Protein 3LEW (pdb70)

Solvent-accessible surface area: 18506 Å² total

B-factor: mean 20.07, std 10.34, range [5.67, 70.37]

Nearest PDB structures (foldseek):
  3lew-assembly1_A  TM=1.002E+00  e=1.363E-81  Phocaeicola vulgatus ATCC 8482
  3snx-assembly2_B  TM=9.141E-01  e=2.649E-39  Bacteroides thetaiotaomicron VPI-5482
  3l22-assembly1_A  TM=7.754E-01  e=1.233E-16  Bacteroides fragilis NCTC 9343
  3qnk-assembly2_C  TM=7.366E-01  e=5.033E-17  Bacteroides fragilis NCTC 9343
  3qnk-assembly1_B  TM=7.305E-01  e=6.784E-17  Bacteroides fragilis NCTC 9343

Secondary structure (DSSP, 8-state):
--BHHHHHHHHHHHHHH---BSSTT-BGGG--HHHH---SEEE-SSTTTHHHHTT-TTTTT-HHHHHHHHHHHHHHHHHHHHHHHGGG-BS-HHHHHHHHHHHHHHHHHHHHHHHHHSSS-TTT-TTSEEE----S---HHHHSPPPPEEHHHHHHHHHHHHHHHHHHS-TT---SSTTS--HHHHHHHHHHHHHHTT-HHHHHHHHHHHHHH-----HHHHTS-S--TT-TT-SSEE--BTTB-SGGGGHHHH-SSSTT-S---EEE-GGGGGGSPTT-TTT-----PPTTS-TTT--EE----SS--SBTTTTB--EE--HHHHHHHHHHHHHHTT-TTHHHHHHHHHHHHTPPPP-SPPPHHHHHHHHHHHHHHHSTTSS-HHHHHHHTT-----PPPP---EEEEEE--EEEEEEEE------S-TTSPPP-TT-GGG-----HHHHHH-TTTTSSSPPPTT---

Organism: Phocaeicola vulgatus (strain ATCC 8482 / DSM 1447 / JCM 5826 / CCUG 4940 / NBRC 14291 / NCTC 11154) (NCBI:txid435590)

InterPro domains:
  IPR011990 Tetratricopeptide-like helical domain superfamily [SSF48452] (19-506)
  IPR012944 RagB/SusD domain [PF07980] (352-506)
  IPR033985 SusD-like, N-terminal [PF14322] (84-234)

CATH classification: 1.25.40.390

Foldseek 3Di:
DAALVVLVVLLVVLLLCCCDDPPLLQRHVVVLQLLQLFQWWAFDDDPHCNCSVQLCDQLVCHSSLVRLVVSLVVSLLSLQVSLVCLVRHHDDPLSSLLSNLQSLLVNLLSLLVQLLFFAFACVVPVFFFTAFDDNHHCPPCNQQPPATGGSLVSLVSSLVSLVSSLVRADPPDDDDFQAGDGNLNSLVSNLVSCLSSVVLVSNLVSLVVNCVVPQDDALCLQLLAQFDCPDSFFNHWFFDDLVSASNLSCLLCQAQAAAQSPRSTGFTFPCLLVLFDPQQSQSCRDWDFGRNDDRVVGQETEHGSRHDAPDRVSRGGMAGLGSLVSLLSNLLSCLVVVNVCSQVSVQVSCVNRRGDGDDDDDRSVVSNVVSVSVCCSVCPSNSCNLSCLRNVQHWRAYDFDFQDFDWDWDPVPIDIDTHTYDHHDHQDHPVRHGTGGPDSSSHRHDHPVCVVSRVCHPVSHHDDPNDPD

Radius of gyration: 22.17 Å; Cα contacts (8 Å, |Δi|>4): 936; chains: 1; bounding box: 52×48×68 Å

Sequence (469 aa):
FGKTGDAEKVLNGGWNNYLETFNSYANPGYGALRANDAGSDVVVLNSSKYGFRTHNEEFSAIYGKGGTNTLSWLLLAYRVINDCNGVLDNIDAAEGTQADRNRIKGQALALRGFLYLHLASCCYSFAIDKDDPDAVCAPIYTQSTETIAAEGKPASSVSSEVYAQSINDLEEALEELIPETYVRDAKHKIDNEVVLGILSRACLYARQQWEKAKTYSDKLLAKDNYLTESSSEYKAGFNSVDNKEWIWGHAQTNDDQSNASYQFHYLDTTTKGSYYYSFNVDPYFRDLFEDGDYRKEELFWATDPGADVESAAYVWRNSKFRFRDIENQLGDIVLRVAEIYLINAEAKAHLNDPDAINKLNDLKTARGAKTIHHTTNLSQQDLLEETIWLLERRKELWGEGFSLIDIIRNQQTTVVVRNAYPEGPIDYIYTDQTHTLKKKTQGHRFFNFPDKSAFCPNSKYYLYRITDSSEELANKNLYKDHPKLSIYTK

Structure (mmCIF, N/CA/C/O backbone):
data_3LEW
#
_entry.id   3LEW
#
_cell.length_a   191.772
_cell.length_b   46.707
_cell.length_c   73.524
_cell.angle_alpha   90.000
_cell.angle_beta   106.550
_cell.angle_gamma   90.000
#
_symmetry.space_group_name_H-M   'C 1 2 1'
#
loop_
_entity.id
_entity.type
_entity.pdbx_description
1 polymer 'SusD-like carbohydrate binding protein'
2 non-polymer 'PENTAETHYLENE GLYCOL'
3 non-polymer 'NONAETHYLENE GLYCOL'
4 water water
#
loop_
_atom_site.group_PDB
_atom_site.id
_atom_site.type_symbol
_atom_site.label_atom_id
_atom_site.label_alt_id
_atom_site.label_comp_id
_atom_site.label_asym_id
_atom_site.label_entity_id
_atom_site.label_seq_id
_atom_site.pdbx_PDB_ins_code
_atom_site.Cartn_x
_atom_site.Cartn_y
_atom_site.Cartn_z
_atom_site.occupancy
_atom_site.B_iso_or_equiv
_atom_site.auth_seq_id
_atom_site.auth_comp_id
_atom_site.auth_asym_id
_atom_site.auth_atom_id
_atom_site.pdbx_PDB_model_num
ATOM 1 N N . PHE A 1 16 ? 53.307 17.641 -6.346 1.00 26.98 37 PHE A N 1
ATOM 2 C CA . PHE A 1 16 ? 54.808 17.617 -6.377 1.00 27.11 37 PHE A CA 1
ATOM 3 C C . PHE A 1 16 ? 55.356 18.680 -7.341 1.00 26.52 37 PHE A C 1
ATOM 4 O O . PHE A 1 16 ? 54.737 18.946 -8.387 1.00 26.82 37 PHE A O 1
ATOM 12 N N . GLY A 1 17 ? 56.524 19.242 -7.001 1.00 25.02 38 GLY A N 1
ATOM 13 C CA . GLY A 1 17 ? 57.192 20.247 -7.808 1.00 23.89 38 GLY A CA 1
ATOM 14 C C . GLY A 1 17 ? 58.307 21.045 -7.142 1.00 22.73 38 GLY A C 1
ATOM 15 O O . GLY A 1 17 ? 59.325 21.318 -7.766 1.00 22.83 38 GLY A O 1
ATOM 16 N N . LYS A 1 18 ? 58.109 21.461 -5.894 1.00 20.39 39 LYS A N 1
ATOM 17 C CA . LYS A 1 18 ? 59.084 22.270 -5.179 1.00 19.27 39 LYS A CA 1
ATOM 18 C C . LYS A 1 18 ? 59.448 21.549 -3.897 1.00 17.72 39 LYS A C 1
ATOM 19 O O . LYS A 1 18 ? 58.737 20.657 -3.463 1.00 16.32 39 LYS A O 1
ATOM 25 N N . THR A 1 19 ? 60.588 21.908 -3.324 1.00 16.77 40 THR A N 1
ATOM 26 C CA . THR A 1 19 ? 61.003 21.333 -2.050 1.00 15.69 40 THR A CA 1
ATOM 27 C C . THR A 1 19 ? 59.888 21.413 -1.004 1.00 15.70 40 THR A C 1
ATOM 28 O O . THR A 1 19 ? 59.636 20.433 -0.308 1.00 14.82 40 THR A O 1
ATOM 32 N N . GLY A 1 20 ? 59.203 22.562 -0.902 1.00 16.43 41 GLY A N 1
ATOM 33 C CA . GLY A 1 20 ? 58.088 22.726 0.058 1.00 15.85 41 GLY A CA 1
ATOM 34 C C . GLY A 1 20 ? 56.993 21.658 -0.106 1.00 16.10 41 GLY A C 1
ATOM 35 O O . GLY A 1 20 ? 56.371 21.217 0.871 1.00 15.62 41 GLY A O 1
ATOM 36 N N . ASP A 1 21 ? 56.766 21.254 -1.359 1.00 16.29 42 ASP A N 1
ATOM 37 C CA . ASP A 1 21 ? 55.733 20.284 -1.717 1.00 16.85 42 ASP A CA 1
ATOM 38 C C . ASP A 1 21 ? 56.125 18.901 -1.201 1.00 16.53 42 ASP A C 1
ATOM 39 O O . ASP A 1 21 ? 55.281 18.166 -0.695 1.00 16.76 42 ASP A O 1
ATOM 44 N N . ALA A 1 22 ? 57.415 18.563 -1.297 1.00 16.04 43 ALA A N 1
ATOM 45 C CA . ALA A 1 22 ? 57.923 17.298 -0.768 1.00 16.67 43 ALA A CA 1
ATOM 46 C C . ALA A 1 22 ? 57.810 17.297 0.749 1.00 17.29 43 ALA A C 1
ATOM 47 O O . ALA A 1 22 ? 57.374 16.316 1.364 1.00 15.91 43 ALA A O 1
ATOM 49 N N . GLU A 1 23 ? 58.192 18.400 1.366 1.00 16.45 44 GLU A N 1
ATOM 50 C CA . GLU A 1 23 ? 58.099 18.496 2.814 1.00 17.57 44 GLU A CA 1
ATOM 51 C C . GLU A 1 23 ? 56.653 18.343 3.282 1.00 16.51 44 GLU A C 1
ATOM 52 O O . GLU A 1 23 ? 56.399 17.716 4.338 1.00 16.76 44 GLU A O 1
ATOM 58 N N . LYS A 1 24 ? 55.698 18.850 2.513 1.00 15.16 45 LYS A N 1
ATOM 59 C CA . LYS A 1 24 ? 54.307 18.721 2.902 1.00 16.21 45 LYS A CA 1
ATOM 60 C C . LYS A 1 24 ? 53.891 17.257 2.949 1.00 15.08 45 LYS A C 1
ATOM 61 O O . LYS A 1 24 ? 53.190 16.844 3.866 1.00 15.55 45 LYS A O 1
ATOM 64 N N . VAL A 1 25 ? 54.301 16.472 1.953 1.00 14.22 46 VAL A N 1
ATOM 65 C CA . VAL A 1 25 ? 54.005 15.042 1.983 1.00 14.62 46 VAL A CA 1
ATOM 66 C C . VAL A 1 25 ? 54.619 14.341 3.198 1.00 14.68 46 VAL A C 1
ATOM 67 O O . VAL A 1 25 ? 53.988 13.462 3.869 1.00 13.94 46 VAL A O 1
ATOM 71 N N . LEU A 1 26 ? 55.874 14.670 3.493 1.00 15.23 47 LEU A N 1
ATOM 72 C CA . LEU A 1 26 ? 56.516 14.112 4.670 1.00 16.04 47 LEU A CA 1
ATOM 73 C C . LEU A 1 26 ? 55.812 14.501 5.968 1.00 16.13 47 LEU A C 1
ATOM 74 O O . LEU A 1 26 ? 55.648 13.649 6.884 1.00 15.08 47 LEU A O 1
ATOM 79 N N . ASN A 1 27 ? 55.400 15.768 6.067 1.00 15.61 48 ASN A N 1
ATOM 80 C CA . ASN A 1 27 ? 54.687 16.250 7.261 1.00 16.52 48 ASN A CA 1
ATOM 81 C C . ASN A 1 27 ? 53.372 15.501 7.410 1.00 15.76 48 ASN A C 1
ATOM 82 O O . ASN A 1 27 ? 52.980 15.157 8.540 1.00 15.93 48 ASN A O 1
ATOM 87 N N . GLY A 1 28 ? 52.693 15.254 6.281 1.00 16.28 49 GLY A N 1
ATOM 88 C CA . GLY A 1 28 ? 51.421 14.505 6.303 1.00 16.31 49 GLY A CA 1
ATOM 89 C C . GLY A 1 28 ? 51.609 13.057 6.760 1.00 15.62 49 GLY A C 1
ATOM 90 O O . GLY A 1 28 ? 50.812 12.526 7.574 1.00 16.32 49 GLY A O 1
ATOM 91 N N . GLY A 1 29 ? 52.665 12.408 6.257 1.00 14.85 50 GLY A N 1
ATOM 92 C CA . GLY A 1 29 ? 53.073 11.078 6.705 1.00 14.54 50 GLY A CA 1
ATOM 93 C C . GLY A 1 29 ? 53.296 11.016 8.209 1.00 14.86 50 GLY A C 1
ATOM 94 O O . GLY A 1 29 ? 52.872 10.069 8.889 1.00 13.78 50 GLY A O 1
ATOM 95 N N . TRP A 1 30 ? 54.018 12.011 8.736 1.00 15.47 51 TRP A N 1
ATOM 96 C CA . TRP A 1 30 ? 54.309 12.075 10.178 1.00 15.63 51 TRP A CA 1
ATOM 97 C C . TRP A 1 30 ? 52.992 12.163 10.962 1.00 15.87 51 TRP A C 1
ATOM 98 O O . TRP A 1 30 ? 52.751 11.408 11.925 1.00 14.24 51 TRP A O 1
ATOM 109 N N . ASN A 1 31 ? 52.135 13.102 10.561 1.00 15.71 52 ASN A N 1
ATOM 110 C CA A ASN A 1 31 ? 50.807 13.282 11.161 0.50 16.28 52 ASN A CA 1
ATOM 111 C CA B ASN A 1 31 ? 50.879 13.239 11.267 0.50 15.87 52 ASN A CA 1
ATOM 112 C C . ASN A 1 31 ? 50.022 11.960 11.139 1.00 16.00 52 ASN A C 1
ATOM 113 O O . ASN A 1 31 ? 49.416 11.543 12.119 1.00 15.79 52 ASN A O 1
ATOM 122 N N . TYR A 1 32 ? 50.016 11.308 9.977 1.00 15.21 53 TYR A N 1
ATOM 123 C CA . TYR A 1 32 ? 49.287 10.047 9.867 1.00 14.07 53 TYR A CA 1
ATOM 124 C C . TYR A 1 32 ? 49.820 9.004 10.842 1.00 13.11 53 TYR A C 1
ATOM 125 O O . TYR A 1 32 ? 49.018 8.288 11.469 1.00 13.99 53 TYR A O 1
ATOM 134 N N . LEU A 1 33 ? 51.158 8.909 10.973 1.00 12.56 54 LEU A N 1
ATOM 135 C CA . LEU A 1 33 ? 51.790 7.953 11.866 1.00 12.11 54 LEU A CA 1
ATOM 136 C C . LEU A 1 33 ? 51.345 8.173 13.301 1.00 13.49 54 LEU A C 1
ATOM 137 O O . LEU A 1 33 ? 51.068 7.221 14.003 1.00 14.27 54 LEU A O 1
ATOM 150 N N . GLU A 1 35 ? 48.775 10.326 14.581 1.00 13.52 56 GLU A N 1
ATOM 151 C CA . GLU A 1 35 ? 47.410 10.750 14.891 1.00 14.63 56 GLU A CA 1
ATOM 152 C C . GLU A 1 35 ? 46.298 9.777 14.528 1.00 15.07 56 GLU A C 1
ATOM 153 O O . GLU A 1 35 ? 45.144 9.998 14.935 1.00 14.36 56 GLU A O 1
ATOM 159 N N . THR A 1 36 ? 46.592 8.732 13.747 1.00 14.30 57 THR A N 1
ATOM 160 C CA . THR A 1 36 ? 45.508 7.935 13.187 1.00 14.19 57 THR A CA 1
ATOM 161 C C . THR A 1 36 ? 44.969 6.913 14.204 1.00 14.75 57 THR A C 1
ATOM 162 O O . THR A 1 36 ? 45.691 6.052 14.658 1.00 13.92 57 THR A O 1
ATOM 166 N N . PHE A 1 37 ? 43.669 7.001 14.488 1.00 14.70 58 PHE A N 1
ATOM 167 C CA . PHE A 1 37 ? 43.019 5.998 15.317 1.00 15.64 58 PHE A CA 1
ATOM 168 C C . PHE A 1 37 ? 42.736 4.708 14.553 1.00 16.94 58 PHE A C 1
ATOM 169 O O . PHE A 1 37 ? 42.337 4.753 13.378 1.00 17.02 58 PHE A O 1
ATOM 177 N N . ASN A 1 38 ? 42.833 3.566 15.249 1.00 17.56 59 ASN A N 1
ATOM 178 C CA . ASN A 1 38 ? 42.041 2.376 14.842 1.00 18.22 59 ASN A CA 1
ATOM 179 C C . ASN A 1 38 ? 41.089 1.994 16.002 1.00 18.55 59 ASN A C 1
ATOM 180 O O . ASN A 1 38 ? 41.389 1.128 16.844 1.00 17.83 59 ASN A O 1
ATOM 185 N N . SER A 1 39 ? 39.959 2.701 16.053 1.00 16.80 60 SER A N 1
ATOM 186 C CA . SER A 1 39 ? 39.127 2.802 17.266 1.00 16.45 60 SER A CA 1
ATOM 187 C C . SER A 1 39 ? 39.862 3.616 18.296 1.00 15.38 60 SER A C 1
ATOM 188 O O . SER A 1 39 ? 41.077 3.786 18.244 1.00 13.99 60 SER A O 1
ATOM 191 N N . TYR A 1 40 ? 39.128 4.083 19.292 1.00 15.07 61 TYR A N 1
ATOM 192 C CA . TYR A 1 40 ? 39.732 4.767 20.407 1.00 15.34 61 TYR A CA 1
ATOM 193 C C . TYR A 1 40 ? 40.769 3.960 21.192 1.00 14.89 61 TYR A C 1
ATOM 194 O O . TYR A 1 40 ? 41.596 4.557 21.885 1.00 15.59 61 TYR A O 1
ATOM 203 N N . ALA A 1 41 ? 40.747 2.626 21.073 1.00 14.59 62 ALA A N 1
ATOM 204 C CA . ALA A 1 41 ? 41.738 1.764 21.741 1.00 14.50 62 ALA A CA 1
ATOM 205 C C . ALA A 1 41 ? 43.148 1.937 21.192 1.00 14.78 62 ALA A C 1
ATOM 206 O O . ALA A 1 41 ? 44.099 1.543 21.834 1.00 14.56 62 ALA A O 1
ATOM 208 N N . ASN A 1 42 ? 43.274 2.470 19.965 1.00 14.46 63 ASN A N 1
ATOM 209 C CA . ASN A 1 42 ? 44.572 2.582 19.294 1.00 13.68 63 ASN A CA 1
ATOM 210 C C . ASN A 1 42 ? 44.853 3.970 18.728 1.00 14.92 63 ASN A C 1
ATOM 211 O O . ASN A 1 42 ? 44.633 4.216 17.526 1.00 14.68 63 ASN A O 1
ATOM 216 N N . PRO A 1 43 ? 45.378 4.859 19.556 1.00 14.04 64 PRO A N 1
ATOM 217 C CA . PRO A 1 43 ? 45.592 6.258 19.069 1.00 14.06 64 PRO A CA 1
ATOM 218 C C . PRO A 1 43 ? 46.925 6.448 18.389 1.00 15.18 64 PRO A C 1
ATOM 219 O O . PRO A 1 43 ? 47.898 6.836 19.014 1.00 17.16 64 PRO A O 1
ATOM 223 N N . GLY A 1 44 ? 47.020 6.100 17.102 1.00 13.84 65 GLY A N 1
ATOM 224 C CA . GLY A 1 44 ? 48.279 6.242 16.377 1.00 14.83 65 GLY A CA 1
ATOM 225 C C . GLY A 1 44 ? 49.424 5.357 16.816 1.00 14.74 65 GLY A C 1
ATOM 226 O O . GLY A 1 44 ? 49.211 4.325 17.508 1.00 13.95 65 GLY A O 1
ATOM 227 N N . TYR A 1 45 ? 50.643 5.717 16.409 1.00 14.42 66 TYR A N 1
ATOM 228 C CA . TYR A 1 45 ? 51.827 4.916 16.714 1.00 15.21 66 TYR A CA 1
ATOM 229 C C . TYR A 1 45 ? 52.049 4.635 18.204 1.00 14.36 66 TYR A C 1
ATOM 230 O O . TYR A 1 45 ? 52.607 3.575 18.593 1.00 15.60 66 TYR A O 1
ATOM 239 N N . GLY A 1 46 ? 51.680 5.599 19.048 1.00 14.30 67 GLY A N 1
ATOM 240 C CA . GLY A 1 46 ? 51.732 5.369 20.477 1.00 14.85 67 GLY A CA 1
ATOM 241 C C . GLY A 1 46 ? 50.974 4.168 20.994 1.00 14.67 67 GLY A C 1
ATOM 242 O O . GLY A 1 46 ? 51.329 3.624 22.044 1.00 15.74 67 GLY A O 1
ATOM 243 N N . ALA A 1 47 ? 49.905 3.753 20.317 1.00 15.52 68 ALA A N 1
ATOM 244 C CA . ALA A 1 47 ? 49.267 2.494 20.634 1.00 15.61 68 ALA A CA 1
ATOM 245 C C . ALA A 1 47 ? 50.222 1.304 20.667 1.00 15.82 68 ALA A C 1
ATOM 246 O O . ALA A 1 47 ? 50.074 0.411 21.530 1.00 14.44 68 ALA A O 1
ATOM 256 N N . LEU A 1 49 ? 53.467 1.523 21.344 1.00 14.44 70 LEU A N 1
ATOM 257 C CA . LEU A 1 49 ? 54.314 1.754 22.533 1.00 14.20 70 LEU A CA 1
ATOM 258 C C . LEU A 1 49 ? 53.573 1.284 23.783 1.00 13.99 70 LEU A C 1
ATOM 259 O O . LEU A 1 49 ? 54.139 0.642 24.685 1.00 15.37 70 LEU A O 1
ATOM 264 N N . ARG A 1 50 ? 52.254 1.560 23.833 1.00 13.35 71 ARG A N 1
ATOM 265 C CA . ARG A 1 50 ? 51.468 1.128 24.977 1.00 13.07 71 ARG A CA 1
ATOM 266 C C . ARG A 1 50 ? 51.341 -0.399 25.030 1.00 12.59 71 ARG A C 1
ATOM 267 O O . ARG A 1 50 ? 51.519 -1.007 26.099 1.00 13.73 71 ARG A O 1
ATOM 275 N N . ALA A 1 51 ? 51.056 -1.030 23.894 1.00 12.96 72 ALA A N 1
ATOM 276 C CA . ALA A 1 51 ? 51.037 -2.481 23.801 1.00 12.66 72 ALA A CA 1
ATOM 277 C C . ALA A 1 51 ? 52.336 -3.072 24.319 1.00 12.94 72 ALA A C 1
ATOM 278 O O . ALA A 1 51 ? 52.316 -4.042 25.088 1.00 14.56 72 ALA A O 1
ATOM 280 N N . ASN A 1 52 ? 53.450 -2.473 23.911 1.00 13.21 73 ASN A N 1
ATOM 281 C CA . ASN A 1 52 ? 54.776 -2.946 24.273 1.00 15.16 73 ASN A CA 1
ATOM 282 C C . ASN A 1 52 ? 55.009 -3.013 25.777 1.00 15.62 73 ASN A C 1
ATOM 283 O O . ASN A 1 52 ? 55.659 -3.919 26.255 1.00 17.54 73 ASN A O 1
ATOM 288 N N . ASP A 1 53 ? 54.504 -2.036 26.504 1.00 14.59 74 ASP A N 1
ATOM 289 C CA . ASP A 1 53 ? 54.619 -2.042 27.948 1.00 14.69 74 ASP A CA 1
ATOM 290 C C . ASP A 1 53 ? 53.614 -2.936 28.622 1.00 13.83 74 ASP A C 1
ATOM 291 O O . ASP A 1 53 ? 53.936 -3.547 29.640 1.00 14.21 74 ASP A O 1
ATOM 296 N N . ALA A 1 54 ? 52.384 -3.028 28.092 1.00 12.66 75 ALA A N 1
ATOM 297 C CA . ALA A 1 54 ? 51.403 -3.955 28.619 1.00 13.54 75 ALA A CA 1
ATOM 298 C C . ALA A 1 54 ? 51.911 -5.394 28.515 1.00 13.47 75 ALA A C 1
ATOM 299 O O . ALA A 1 54 ? 51.590 -6.242 29.341 1.00 14.17 75 ALA A O 1
ATOM 309 N N . GLY A 1 56 ? 54.880 -6.540 29.170 1.00 14.27 77 GLY A N 1
ATOM 310 C CA . GLY A 1 56 ? 56.103 -6.621 29.902 1.00 14.24 77 GLY A CA 1
ATOM 311 C C . GLY A 1 56 ? 55.880 -7.094 31.336 1.00 14.05 77 GLY A C 1
ATOM 312 O O . GLY A 1 56 ? 54.796 -7.616 31.697 1.00 15.41 77 GLY A O 1
ATOM 313 N N . SER A 1 57 ? 56.906 -6.915 32.145 1.00 12.60 78 SER A N 1
ATOM 314 C CA . SER A 1 57 ? 56.901 -7.399 33.510 1.00 12.52 78 SER A CA 1
ATOM 315 C C . SER A 1 57 ? 56.425 -6.378 34.496 1.00 13.04 78 SER A C 1
ATOM 316 O O . SER A 1 57 ? 56.244 -6.732 35.664 1.00 13.13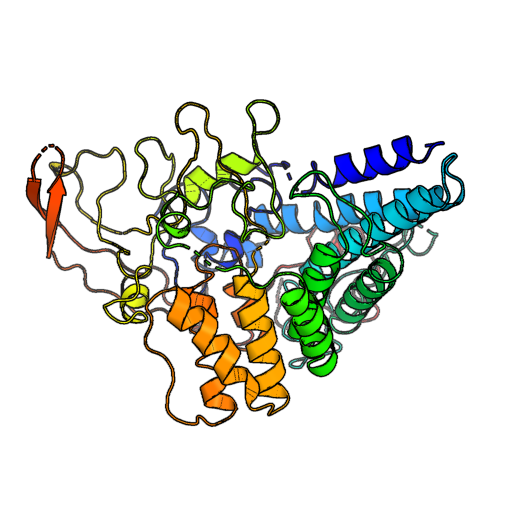 78 SER A O 1
ATOM 319 N N . ASP A 1 58 ? 56.322 -5.113 34.081 1.00 13.54 79 ASP A N 1
ATOM 320 C CA . ASP A 1 58 ? 56.199 -4.019 35.066 1.00 14.07 79 ASP A CA 1
ATOM 321 C C . ASP A 1 58 ? 54.874 -3.275 35.117 1.00 13.49 79 ASP A C 1
ATOM 322 O O . ASP A 1 58 ? 54.700 -2.309 35.941 1.00 13.40 79 ASP A O 1
ATOM 327 N N . VAL A 1 59 ? 53.943 -3.694 34.279 1.00 13.91 80 VAL A N 1
ATOM 328 C CA . VAL A 1 59 ? 52.657 -2.999 34.112 1.00 14.24 80 VAL A CA 1
ATOM 329 C C . VAL A 1 59 ? 51.531 -3.988 34.352 1.00 14.73 80 VAL A C 1
ATOM 330 O O . VAL A 1 59 ? 51.579 -5.108 33.841 1.00 14.70 80 VAL A O 1
ATOM 334 N N . VAL A 1 60 ? 50.562 -3.574 35.172 1.00 14.05 81 VAL A N 1
ATOM 335 C CA A VAL A 1 60 ? 49.311 -4.261 35.436 0.50 13.67 81 VAL A CA 1
ATOM 336 C CA B VAL A 1 60 ? 49.319 -4.310 35.284 0.50 14.02 81 VAL A CA 1
ATOM 337 C C . VAL A 1 60 ? 48.163 -3.454 34.816 1.00 13.85 81 VAL A C 1
ATOM 338 O O . VAL A 1 60 ? 47.989 -2.276 35.198 1.00 13.85 81 VAL A O 1
ATOM 345 N N . LEU A 1 61 ? 47.370 -4.069 33.956 1.00 14.47 82 LEU A N 1
ATOM 346 C CA . LEU A 1 61 ? 46.200 -3.435 33.373 1.00 13.57 82 LEU A CA 1
ATOM 347 C C . LEU A 1 61 ? 44.965 -3.675 34.255 1.00 14.79 82 LEU A C 1
ATOM 348 O O . LEU A 1 61 ? 44.730 -4.789 34.762 1.00 14.14 82 LEU A O 1
ATOM 353 N N . ASN A 1 62 ? 44.165 -2.625 34.430 1.00 13.60 83 ASN A N 1
ATOM 354 C CA . ASN A 1 62 ? 42.836 -2.817 34.983 1.00 13.51 83 ASN A CA 1
ATOM 355 C C . ASN A 1 62 ? 41.892 -3.375 33.907 1.00 14.83 83 ASN A C 1
ATOM 356 O O . ASN A 1 62 ? 42.314 -3.800 32.817 1.00 15.80 83 ASN A O 1
ATOM 361 N N . SER A 1 63 ? 40.614 -3.386 34.222 1.00 15.86 84 SER A N 1
ATOM 362 C CA A SER A 1 63 ? 39.535 -3.981 33.456 0.50 16.42 84 SER A CA 1
ATOM 363 C CA B SER A 1 63 ? 39.661 -4.029 33.318 0.50 16.40 84 SER A CA 1
ATOM 364 C C . SER A 1 63 ? 38.904 -3.028 32.445 1.00 16.93 84 SER A C 1
ATOM 365 O O . SER A 1 63 ? 37.899 -3.380 31.813 1.00 17.25 84 SER A O 1
ATOM 370 N N . LYS A 1 64 ? 39.396 -1.797 32.381 1.00 15.99 85 LYS A N 1
ATOM 371 C CA . LYS A 1 64 ? 38.753 -0.820 31.538 1.00 15.77 85 LYS A CA 1
ATOM 372 C C . LYS A 1 64 ? 39.070 -1.079 30.066 1.00 16.57 85 LYS A C 1
ATOM 373 O O . LYS A 1 64 ? 39.912 -1.899 29.681 1.00 15.83 85 LYS A O 1
ATOM 379 N N . TYR A 1 65 ? 38.325 -0.356 29.230 1.00 16.83 86 TYR A N 1
ATOM 380 C CA . TYR A 1 65 ? 38.569 -0.329 27.794 1.00 16.69 86 TYR A CA 1
ATOM 381 C C . TYR A 1 65 ? 40.031 -0.071 27.463 1.00 16.36 86 TYR A C 1
ATOM 382 O O . TYR A 1 65 ? 40.722 0.727 28.118 1.00 16.42 86 TYR A O 1
ATOM 391 N N . GLY A 1 66 ? 40.479 -0.758 26.402 1.00 16.94 87 GLY A N 1
ATOM 392 C CA . GLY A 1 66 ? 41.808 -0.524 25.866 1.00 16.81 87 GLY A CA 1
ATOM 393 C C . GLY A 1 66 ? 42.741 -1.703 25.794 1.00 17.55 87 GLY A C 1
ATOM 394 O O . GLY A 1 66 ? 42.724 -2.451 24.770 1.00 18.76 87 GLY A O 1
ATOM 395 N N . PHE A 1 67 ? 43.613 -1.845 26.799 1.00 15.70 88 PHE A N 1
ATOM 396 C CA . PHE A 1 67 ? 44.774 -2.730 26.689 1.00 15.54 88 PHE A CA 1
ATOM 397 C C . PHE A 1 67 ? 44.803 -3.945 27.588 1.00 15.96 88 PHE A C 1
ATOM 398 O O . PHE A 1 67 ? 45.856 -4.600 27.707 1.00 14.72 88 PHE A O 1
ATOM 406 N N . ARG A 1 68 ? 43.653 -4.310 28.144 1.00 15.79 89 ARG A N 1
ATOM 407 C CA . ARG A 1 68 ? 43.616 -5.496 29.042 1.00 17.10 89 ARG A CA 1
ATOM 408 C C . ARG A 1 68 ? 44.068 -6.771 28.292 1.00 16.57 89 ARG A C 1
ATOM 409 O O . ARG A 1 68 ? 44.826 -7.537 28.843 1.00 16.71 89 ARG A O 1
ATOM 417 N N . THR A 1 69 ? 43.612 -6.983 27.054 1.00 15.40 90 THR A N 1
ATOM 418 C CA . THR A 1 69 ? 43.962 -8.184 26.322 1.00 14.63 90 THR A CA 1
ATOM 419 C C . THR A 1 69 ? 45.472 -8.217 25.979 1.00 14.33 90 THR A C 1
ATOM 420 O O . THR A 1 69 ? 46.020 -9.272 25.823 1.00 14.37 90 THR A O 1
ATOM 424 N N . HIS A 1 70 ? 46.104 -7.064 25.850 1.00 14.54 91 HIS A N 1
ATOM 425 C CA . HIS A 1 70 ? 47.548 -6.955 25.638 1.00 14.88 91 HIS A CA 1
ATOM 426 C C . HIS A 1 70 ? 48.278 -7.425 26.874 1.00 14.31 91 HIS A C 1
ATOM 427 O O . HIS A 1 70 ? 49.264 -8.174 26.756 1.00 15.14 91 HIS A O 1
ATOM 434 N N . ASN A 1 71 ? 47.805 -7.016 28.066 1.00 14.62 92 ASN A N 1
ATOM 435 C CA . ASN A 1 71 ? 48.408 -7.456 29.314 1.00 14.00 92 ASN A CA 1
ATOM 436 C C . ASN A 1 71 ? 48.331 -8.983 29.441 1.00 15.26 92 ASN A C 1
ATOM 437 O O . ASN A 1 71 ? 49.216 -9.590 30.032 1.00 15.85 92 ASN A O 1
ATOM 442 N N . GLU A 1 72 ? 47.288 -9.582 28.881 1.00 14.74 93 GLU A N 1
ATOM 443 C CA A GLU A 1 72 ? 47.048 -11.025 28.868 0.50 15.79 93 GLU A CA 1
ATOM 444 C CA B GLU A 1 72 ? 47.141 -11.037 28.961 0.50 15.77 93 GLU A CA 1
ATOM 445 C C . GLU A 1 72 ? 47.846 -11.789 27.803 1.00 16.08 93 GLU A C 1
ATOM 446 O O . GLU A 1 72 ? 47.856 -13.048 27.795 1.00 16.50 93 GLU A O 1
ATOM 457 N N . PHE A 1 73 ? 48.444 -11.044 26.877 1.00 14.77 94 PHE A N 1
ATOM 458 C CA . PHE A 1 73 ? 49.152 -11.580 25.692 1.00 15.67 94 PHE A CA 1
ATOM 459 C C . PHE A 1 73 ? 48.243 -12.137 24.602 1.00 15.14 94 PHE A C 1
ATOM 460 O O . PHE A 1 73 ? 48.700 -12.868 23.704 1.00 14.45 94 PHE A O 1
ATOM 468 N N . SER A 1 74 ? 46.952 -11.824 24.650 1.00 14.81 95 SER A N 1
ATOM 469 C CA . SER A 1 74 ? 46.076 -12.321 23.581 1.00 16.32 95 SER A CA 1
ATOM 470 C C . SER A 1 74 ? 45.884 -11.359 22.382 1.00 15.52 95 SER A C 1
ATOM 471 O O . SER A 1 74 ? 45.531 -11.836 21.287 1.00 15.49 95 SER A O 1
ATOM 474 N N . ALA A 1 75 ? 46.110 -10.043 22.587 1.00 15.25 96 ALA A N 1
ATOM 475 C CA . ALA A 1 75 ? 45.784 -9.000 21.596 1.00 14.14 96 ALA A CA 1
ATOM 476 C C . ALA A 1 75 ? 46.615 -9.060 20.305 1.00 14.96 96 ALA A C 1
ATOM 477 O O . ALA A 1 75 ? 46.066 -9.072 19.208 1.00 14.47 96 ALA A O 1
ATOM 479 N N . ILE A 1 76 ? 47.933 -9.105 20.434 1.00 14.52 97 ILE A N 1
ATOM 480 C CA . ILE A 1 76 ? 48.800 -9.020 19.266 1.00 15.13 97 ILE A CA 1
ATOM 481 C C . ILE A 1 76 ? 48.848 -10.381 18.541 1.00 14.93 97 ILE A C 1
ATOM 482 O O . ILE A 1 76 ? 48.640 -10.445 17.333 1.00 14.79 97 ILE A O 1
ATOM 487 N N . TYR A 1 77 ? 49.083 -11.454 19.277 1.00 14.36 98 TYR A N 1
ATOM 488 C CA . TYR A 1 77 ? 49.055 -12.815 18.731 1.00 14.57 98 TYR A CA 1
ATOM 489 C C . TYR A 1 77 ? 47.695 -13.061 18.073 1.00 15.56 98 TYR A C 1
ATOM 490 O O . TYR A 1 77 ? 47.594 -13.741 17.064 1.00 15.19 98 TYR A O 1
ATOM 499 N N . GLY A 1 78 ? 46.645 -12.507 18.691 1.00 15.84 99 GLY A N 1
ATOM 500 C CA . GLY A 1 78 ? 45.289 -12.562 18.159 1.00 16.25 99 GLY A CA 1
ATOM 501 C C . GLY A 1 78 ? 44.960 -11.708 16.945 1.00 16.10 99 GLY A C 1
ATOM 502 O O . GLY A 1 78 ? 43.805 -11.723 16.475 1.00 16.16 99 GLY A O 1
ATOM 503 N N . LYS A 1 79 ? 45.956 -10.980 16.428 1.00 16.29 100 LYS A N 1
ATOM 504 C CA . LYS A 1 79 ? 45.775 -10.105 15.268 1.00 17.01 100 LYS A CA 1
ATOM 505 C C . LYS A 1 79 ? 44.616 -9.115 15.429 1.00 16.81 100 LYS A C 1
ATOM 506 O O . LYS A 1 79 ? 43.790 -8.901 14.510 1.00 17.11 100 LYS A O 1
ATOM 512 N N . GLY A 1 80 ? 44.531 -8.526 16.619 1.00 17.04 101 GLY A N 1
ATOM 513 C CA . GLY A 1 80 ? 43.548 -7.470 16.886 1.00 16.66 101 GLY A CA 1
ATOM 514 C C . GLY A 1 80 ? 43.886 -6.124 16.244 1.00 16.34 101 GLY A C 1
ATOM 515 O O . GLY A 1 80 ? 44.783 -6.016 15.382 1.00 15.07 101 GLY A O 1
ATOM 516 N N . GLY A 1 81 ? 43.185 -5.083 16.686 1.00 16.42 102 GLY A N 1
ATOM 517 C CA . GLY A 1 81 ? 43.286 -3.773 16.036 1.00 16.01 102 GLY A CA 1
ATOM 518 C C . GLY A 1 81 ? 44.668 -3.109 16.136 1.00 14.33 102 GLY A C 1
ATOM 519 O O . GLY A 1 81 ? 45.043 -2.341 15.236 1.00 16.41 102 GLY A O 1
ATOM 520 N N . THR A 1 82 ? 45.397 -3.358 17.233 1.00 14.38 103 THR A N 1
ATOM 521 C CA . THR A 1 82 ? 46.741 -2.813 17.445 1.00 14.68 103 THR A CA 1
ATOM 522 C C . THR A 1 82 ? 47.695 -3.411 16.398 1.00 14.81 103 THR A C 1
ATOM 523 O O . THR A 1 82 ? 48.431 -2.678 15.707 1.00 14.62 103 THR A O 1
ATOM 527 N N . ASN A 1 83 ? 47.585 -4.727 16.225 1.00 13.95 104 ASN A N 1
ATOM 528 C CA . ASN A 1 83 ? 48.374 -5.417 15.215 1.00 13.62 104 ASN A CA 1
ATOM 529 C C . ASN A 1 83 ? 48.078 -4.921 13.825 1.00 12.97 104 ASN A C 1
ATOM 530 O O . ASN A 1 83 ? 48.995 -4.694 13.033 1.00 14.40 104 ASN A O 1
ATOM 535 N N . THR A 1 84 ? 46.811 -4.751 13.494 1.00 12.56 105 THR A N 1
ATOM 536 C CA . THR A 1 84 ? 46.419 -4.195 12.223 1.00 13.67 105 THR A CA 1
ATOM 537 C C . THR A 1 84 ? 46.946 -2.788 11.994 1.00 13.50 105 THR A C 1
ATOM 538 O O . THR A 1 84 ? 47.513 -2.498 10.935 1.00 13.32 105 THR A O 1
ATOM 542 N N . LEU A 1 85 ? 46.781 -1.906 12.980 1.00 12.65 106 LEU A N 1
ATOM 543 C CA . LEU A 1 85 ? 47.228 -0.549 12.808 1.00 13.64 106 LEU A CA 1
ATOM 544 C C . LEU A 1 85 ? 48.739 -0.461 12.606 1.00 12.99 106 LEU A C 1
ATOM 545 O O . LEU A 1 85 ? 49.217 0.366 11.814 1.00 14.40 106 LEU A O 1
ATOM 550 N N . SER A 1 86 ? 49.480 -1.342 13.266 1.00 13.14 107 SER A N 1
ATOM 551 C CA . SER A 1 86 ? 50.932 -1.356 13.135 1.00 13.64 107 SER A CA 1
ATOM 552 C C . SER A 1 86 ? 51.347 -1.504 11.675 1.00 14.86 107 SER A C 1
ATOM 553 O O . SER A 1 86 ? 52.164 -0.728 11.121 1.00 14.80 107 SER A O 1
ATOM 556 N N . TRP A 1 87 ? 50.760 -2.514 11.051 1.00 14.58 108 TRP A N 1
ATOM 557 C CA . TRP A 1 87 ? 51.074 -2.825 9.647 1.00 14.85 108 TRP A CA 1
ATOM 558 C C . TRP A 1 87 ? 50.703 -1.665 8.712 1.00 15.57 108 TRP A C 1
ATOM 559 O O . TRP A 1 87 ? 51.470 -1.275 7.816 1.00 17.34 108 TRP A O 1
ATOM 570 N N . LEU A 1 88 ? 49.495 -1.134 8.894 1.00 15.82 109 LEU A N 1
ATOM 571 C CA A LEU A 1 88 ? 49.000 -0.063 8.043 0.50 15.66 109 LEU A CA 1
ATOM 572 C CA B LEU A 1 88 ? 48.988 -0.047 8.065 0.50 16.09 109 LEU A CA 1
ATOM 573 C C . LEU A 1 88 ? 49.834 1.207 8.182 1.00 15.65 109 LEU A C 1
ATOM 574 O O . LEU A 1 88 ? 50.190 1.826 7.183 1.00 14.45 109 LEU A O 1
ATOM 583 N N . LEU A 1 89 ? 50.124 1.604 9.415 1.00 15.73 110 LEU A N 1
ATOM 584 C CA . LEU A 1 89 ? 50.879 2.829 9.639 1.00 15.96 110 LEU A CA 1
ATOM 585 C C . LEU A 1 89 ? 52.288 2.670 9.076 1.00 16.32 110 LEU A C 1
ATOM 586 O O . LEU A 1 89 ? 52.762 3.582 8.373 1.00 16.36 110 LEU A O 1
ATOM 591 N N . ALA A 1 90 ? 52.949 1.544 9.369 1.00 15.23 111 ALA A N 1
ATOM 592 C CA . ALA A 1 90 ? 54.312 1.335 8.901 1.00 14.96 111 ALA A CA 1
ATOM 593 C C . ALA A 1 90 ? 54.382 1.474 7.369 1.00 13.60 111 ALA A C 1
ATOM 594 O O . ALA A 1 90 ? 55.193 2.227 6.830 1.00 14.29 111 ALA A O 1
ATOM 596 N N . TYR A 1 91 ? 53.510 0.776 6.645 1.00 14.15 112 TYR A N 1
ATOM 597 C CA . TYR A 1 91 ? 53.626 0.728 5.201 1.00 13.49 112 TYR A CA 1
ATOM 598 C C . TYR A 1 91 ? 53.064 1.946 4.493 1.00 14.54 112 TYR A C 1
ATOM 599 O O . TYR A 1 91 ? 53.629 2.375 3.482 1.00 15.72 112 TYR A O 1
ATOM 608 N N . ARG A 1 92 ? 51.997 2.555 5.017 1.00 13.94 113 ARG A N 1
ATOM 609 C CA . ARG A 1 92 ? 51.515 3.777 4.392 1.00 15.37 113 ARG A CA 1
ATOM 610 C C . ARG A 1 92 ? 52.523 4.914 4.533 1.00 14.64 113 ARG A C 1
ATOM 611 O O . ARG A 1 92 ? 52.708 5.687 3.569 1.00 14.14 113 ARG A O 1
ATOM 616 N N . VAL A 1 93 ? 53.220 4.984 5.664 1.00 14.90 114 VAL A N 1
ATOM 617 C CA . VAL A 1 93 ? 54.156 6.092 5.921 1.00 15.01 114 VAL A CA 1
ATOM 618 C C . VAL A 1 93 ? 55.487 5.811 5.217 1.00 15.52 114 VAL A C 1
ATOM 619 O O . VAL A 1 93 ? 56.072 6.719 4.600 1.00 13.78 114 VAL A O 1
ATOM 623 N N . ILE A 1 94 ? 55.879 4.544 5.162 1.00 14.25 115 ILE A N 1
ATOM 624 C CA . ILE A 1 94 ? 56.999 4.167 4.266 1.00 14.50 115 ILE A CA 1
ATOM 625 C C . ILE A 1 94 ? 56.704 4.607 2.842 1.00 14.15 115 ILE A C 1
ATOM 626 O O . ILE A 1 94 ? 57.590 5.108 2.129 1.00 15.29 115 ILE A O 1
ATOM 631 N N . ASN A 1 95 ? 55.470 4.397 2.367 1.00 15.18 116 ASN A N 1
ATOM 632 C CA . ASN A 1 95 ? 55.122 4.820 1.024 1.00 15.62 116 ASN A CA 1
ATOM 633 C C . ASN A 1 95 ? 55.233 6.337 0.826 1.00 14.67 116 ASN A C 1
ATOM 634 O O . ASN A 1 95 ? 55.696 6.780 -0.204 1.00 13.93 116 ASN A O 1
ATOM 639 N N . ASP A 1 96 ? 54.808 7.111 1.812 1.00 14.17 117 ASP A N 1
ATOM 640 C CA . ASP A 1 96 ? 55.038 8.572 1.800 1.00 15.45 117 ASP A CA 1
ATOM 641 C C . ASP A 1 96 ? 56.522 8.937 1.675 1.00 14.62 117 ASP A C 1
ATOM 642 O O . ASP A 1 96 ? 56.883 9.772 0.829 1.00 14.99 117 ASP A O 1
ATOM 647 N N . CYS A 1 97 ? 57.365 8.304 2.511 1.00 14.16 118 CYS A N 1
ATOM 648 C CA . CYS A 1 97 ? 58.806 8.505 2.430 1.00 13.95 118 CYS A CA 1
ATOM 649 C C . CYS A 1 97 ? 59.310 8.157 1.017 1.00 13.81 118 CYS A C 1
ATOM 650 O O . CYS A 1 97 ? 60.076 8.926 0.445 1.00 15.37 118 CYS A O 1
ATOM 653 N N . ASN A 1 98 ? 58.869 7.025 0.457 1.00 13.55 119 ASN A N 1
ATOM 654 C CA . ASN A 1 98 ? 59.319 6.631 -0.876 1.00 13.53 119 ASN A CA 1
ATOM 655 C C . ASN A 1 98 ? 58.830 7.599 -1.960 1.00 14.68 119 ASN A C 1
ATOM 656 O O . ASN A 1 98 ? 59.537 7.853 -2.939 1.00 15.49 119 ASN A O 1
ATOM 661 N N . GLY A 1 99 ? 57.621 8.132 -1.812 1.00 14.62 120 GLY A N 1
ATOM 662 C CA . GLY A 1 99 ? 57.132 9.134 -2.788 1.00 14.75 120 GLY A CA 1
ATOM 663 C C . GLY A 1 99 ? 57.994 10.391 -2.752 1.00 13.91 120 GLY A C 1
ATOM 664 O O . GLY A 1 99 ? 58.351 10.936 -3.798 1.00 14.14 120 GLY A O 1
ATOM 665 N N . VAL A 1 100 ? 58.381 10.828 -1.561 1.00 14.07 121 VAL A N 1
ATOM 666 C CA . VAL A 1 100 ? 59.310 11.946 -1.411 1.00 15.42 121 VAL A CA 1
ATOM 667 C C . VAL A 1 100 ? 60.680 11.636 -2.060 1.00 15.82 121 VAL A C 1
ATOM 668 O O . VAL A 1 100 ? 61.203 12.423 -2.866 1.00 16.09 121 VAL A O 1
ATOM 672 N N . LEU A 1 101 ? 61.215 10.457 -1.742 1.00 15.96 122 LEU A N 1
ATOM 673 C CA . LEU A 1 101 ? 62.488 10.022 -2.266 1.00 17.71 122 LEU A CA 1
ATOM 674 C C . LEU A 1 101 ? 62.453 9.884 -3.785 1.00 18.46 122 LEU A C 1
ATOM 675 O O . LEU A 1 101 ? 63.460 10.156 -4.419 1.00 19.35 122 LEU A O 1
ATOM 680 N N . ASP A 1 102 ? 61.307 9.530 -4.380 1.00 19.85 123 ASP A N 1
ATOM 681 C CA . ASP A 1 102 ? 61.207 9.379 -5.850 1.00 21.59 123 ASP A CA 1
ATOM 682 C C . ASP A 1 102 ? 61.199 10.727 -6.590 1.00 21.68 123 ASP A C 1
ATOM 683 O O . ASP A 1 102 ? 61.452 10.761 -7.779 1.00 21.44 123 ASP A O 1
ATOM 688 N N . ASN A 1 103 ? 60.874 11.809 -5.879 1.00 20.70 124 ASN A N 1
ATOM 689 C CA . ASN A 1 103 ? 60.626 13.121 -6.447 1.00 20.01 124 ASN A CA 1
ATOM 690 C C . ASN A 1 103 ? 61.581 14.230 -5.935 1.00 19.28 124 ASN A C 1
ATOM 691 O O . ASN A 1 103 ? 61.670 15.296 -6.554 1.00 18.62 124 ASN A O 1
ATOM 696 N N . ILE A 1 104 ? 62.325 13.988 -4.860 1.00 18.13 125 ILE A N 1
ATOM 697 C CA . ILE A 1 104 ? 63.065 15.085 -4.194 1.00 18.03 125 ILE A CA 1
ATOM 698 C C . ILE A 1 104 ? 64.212 15.622 -5.058 1.00 19.01 125 ILE A C 1
ATOM 699 O O . ILE A 1 104 ? 64.489 16.821 -5.037 1.00 18.00 125 ILE A O 1
ATOM 704 N N . ASP A 1 105 ? 64.846 14.761 -5.856 1.00 19.52 126 ASP A N 1
ATOM 705 C CA . ASP A 1 105 ? 65.975 15.231 -6.676 1.00 21.63 126 ASP A CA 1
ATOM 706 C C . ASP A 1 105 ? 65.538 16.200 -7.756 1.00 20.98 126 ASP A C 1
ATOM 707 O O . ASP A 1 105 ? 66.318 17.028 -8.199 1.00 22.20 126 ASP A O 1
ATOM 712 N N . ALA A 1 106 ? 64.281 16.118 -8.182 1.00 21.04 127 ALA A N 1
ATOM 713 C CA . ALA A 1 106 ? 63.756 17.013 -9.198 1.00 21.08 127 ALA A CA 1
ATOM 714 C C . ALA A 1 106 ? 63.086 18.268 -8.593 1.00 20.44 127 ALA A C 1
ATOM 715 O O . ALA A 1 106 ? 62.607 19.092 -9.323 1.00 20.60 127 ALA A O 1
ATOM 717 N N . ALA A 1 107 ? 63.025 18.381 -7.264 1.00 18.97 128 ALA A N 1
ATOM 718 C CA . ALA A 1 107 ? 62.247 19.452 -6.621 1.00 18.42 128 ALA A CA 1
ATOM 719 C C . ALA A 1 107 ? 62.942 20.816 -6.797 1.00 18.43 128 ALA A C 1
ATOM 720 O O . ALA A 1 107 ? 64.125 20.938 -6.517 1.00 19.32 128 ALA A O 1
ATOM 722 N N . GLU A 1 108 ? 62.211 21.825 -7.249 1.00 18.17 129 GLU A N 1
ATOM 723 C CA . GLU A 1 108 ? 62.746 23.202 -7.336 1.00 18.22 129 GLU A CA 1
ATOM 724 C C . GLU A 1 108 ? 63.016 23.761 -5.930 1.00 17.36 129 GLU A C 1
ATOM 725 O O . GLU A 1 108 ? 62.160 23.665 -5.050 1.00 15.52 129 GLU A O 1
ATOM 731 N N . GLY A 1 109 ? 64.199 24.328 -5.731 1.00 16.07 130 GLY A N 1
ATOM 732 C CA . GLY A 1 109 ? 64.624 24.813 -4.424 1.00 15.60 130 GLY A CA 1
ATOM 733 C C . GLY A 1 109 ? 66.130 24.801 -4.344 1.00 14.62 130 GLY A C 1
ATOM 734 O O . GLY A 1 109 ? 66.807 24.702 -5.373 1.00 16.16 130 GLY A O 1
ATOM 735 N N . THR A 1 110 ? 66.655 24.894 -3.129 1.00 14.38 131 THR A N 1
ATOM 736 C CA . THR A 1 110 ? 68.088 24.837 -2.885 1.00 13.43 131 THR A CA 1
ATOM 737 C C . THR A 1 110 ? 68.568 23.390 -2.783 1.00 14.14 131 THR A C 1
ATOM 738 O O . THR A 1 110 ? 67.832 22.488 -2.364 1.00 13.23 131 THR A O 1
ATOM 742 N N . GLN A 1 111 ? 69.829 23.176 -3.112 1.00 14.69 132 GLN A N 1
ATOM 743 C CA . GLN A 1 111 ? 70.419 21.857 -2.940 1.00 14.93 132 GLN A CA 1
ATOM 744 C C . GLN A 1 111 ? 70.477 21.492 -1.465 1.00 15.83 132 GLN A C 1
ATOM 745 O O . GLN A 1 111 ? 70.283 20.309 -1.103 1.00 14.02 132 GLN A O 1
ATOM 751 N N . ALA A 1 112 ? 70.719 22.483 -0.601 1.00 16.23 133 ALA A N 1
ATOM 752 C CA . ALA A 1 112 ? 70.646 22.256 0.854 1.00 16.73 133 ALA A CA 1
ATOM 753 C C . ALA A 1 112 ? 69.310 21.654 1.277 1.00 16.68 133 ALA A C 1
ATOM 754 O O . ALA A 1 112 ? 69.274 20.637 1.993 1.00 17.19 133 ALA A O 1
ATOM 756 N N . ASP A 1 113 ? 68.216 22.263 0.830 1.00 15.45 134 ASP A N 1
ATOM 757 C CA . ASP A 1 113 ? 66.881 21.751 1.155 1.00 15.98 134 ASP A CA 1
ATOM 758 C C . ASP A 1 113 ? 66.603 20.390 0.531 1.00 14.96 134 ASP A C 1
ATOM 759 O O . ASP A 1 113 ? 66.064 19.524 1.201 1.00 13.79 134 ASP A O 1
ATOM 764 N N . ARG A 1 114 ? 67.029 20.179 -0.716 1.00 14.12 135 ARG A N 1
ATOM 765 C CA . ARG A 1 114 ? 66.868 18.848 -1.277 1.00 14.85 135 ARG A CA 1
ATOM 766 C C . ARG A 1 114 ? 67.598 17.807 -0.433 1.00 15.16 135 ARG A C 1
ATOM 767 O O . ARG A 1 114 ? 67.043 16.729 -0.156 1.00 16.02 135 ARG A O 1
ATOM 775 N N . ASN A 1 115 ? 68.851 18.076 -0.053 1.00 15.19 136 ASN A N 1
ATOM 776 C CA . ASN A 1 115 ? 69.601 17.083 0.743 1.00 15.30 136 ASN A CA 1
ATOM 777 C C . ASN A 1 115 ? 68.932 16.797 2.073 1.00 15.71 136 ASN A C 1
ATOM 778 O O . ASN A 1 115 ? 68.759 15.634 2.467 1.00 14.71 136 ASN A O 1
ATOM 783 N N . ARG A 1 116 ? 68.542 17.862 2.776 1.00 14.85 137 ARG A N 1
ATOM 784 C CA . ARG A 1 116 ? 67.988 17.751 4.117 1.00 14.29 137 ARG A CA 1
ATOM 785 C C . ARG A 1 116 ? 66.643 17.029 4.119 1.00 13.64 137 ARG A C 1
ATOM 786 O O . ARG A 1 116 ? 66.407 16.164 4.984 1.00 13.93 137 ARG A O 1
ATOM 794 N N . ILE A 1 117 ? 65.781 17.365 3.151 1.00 13.40 138 ILE A N 1
ATOM 795 C CA . ILE A 1 117 ? 64.486 16.705 2.996 1.00 12.65 138 ILE A CA 1
ATOM 796 C C . ILE A 1 117 ? 64.649 15.206 2.635 1.00 13.24 138 ILE A C 1
ATOM 797 O O . ILE A 1 117 ? 63.997 14.324 3.239 1.00 11.80 138 ILE A O 1
ATOM 802 N N . LYS A 1 118 ? 65.569 14.926 1.713 1.00 13.23 139 LYS A N 1
ATOM 803 C CA . LYS A 1 118 ? 65.898 13.530 1.383 1.00 13.49 139 LYS A CA 1
ATOM 804 C C . LYS A 1 118 ? 66.365 12.771 2.622 1.00 14.10 139 LYS A C 1
ATOM 805 O O . LYS A 1 118 ? 65.912 11.644 2.895 1.00 13.46 139 LYS A O 1
ATOM 811 N N . GLY A 1 119 ? 67.223 13.404 3.431 1.00 14.19 140 GLY A N 1
ATOM 812 C CA . GLY A 1 119 ? 67.682 12.802 4.672 1.00 15.17 140 GLY A CA 1
ATOM 813 C C . GLY A 1 119 ? 66.572 12.524 5.672 1.00 14.90 140 GLY A C 1
ATOM 814 O O . GLY A 1 119 ? 66.523 11.476 6.308 1.00 13.62 140 GLY A O 1
ATOM 815 N N . GLN A 1 120 ? 65.655 13.472 5.788 1.00 13.82 141 GLN A N 1
ATOM 816 C CA . GLN A 1 120 ? 64.546 13.310 6.693 1.00 13.39 141 GLN A CA 1
ATOM 817 C C . GLN A 1 120 ? 63.602 12.132 6.265 1.00 13.01 141 GLN A C 1
ATOM 818 O O . GLN A 1 120 ? 63.096 11.383 7.119 1.00 13.34 141 GLN A O 1
ATOM 824 N N . ALA A 1 121 ? 63.367 12.007 4.967 1.00 12.90 142 ALA A N 1
ATOM 825 C CA . ALA A 1 121 ? 62.581 10.909 4.403 1.00 13.61 142 ALA A CA 1
ATOM 826 C C . ALA A 1 121 ? 63.244 9.563 4.639 1.00 13.92 142 ALA A C 1
ATOM 827 O O . ALA A 1 121 ? 62.593 8.614 5.057 1.00 15.12 142 ALA A O 1
ATOM 829 N N . LEU A 1 122 ? 64.556 9.504 4.456 1.00 13.35 143 LEU A N 1
ATOM 830 C CA . LEU A 1 122 ? 65.314 8.270 4.737 1.00 14.48 143 LEU A CA 1
ATOM 831 C C . LEU A 1 122 ? 65.313 7.911 6.209 1.00 14.05 143 LEU A C 1
ATOM 832 O O . LEU A 1 122 ? 65.203 6.734 6.553 1.00 14.31 143 LEU A O 1
ATOM 837 N N . ALA A 1 123 ? 65.444 8.914 7.090 1.00 13.43 144 ALA A N 1
ATOM 838 C CA . ALA A 1 123 ? 65.493 8.682 8.543 1.00 13.64 144 ALA A CA 1
ATOM 839 C C . ALA A 1 123 ? 64.144 8.150 9.037 1.00 13.42 144 ALA A C 1
ATOM 840 O O . ALA A 1 123 ? 64.108 7.176 9.791 1.00 14.26 144 ALA A O 1
ATOM 842 N N . LEU A 1 124 ? 63.043 8.748 8.567 1.00 13.27 145 LEU A N 1
ATOM 843 C CA . LEU A 1 124 ? 61.698 8.266 8.934 1.00 14.33 145 LEU A CA 1
ATOM 844 C C . LEU A 1 124 ? 61.488 6.856 8.398 1.00 13.93 145 LEU A C 1
ATOM 845 O O . LEU A 1 124 ? 60.962 5.988 9.103 1.00 14.17 145 LEU A O 1
ATOM 850 N N . ARG A 1 125 ? 61.898 6.628 7.160 1.00 12.61 146 ARG A N 1
ATOM 851 C CA . ARG A 1 125 ? 61.770 5.281 6.597 1.00 13.81 146 ARG A CA 1
ATOM 852 C C . ARG A 1 125 ? 62.582 4.279 7.428 1.00 13.45 146 ARG A C 1
ATOM 853 O O . ARG A 1 125 ? 62.100 3.167 7.786 1.00 13.82 146 ARG A O 1
ATOM 861 N N . GLY A 1 126 ? 63.820 4.651 7.763 1.00 12.97 147 GLY A N 1
ATOM 862 C CA . GLY A 1 126 ? 64.650 3.805 8.610 1.00 13.70 147 GLY A CA 1
ATOM 863 C C . GLY A 1 126 ? 64.032 3.501 9.965 1.00 14.38 147 GLY A C 1
ATOM 864 O O . GLY A 1 126 ? 64.116 2.361 10.489 1.00 14.39 147 GLY A O 1
ATOM 865 N N . PHE A 1 127 ? 63.411 4.512 10.570 1.00 14.36 148 PHE A N 1
ATOM 866 C CA . PHE A 1 127 ? 62.694 4.345 11.839 1.00 14.27 148 PHE A CA 1
ATOM 867 C C . PHE A 1 127 ? 61.554 3.323 11.739 1.00 14.05 148 PHE A C 1
ATOM 868 O O . PHE A 1 127 ? 61.354 2.528 12.669 1.00 14.77 148 PHE A O 1
ATOM 876 N N . LEU A 1 128 ? 60.842 3.340 10.616 1.00 14.23 149 LEU A N 1
ATOM 877 C CA . LEU A 1 128 ? 59.710 2.442 10.426 1.00 14.04 149 LEU A CA 1
ATOM 878 C C . LEU A 1 128 ? 60.221 1.020 10.143 1.00 14.19 149 LEU A C 1
ATOM 879 O O . LEU A 1 128 ? 59.667 0.037 10.648 1.00 14.36 149 LEU A O 1
ATOM 884 N N . TYR A 1 129 ? 61.323 0.879 9.424 1.00 13.84 150 TYR A N 1
ATOM 885 C CA . TYR A 1 129 ? 61.943 -0.487 9.291 1.00 14.14 150 TYR A CA 1
ATOM 886 C C . TYR A 1 129 ? 62.499 -0.991 10.638 1.00 13.56 150 TYR A C 1
ATOM 887 O O . TYR A 1 129 ? 62.500 -2.198 10.911 1.00 12.99 150 TYR A O 1
ATOM 896 N N . LEU A 1 130 ? 62.965 -0.081 11.508 1.00 13.64 151 LEU A N 1
ATOM 897 C CA . LEU A 1 130 ? 63.384 -0.471 12.860 1.00 13.86 151 LEU A CA 1
ATOM 898 C C . LEU A 1 130 ? 62.197 -1.030 13.657 1.00 15.06 151 LEU A C 1
ATOM 899 O O . LEU A 1 130 ? 62.306 -2.025 14.376 1.00 14.08 151 LEU A O 1
ATOM 904 N N . HIS A 1 131 ? 61.038 -0.392 13.528 1.00 15.30 152 HIS A N 1
ATOM 905 C CA . HIS A 1 131 ? 59.813 -0.921 14.128 1.00 14.77 152 HIS A CA 1
ATOM 906 C C . HIS A 1 131 ? 59.503 -2.356 13.678 1.00 14.52 152 HIS A C 1
ATOM 907 O O . HIS A 1 131 ? 59.263 -3.268 14.501 1.00 14.37 152 HIS A O 1
ATOM 914 N N . LEU A 1 132 ? 59.554 -2.568 12.364 1.00 14.12 153 LEU A N 1
ATOM 915 C CA . LEU A 1 132 ? 59.276 -3.883 11.804 1.00 14.20 153 LEU A CA 1
ATOM 916 C C . LEU A 1 132 ? 60.299 -4.895 12.298 1.00 14.01 153 LEU A C 1
ATOM 917 O O . LEU A 1 132 ? 59.913 -5.980 12.812 1.00 13.57 153 LEU A O 1
ATOM 922 N N . ALA A 1 133 ? 61.593 -4.557 12.218 1.00 13.32 154 ALA A N 1
ATOM 923 C CA . ALA A 1 133 ? 62.652 -5.477 12.599 1.00 13.60 154 ALA A CA 1
ATOM 924 C C . ALA A 1 133 ? 62.589 -5.888 14.071 1.00 13.59 154 ALA A C 1
ATOM 925 O O . ALA A 1 133 ? 62.838 -7.029 14.412 1.00 15.40 154 ALA A O 1
ATOM 927 N N . SER A 1 134 ? 62.272 -4.927 14.931 1.00 14.15 155 SER A N 1
ATOM 928 C CA . SER A 1 134 ? 62.325 -5.143 16.389 1.00 14.87 155 SER A CA 1
ATOM 929 C C . SER A 1 134 ? 61.103 -5.811 16.984 1.00 15.23 155 SER A C 1
ATOM 930 O O . SER A 1 134 ? 61.188 -6.276 18.129 1.00 16.17 155 SER A O 1
ATOM 933 N N . CYS A 1 135 ? 59.965 -5.851 16.276 1.00 14.65 156 CYS A N 1
ATOM 934 C CA A CYS A 1 135 ? 58.679 -6.357 16.765 0.50 14.62 156 CYS A CA 1
ATOM 935 C CA B CYS A 1 135 ? 58.850 -6.561 16.893 0.50 15.18 156 CYS A CA 1
ATOM 936 C C . CYS A 1 135 ? 58.138 -7.613 16.048 1.00 14.87 156 CYS A C 1
ATOM 937 O O . CYS A 1 135 ? 57.311 -8.306 16.579 1.00 14.77 156 CYS A O 1
ATOM 942 N N . TYR A 1 136 ? 58.543 -7.833 14.794 1.00 13.52 157 TYR A N 1
ATOM 943 C CA . TYR A 1 136 ? 57.959 -8.892 13.943 1.00 13.16 157 TYR A CA 1
ATOM 944 C C . TYR A 1 136 ? 58.797 -10.175 13.809 1.00 13.87 157 TYR A C 1
ATOM 945 O O . TYR A 1 136 ? 58.424 -11.113 13.057 1.00 13.42 157 TYR A O 1
ATOM 954 N N . SER A 1 137 ? 59.916 -10.223 14.521 1.00 14.20 158 SER A N 1
ATOM 955 C CA . SER A 1 137 ? 60.787 -11.384 14.526 1.00 14.66 158 SER A CA 1
ATOM 956 C C . SER A 1 137 ? 61.439 -11.476 15.910 1.00 13.53 158 SER A C 1
ATOM 957 O O . SER A 1 137 ? 61.587 -10.474 16.626 1.00 12.70 158 SER A O 1
ATOM 960 N N . PHE A 1 138 ? 61.856 -12.675 16.264 1.00 13.64 159 PHE A N 1
ATOM 961 C CA . PHE A 1 138 ? 62.727 -12.855 17.427 1.00 13.24 159 PHE A CA 1
ATOM 962 C C . PHE A 1 138 ? 64.104 -12.223 17.158 1.00 13.85 159 PHE A C 1
ATOM 963 O O . PHE A 1 138 ? 64.407 -11.756 16.025 1.00 13.81 159 PHE A O 1
ATOM 971 N N . ALA A 1 139 ? 64.891 -12.126 18.220 1.00 14.11 160 ALA A N 1
ATOM 972 C CA . ALA A 1 139 ? 66.206 -11.438 18.185 1.00 14.17 160 ALA A CA 1
ATOM 973 C C . ALA A 1 139 ? 67.040 -11.867 16.979 1.00 14.26 160 ALA A C 1
ATOM 974 O O . ALA A 1 139 ? 67.005 -13.033 16.537 1.00 14.24 160 ALA A O 1
ATOM 976 N N . ILE A 1 140 ? 67.830 -10.921 16.483 1.00 14.89 161 ILE A N 1
ATOM 977 C CA . ILE A 1 140 ? 68.696 -11.171 15.339 1.00 14.47 161 ILE A CA 1
ATOM 978 C C . ILE A 1 140 ? 69.701 -12.309 15.601 1.00 15.42 161 ILE A C 1
ATOM 979 O O . ILE A 1 140 ? 70.125 -12.987 14.662 1.00 16.05 161 ILE A O 1
ATOM 984 N N . ASP A 1 141 ? 70.088 -12.538 16.859 1.00 15.74 162 ASP A N 1
ATOM 985 C CA . ASP A 1 141 ? 71.003 -13.627 17.179 1.00 17.11 162 ASP A CA 1
ATOM 986 C C . ASP A 1 141 ? 70.290 -14.922 17.562 1.00 17.25 162 ASP A C 1
ATOM 987 O O . ASP A 1 141 ? 70.935 -15.936 17.734 1.00 18.87 162 ASP A O 1
ATOM 992 N N . LYS A 1 142 ? 68.963 -14.894 17.619 1.00 16.81 163 LYS A N 1
ATOM 993 C CA . LYS A 1 142 ? 68.167 -16.094 17.828 1.00 17.30 163 LYS A CA 1
ATOM 994 C C . LYS A 1 142 ? 68.073 -16.810 16.479 1.00 17.44 163 LYS A C 1
ATOM 995 O O . LYS A 1 142 ? 68.436 -17.969 16.365 1.00 18.32 163 LYS A O 1
ATOM 1001 N N . ASP A 1 143 ? 67.657 -16.085 15.434 1.00 16.91 164 ASP A N 1
ATOM 1002 C CA A ASP A 1 143 ? 67.534 -16.635 14.079 0.50 16.29 164 ASP A CA 1
ATOM 1003 C CA B ASP A 1 143 ? 67.761 -16.598 14.043 0.50 16.18 164 ASP A CA 1
ATOM 1004 C C . ASP A 1 143 ? 67.815 -15.457 13.076 1.00 16.26 164 ASP A C 1
ATOM 1005 O O . ASP A 1 143 ? 66.829 -14.797 12.701 1.00 15.41 164 ASP A O 1
ATOM 1014 N N . PRO A 1 144 ? 69.054 -15.210 12.619 1.00 16.13 165 PRO A N 1
ATOM 1015 C CA . PRO A 1 144 ? 69.191 -14.042 11.742 1.00 15.73 165 PRO A CA 1
ATOM 1016 C C . PRO A 1 144 ? 68.502 -14.106 10.392 1.00 15.09 165 PRO A C 1
ATOM 1017 O O . PRO A 1 144 ? 68.324 -13.078 9.750 1.00 15.04 165 PRO A O 1
ATOM 1021 N N . ASP A 1 145 ? 68.157 -15.299 9.938 1.00 14.09 166 ASP A N 1
ATOM 1022 C CA . ASP A 1 145 ? 67.560 -15.468 8.633 1.00 14.68 166 ASP A CA 1
ATOM 1023 C C . ASP A 1 145 ? 66.040 -15.627 8.736 1.00 14.19 166 ASP A C 1
ATOM 1024 O O . ASP A 1 145 ? 65.387 -15.901 7.746 1.00 14.59 166 ASP A O 1
ATOM 1029 N N . ALA A 1 146 ? 65.483 -15.473 9.929 1.00 11.15 167 ALA A N 1
ATOM 1030 C CA . ALA A 1 146 ? 64.037 -15.625 10.105 1.00 12.71 167 ALA A CA 1
ATOM 1031 C C . ALA A 1 146 ? 63.246 -14.609 9.311 1.00 13.51 167 ALA A C 1
ATOM 1032 O O . ALA A 1 146 ? 63.662 -13.451 9.178 1.00 13.36 167 ALA A O 1
ATOM 1034 N N . VAL A 1 147 ? 62.043 -14.982 8.899 1.00 13.08 168 VAL A N 1
ATOM 1035 C CA . VAL A 1 147 ? 61.195 -14.058 8.191 1.00 13.88 168 VAL A CA 1
ATOM 1036 C C . VAL A 1 147 ? 60.884 -12.827 9.041 1.00 13.62 168 VAL A C 1
ATOM 1037 O O . VAL A 1 147 ? 60.703 -12.928 10.261 1.00 15.11 168 VAL A O 1
ATOM 1041 N N . CYS A 1 148 ? 60.783 -11.670 8.402 1.00 13.36 169 CYS A N 1
ATOM 1042 C CA . CYS A 1 148 ? 60.384 -10.437 9.087 1.00 13.11 169 CYS A CA 1
ATOM 1043 C C . CYS A 1 148 ? 59.254 -9.739 8.309 1.00 14.33 169 CYS A C 1
ATOM 1044 O O . CYS A 1 148 ? 58.085 -9.897 8.658 1.00 14.44 169 CYS A O 1
ATOM 1047 N N . ALA A 1 149 ? 59.585 -9.022 7.234 1.00 13.42 170 ALA A N 1
ATOM 1048 C CA . ALA A 1 149 ? 58.594 -8.182 6.543 1.00 14.17 170 ALA A CA 1
ATOM 1049 C C . ALA A 1 149 ? 59.165 -7.772 5.178 1.00 13.70 170 ALA A C 1
ATOM 1050 O O . ALA A 1 149 ? 60.371 -7.767 5.002 1.00 14.16 170 ALA A O 1
ATOM 1052 N N . PRO A 1 150 ? 58.298 -7.437 4.228 1.00 13.42 171 PRO A N 1
ATOM 1053 C CA . PRO A 1 150 ? 58.766 -6.977 2.910 1.00 13.07 171 PRO A CA 1
ATOM 1054 C C . PRO A 1 150 ? 59.400 -5.601 2.990 1.00 13.53 171 PRO A C 1
ATOM 1055 O O . PRO A 1 150 ? 58.980 -4.767 3.818 1.00 13.41 171 PRO A O 1
ATOM 1059 N N . ILE A 1 151 ? 60.392 -5.374 2.141 1.00 12.54 172 ILE A N 1
ATOM 1060 C CA . ILE A 1 151 ? 61.086 -4.090 2.066 1.00 12.61 172 ILE A CA 1
ATOM 1061 C C . ILE A 1 151 ? 60.750 -3.431 0.765 1.00 13.32 172 ILE A C 1
ATOM 1062 O O . ILE A 1 151 ? 60.971 -4.017 -0.292 1.00 12.54 172 ILE A O 1
ATOM 1067 N N . TYR A 1 152 ? 60.200 -2.217 0.833 1.00 13.99 173 TYR A N 1
ATOM 1068 C CA . TYR A 1 152 ? 59.976 -1.395 -0.352 1.00 14.15 173 TYR A CA 1
ATOM 1069 C C . TYR A 1 152 ? 60.781 -0.123 -0.251 1.00 15.88 173 TYR A C 1
ATOM 1070 O O . TYR A 1 152 ? 60.781 0.563 0.814 1.00 15.43 173 TYR A O 1
ATOM 1079 N N . THR A 1 153 ? 61.448 0.200 -1.354 1.00 18.20 174 THR A N 1
ATOM 1080 C CA . THR A 1 153 ? 62.262 1.408 -1.451 1.00 21.09 174 THR A CA 1
ATOM 1081 C C . THR A 1 153 ? 61.846 2.297 -2.625 1.00 23.64 174 THR A C 1
ATOM 1082 O O . THR A 1 153 ? 62.508 3.304 -2.898 1.00 25.01 174 THR A O 1
ATOM 1086 N N . GLN A 1 154 ? 60.754 1.930 -3.291 1.00 26.57 175 GLN A N 1
ATOM 1087 C CA . GLN A 1 154 ? 60.129 2.723 -4.369 1.00 31.22 175 GLN A CA 1
ATOM 1088 C C . GLN A 1 154 ? 58.643 2.889 -4.034 1.00 33.82 175 GLN A C 1
ATOM 1089 O O . GLN A 1 154 ? 58.063 1.985 -3.385 1.00 35.11 175 GLN A O 1
ATOM 1091 N N . SER A 1 155 ? 58.032 3.999 -4.476 1.00 36.97 176 SER A N 1
ATOM 1092 C CA . SER A 1 155 ? 56.629 4.295 -4.119 1.00 39.62 176 SER A CA 1
ATOM 1093 C C . SER A 1 155 ? 55.646 3.209 -4.617 1.00 42.24 176 SER A C 1
ATOM 1094 O O . SER A 1 155 ? 55.774 2.680 -5.735 1.00 43.50 176 SER A O 1
ATOM 1097 N N . THR A 1 156 ? 54.652 2.966 -3.761 1.00 44.37 177 THR A N 1
ATOM 1098 C CA . THR A 1 156 ? 53.838 1.738 -3.631 1.00 45.35 177 THR A CA 1
ATOM 1099 C C . THR A 1 156 ? 54.503 0.447 -4.122 1.00 45.83 177 THR A C 1
ATOM 1100 O O . THR A 1 156 ? 55.232 -0.189 -3.330 1.00 45.89 177 THR A O 1
ATOM 1104 N N . GLU A 1 158 ? 57.446 -1.182 -8.324 1.00 62.36 179 GLU A N 1
ATOM 1105 C CA . GLU A 1 158 ? 57.718 -1.789 -9.623 1.00 61.98 179 GLU A CA 1
ATOM 1106 C C . GLU A 1 158 ? 56.683 -2.898 -9.967 1.00 62.01 179 GLU A C 1
ATOM 1107 O O . GLU A 1 158 ? 55.555 -2.905 -9.418 1.00 61.83 179 GLU A O 1
ATOM 1109 N N . THR A 1 159 ? 57.062 -3.800 -10.889 1.00 61.40 180 THR A N 1
ATOM 1110 C CA . THR A 1 159 ? 56.289 -5.024 -11.195 1.00 61.19 180 THR A CA 1
ATOM 1111 C C . THR A 1 159 ? 56.413 -6.085 -10.078 1.00 60.64 180 THR A C 1
ATOM 1112 O O . THR A 1 159 ? 55.460 -6.842 -9.833 1.00 60.75 180 THR A O 1
ATOM 1116 N N . ILE A 1 160 ? 57.584 -6.140 -9.425 1.00 59.55 181 ILE A N 1
ATOM 1117 C CA . ILE A 1 160 ? 57.811 -7.028 -8.270 1.00 58.68 181 ILE A CA 1
ATOM 1118 C C . ILE A 1 160 ? 56.882 -6.709 -7.082 1.00 57.64 181 ILE A C 1
ATOM 1119 O O . ILE A 1 160 ? 56.512 -7.622 -6.341 1.00 57.52 181 ILE A O 1
ATOM 1121 N N . ALA A 1 161 ? 56.511 -5.427 -6.928 1.00 56.16 182 ALA A N 1
ATOM 1122 C CA . ALA A 1 161 ? 55.655 -4.928 -5.818 1.00 54.92 182 ALA A CA 1
ATOM 1123 C C . ALA A 1 161 ? 54.133 -5.245 -5.946 1.00 53.67 182 ALA A C 1
ATOM 1124 O O . ALA A 1 161 ? 53.489 -5.591 -4.934 1.00 52.90 182 ALA A O 1
ATOM 1126 N N . ALA A 1 162 ? 53.593 -5.153 -7.178 1.00 51.71 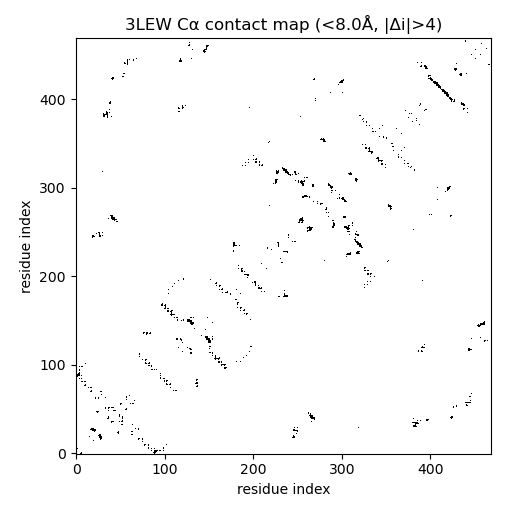183 ALA A N 1
ATOM 1127 C CA . ALA A 1 162 ? 52.135 -5.326 -7.494 1.00 50.15 183 ALA A CA 1
ATOM 1128 C C . ALA A 1 162 ? 51.599 -6.766 -7.333 1.00 48.27 183 ALA A C 1
ATOM 1129 O O . ALA A 1 162 ? 50.570 -6.997 -6.682 1.00 47.93 183 ALA A O 1
ATOM 1131 N N . GLU A 1 163 ? 52.260 -7.721 -7.986 1.00 46.19 184 GLU A N 1
ATOM 1132 C CA . GLU A 1 163 ? 52.268 -9.089 -7.480 1.00 44.32 184 GLU A CA 1
ATOM 1133 C C . GLU A 1 163 ? 53.097 -8.905 -6.216 1.00 42.11 184 GLU A C 1
ATOM 1134 O O . GLU A 1 163 ? 53.835 -7.924 -6.111 1.00 42.67 184 GLU A O 1
ATOM 1140 N N . GLY A 1 164 ? 52.992 -9.798 -5.246 1.00 38.14 185 GLY A N 1
ATOM 1141 C CA . GLY A 1 164 ? 53.630 -9.539 -3.968 1.00 35.59 185 GLY A CA 1
ATOM 1142 C C . GLY A 1 164 ? 55.153 -9.572 -3.951 1.00 31.74 185 GLY A C 1
ATOM 1143 O O . GLY A 1 164 ? 55.762 -10.340 -4.683 1.00 32.09 185 GLY A O 1
ATOM 1144 N N . LYS A 1 165 ? 55.750 -8.755 -3.089 1.00 28.00 186 LYS A N 1
ATOM 1145 C CA . LYS A 1 165 ? 57.187 -8.884 -2.748 1.00 24.41 186 LYS A CA 1
ATOM 1146 C C . LYS A 1 165 ? 57.443 -9.840 -1.537 1.00 20.20 186 LYS A C 1
ATOM 1147 O O . LYS A 1 165 ? 56.857 -9.650 -0.497 1.00 17.58 186 LYS A O 1
ATOM 1153 N N . PRO A 1 166 ? 58.350 -10.828 -1.682 1.00 17.69 187 PRO A N 1
ATOM 1154 C CA . PRO A 1 166 ? 58.639 -11.697 -0.541 1.00 15.97 187 PRO A CA 1
ATOM 1155 C C . PRO A 1 166 ? 59.150 -10.918 0.642 1.00 15.81 187 PRO A C 1
ATOM 1156 O O . PRO A 1 166 ? 59.881 -9.950 0.459 1.00 16.02 187 PRO A O 1
ATOM 1160 N N . ALA A 1 167 ? 58.761 -11.329 1.857 1.00 14.37 188 ALA A N 1
ATOM 1161 C CA . ALA A 1 167 ? 59.317 -10.754 3.050 1.00 14.12 188 ALA A CA 1
ATOM 1162 C C . ALA A 1 167 ? 60.846 -11.001 3.065 1.00 12.81 188 ALA A C 1
ATOM 1163 O O . ALA A 1 167 ? 61.324 -12.053 2.616 1.00 13.03 188 ALA A O 1
ATOM 1165 N N . SER A 1 168 ? 61.567 -10.021 3.584 1.00 12.35 189 SER A N 1
ATOM 1166 C CA . SER A 1 168 ? 63.006 -10.108 3.892 1.00 12.54 189 SER A CA 1
ATOM 1167 C C . SER A 1 168 ? 63.181 -10.644 5.301 1.00 13.08 189 SER A C 1
ATOM 1168 O O . SER A 1 168 ? 62.224 -10.681 6.047 1.00 12.96 189 SER A O 1
ATOM 1171 N N . SER A 1 169 ? 64.413 -10.999 5.660 1.00 13.01 190 SER A N 1
ATOM 1172 C CA . SER A 1 169 ? 64.722 -11.565 6.973 1.00 13.29 190 SER A CA 1
ATOM 1173 C C . SER A 1 169 ? 64.941 -10.459 7.974 1.00 12.81 190 SER A C 1
ATOM 1174 O O . SER A 1 169 ? 65.154 -9.283 7.609 1.00 11.80 190 SER A O 1
ATOM 1177 N N . VAL A 1 170 ? 64.937 -10.850 9.248 1.00 11.93 191 VAL A N 1
ATOM 1178 C CA . VAL A 1 170 ? 65.172 -9.876 10.321 1.00 12.28 191 VAL A CA 1
ATOM 1179 C C . VAL A 1 170 ? 66.531 -9.192 10.170 1.00 12.66 191 VAL A C 1
ATOM 1180 O O . VAL A 1 170 ? 66.615 -7.948 10.340 1.00 12.90 191 VAL A O 1
ATOM 1184 N N . SER A 1 171 ? 67.570 -9.926 9.767 1.00 12.67 192 SER A N 1
ATOM 1185 C CA A SER A 1 171 ? 68.888 -9.307 9.540 0.70 13.68 192 SER A CA 1
ATOM 1186 C CA B SER A 1 171 ? 68.876 -9.291 9.554 0.30 13.22 192 SER A CA 1
ATOM 1187 C C . SER A 1 171 ? 68.808 -8.277 8.399 1.00 13.02 192 SER A C 1
ATOM 1188 O O . SER A 1 171 ? 69.389 -7.187 8.481 1.00 13.19 192 SER A O 1
ATOM 1193 N N . GLU A 1 172 ? 68.083 -8.629 7.338 1.00 13.11 193 GLU A N 1
ATOM 1194 C CA . GLU A 1 172 ? 67.960 -7.731 6.189 1.00 12.94 193 GLU A CA 1
ATOM 1195 C C . GLU A 1 172 ? 67.170 -6.455 6.516 1.00 13.16 193 GLU A C 1
ATOM 1196 O O . GLU A 1 172 ? 67.522 -5.366 6.052 1.00 12.74 193 GLU A O 1
ATOM 1202 N N . VAL A 1 173 ? 66.130 -6.573 7.330 1.00 13.18 194 VAL A N 1
ATOM 1203 C CA . VAL A 1 173 ? 65.330 -5.417 7.699 1.00 13.46 194 VAL A CA 1
ATOM 1204 C C . VAL A 1 173 ? 66.129 -4.526 8.634 1.00 13.80 194 VAL A C 1
ATOM 1205 O O . VAL A 1 173 ? 66.112 -3.282 8.488 1.00 13.59 194 VAL A O 1
ATOM 1209 N N . TYR A 1 174 ? 66.819 -5.129 9.606 1.00 14.01 195 TYR A N 1
ATOM 1210 C CA . TYR A 1 174 ? 67.769 -4.324 10.413 1.00 14.29 195 TYR A CA 1
ATOM 1211 C C . TYR A 1 174 ? 68.808 -3.594 9.526 1.00 14.31 195 TYR A C 1
ATOM 1212 O O . TYR A 1 174 ? 69.079 -2.411 9.746 1.00 13.58 195 TYR A O 1
ATOM 1221 N N . ALA A 1 175 ? 69.397 -4.272 8.537 1.00 13.24 196 ALA A N 1
ATOM 1222 C CA . ALA A 1 175 ? 70.411 -3.676 7.691 1.00 12.69 196 ALA A CA 1
ATOM 1223 C C . ALA A 1 175 ? 69.825 -2.499 6.875 1.00 13.34 196 ALA A C 1
ATOM 1224 O O . ALA A 1 175 ? 70.483 -1.487 6.667 1.00 13.33 196 ALA A O 1
ATOM 1226 N N . GLN A 1 176 ? 68.576 -2.664 6.430 1.00 13.56 197 GLN A N 1
ATOM 1227 C CA . GLN A 1 176 ? 67.862 -1.624 5.689 1.00 13.85 197 GLN A CA 1
ATOM 1228 C C . GLN A 1 176 ? 67.657 -0.404 6.580 1.00 14.17 197 GLN A C 1
ATOM 1229 O O . GLN A 1 176 ? 67.933 0.705 6.162 1.00 14.01 197 GLN A O 1
ATOM 1235 N N . SER A 1 177 ? 67.239 -0.619 7.813 1.00 13.38 198 SER A N 1
ATOM 1236 C CA . SER A 1 177 ? 67.044 0.489 8.758 1.00 14.17 198 SER A CA 1
ATOM 1237 C C . SER A 1 177 ? 68.335 1.270 8.968 1.00 14.26 198 SER A C 1
ATOM 1238 O O . SER A 1 177 ? 68.396 2.513 8.795 1.00 13.78 198 SER A O 1
ATOM 1241 N N . ILE A 1 178 ? 69.395 0.543 9.309 1.00 13.98 199 ILE A N 1
ATOM 1242 C CA . ILE A 1 178 ? 70.690 1.146 9.581 1.00 13.16 199 ILE A CA 1
ATOM 1243 C C . ILE A 1 178 ? 71.220 1.858 8.338 1.00 13.58 199 ILE A C 1
ATOM 1244 O O . ILE A 1 178 ? 71.675 3.010 8.446 1.00 13.99 199 ILE A O 1
ATOM 1249 N N . ASN A 1 179 ? 71.097 1.238 7.155 1.00 13.29 200 ASN A N 1
ATOM 1250 C CA . ASN A 1 179 ? 71.567 1.900 5.951 1.00 14.80 200 ASN A CA 1
ATOM 1251 C C . ASN A 1 179 ? 70.839 3.200 5.628 1.00 14.50 200 ASN A C 1
ATOM 1252 O O . ASN A 1 179 ? 71.486 4.205 5.265 1.00 15.13 200 ASN A O 1
ATOM 1257 N N . ASP A 1 180 ? 69.514 3.192 5.759 1.00 14.51 201 ASP A N 1
ATOM 1258 C CA . ASP A 1 180 ? 68.708 4.401 5.563 1.00 14.68 201 ASP A CA 1
ATOM 1259 C C . ASP A 1 180 ? 69.145 5.500 6.517 1.00 14.27 201 ASP A C 1
ATOM 1260 O O . ASP A 1 180 ? 69.283 6.647 6.112 1.00 13.18 201 ASP A O 1
ATOM 1265 N N . LEU A 1 181 ? 69.342 5.156 7.782 1.00 13.69 202 LEU A N 1
ATOM 1266 C CA . LEU A 1 181 ? 69.716 6.128 8.801 1.00 13.57 202 LEU A CA 1
ATOM 1267 C C . LEU A 1 181 ? 71.180 6.654 8.614 1.00 14.85 202 LEU A C 1
ATOM 1268 O O . LEU A 1 181 ? 71.452 7.860 8.797 1.00 14.95 202 LEU A O 1
ATOM 1273 N N . GLU A 1 182 ? 72.086 5.792 8.128 1.00 14.08 203 GLU A N 1
ATOM 1274 C CA . GLU A 1 182 ? 73.453 6.231 7.874 1.00 14.31 203 GLU A CA 1
ATOM 1275 C C . GLU A 1 182 ? 73.457 7.154 6.668 1.00 15.29 203 GLU A C 1
ATOM 1276 O O . GLU A 1 182 ? 74.231 8.101 6.632 1.00 16.35 203 GLU A O 1
ATOM 1282 N N . GLU A 1 183 ? 72.629 6.858 5.664 1.00 15.33 204 GLU A N 1
ATOM 1283 C CA . GLU A 1 183 ? 72.498 7.778 4.510 1.00 16.51 204 GLU A CA 1
ATOM 1284 C C . GLU A 1 183 ? 71.922 9.141 4.930 1.00 14.97 204 GLU A C 1
ATOM 1285 O O . GLU A 1 183 ? 72.394 10.186 4.486 1.00 14.31 204 GLU A O 1
ATOM 1291 N N . ALA A 1 184 ? 70.913 9.108 5.802 1.00 14.50 205 ALA A N 1
ATOM 1292 C CA . ALA A 1 184 ? 70.348 10.335 6.388 1.00 14.93 205 ALA A CA 1
ATOM 1293 C C . ALA A 1 184 ? 71.373 11.143 7.167 1.00 14.94 205 ALA A C 1
ATOM 1294 O O . ALA A 1 184 ? 71.384 12.376 7.101 1.00 13.86 205 ALA A O 1
ATOM 1296 N N . LEU A 1 185 ? 72.195 10.455 7.946 1.00 14.97 206 LEU A N 1
ATOM 1297 C CA . LEU A 1 185 ? 73.211 11.143 8.737 1.00 15.82 206 LEU A CA 1
ATOM 1298 C C . LEU A 1 185 ? 74.157 11.976 7.873 1.00 16.29 206 LEU A C 1
ATOM 1299 O O . LEU A 1 185 ? 74.577 13.048 8.275 1.00 15.86 206 LEU A O 1
ATOM 1304 N N . GLU A 1 186 ? 74.536 11.467 6.713 1.00 16.85 207 GLU A N 1
ATOM 1305 C CA A GLU A 1 186 ? 75.410 12.184 5.789 0.50 17.20 207 GLU A CA 1
ATOM 1306 C CA B GLU A 1 186 ? 75.428 12.242 5.854 0.50 17.80 207 GLU A CA 1
ATOM 1307 C C . GLU A 1 186 ? 74.711 13.378 5.126 1.00 17.17 207 GLU A C 1
ATOM 1308 O O . GLU A 1 186 ? 75.348 14.375 4.768 1.00 18.31 207 GLU A O 1
ATOM 1319 N N . LEU A 1 187 ? 73.410 13.251 4.916 1.00 16.39 208 LEU A N 1
ATOM 1320 C CA . LEU A 1 187 ? 72.619 14.248 4.192 1.00 16.10 208 LEU A CA 1
ATOM 1321 C C . LEU A 1 187 ? 72.158 15.423 5.050 1.00 17.30 208 LEU A C 1
ATOM 1322 O O . LEU A 1 187 ? 72.066 16.532 4.554 1.00 17.23 208 LEU A O 1
ATOM 1327 N N . ILE A 1 188 ? 71.846 15.188 6.322 1.00 17.69 209 ILE A N 1
ATOM 1328 C CA . ILE A 1 188 ? 71.389 16.284 7.174 1.00 18.94 209 ILE A CA 1
ATOM 1329 C C . ILE A 1 188 ? 72.591 16.943 7.859 1.00 19.48 209 ILE A C 1
ATOM 1330 O O . ILE A 1 188 ? 73.228 16.348 8.684 1.00 20.85 209 ILE A O 1
ATOM 1335 N N . PRO A 1 189 ? 72.902 18.195 7.508 1.00 20.17 210 PRO A N 1
ATOM 1336 C CA . PRO A 1 189 ? 74.104 18.796 8.103 1.00 20.78 210 PRO A CA 1
ATOM 1337 C C . PRO A 1 189 ? 73.968 19.028 9.609 1.00 20.85 210 PRO A C 1
ATOM 1338 O O . PRO A 1 189 ? 72.858 19.228 10.101 1.00 18.33 210 PRO A O 1
ATOM 1342 N N . GLU A 1 190 ? 75.083 19.008 10.339 1.00 20.62 211 GLU A N 1
ATOM 1343 C CA . GLU A 1 190 ? 75.056 19.344 11.769 1.00 21.88 211 GLU A CA 1
ATOM 1344 C C . GLU A 1 190 ? 74.581 20.762 11.988 1.00 20.86 211 GLU A C 1
ATOM 1345 O O . GLU A 1 190 ? 74.072 21.082 13.060 1.00 20.16 211 GLU A O 1
ATOM 1351 N N . THR A 1 191 ? 74.737 21.609 10.985 1.00 19.92 212 THR A N 1
ATOM 1352 C CA . THR A 1 191 ? 74.291 22.995 11.103 1.00 21.21 212 THR A CA 1
ATOM 1353 C C . THR A 1 191 ? 72.791 23.210 10.798 1.00 20.56 212 THR A C 1
ATOM 1354 O O . THR A 1 191 ? 72.290 24.339 10.944 1.00 21.42 212 THR A O 1
ATOM 1358 N N . TYR A 1 192 ? 72.061 22.175 10.377 1.00 18.23 213 TYR A N 1
ATOM 1359 C CA . TYR A 1 192 ? 70.617 22.360 10.142 1.00 17.41 213 TYR A CA 1
ATOM 1360 C C . TYR A 1 192 ? 69.890 22.530 11.474 1.00 16.85 213 TYR A C 1
ATOM 1361 O O . TYR A 1 192 ? 70.067 21.705 12.376 1.00 17.52 213 TYR A O 1
ATOM 1370 N N . VAL A 1 193 ? 69.088 23.606 11.583 1.00 15.73 214 VAL A N 1
ATOM 1371 C CA . VAL A 1 193 ? 68.334 23.954 12.773 1.00 14.94 214 VAL A CA 1
ATOM 1372 C C . VAL A 1 193 ? 66.872 23.609 12.550 1.00 14.95 214 VAL A C 1
ATOM 1373 O O . VAL A 1 193 ? 66.177 24.266 11.767 1.00 15.92 214 VAL A O 1
ATOM 1377 N N . ARG A 1 194 ? 66.388 22.555 13.218 1.00 14.74 215 ARG A N 1
ATOM 1378 C CA . ARG A 1 194 ? 64.973 22.198 13.181 1.00 14.64 215 ARG A CA 1
ATOM 1379 C C . ARG A 1 194 ? 64.234 23.149 14.130 1.00 15.52 215 ARG A C 1
ATOM 1380 O O . ARG A 1 194 ? 64.825 23.664 15.092 1.00 16.10 215 ARG A O 1
ATOM 1388 N N . ASP A 1 195 ? 62.959 23.367 13.867 1.00 15.12 216 ASP A N 1
ATOM 1389 C CA . ASP A 1 195 ? 62.154 24.291 14.662 1.00 16.36 216 ASP A CA 1
ATOM 1390 C C . ASP A 1 195 ? 61.074 23.658 15.537 1.00 15.19 216 ASP A C 1
ATOM 1391 O O . ASP A 1 195 ? 60.299 24.384 16.168 1.00 16.69 216 ASP A O 1
ATOM 1396 N N . ALA A 1 196 ? 61.065 22.328 15.618 1.00 14.31 217 ALA A N 1
ATOM 1397 C CA . ALA A 1 196 ? 60.102 21.625 16.419 1.00 13.94 217 ALA A CA 1
ATOM 1398 C C . ALA A 1 196 ? 60.603 20.238 16.764 1.00 13.60 217 ALA A C 1
ATOM 1399 O O . ALA A 1 196 ? 61.408 19.655 16.012 1.00 14.65 217 ALA A O 1
ATOM 1401 N N . LYS A 1 197 ? 60.164 19.724 17.911 1.00 14.22 218 LYS A N 1
ATOM 1402 C CA . LYS A 1 197 ? 60.700 18.477 18.463 1.00 14.91 218 LYS A CA 1
ATOM 1403 C C . LYS A 1 197 ? 60.324 17.222 17.708 1.00 15.37 218 LYS A C 1
ATOM 1404 O O . LYS A 1 197 ? 60.930 16.172 17.950 1.00 16.46 218 LYS A O 1
ATOM 1410 N N . HIS A 1 198 ? 59.330 17.281 16.812 1.00 14.66 219 HIS A N 1
ATOM 1411 C CA . HIS A 1 198 ? 58.995 16.081 15.996 1.00 14.43 219 HIS A CA 1
ATOM 1412 C C . HIS A 1 198 ? 59.858 16.007 14.735 1.00 13.98 219 HIS A C 1
ATOM 1413 O O . HIS A 1 198 ? 59.891 14.960 14.055 1.00 14.32 219 HIS A O 1
ATOM 1420 N N . LYS A 1 199 ? 60.528 17.113 14.384 1.00 13.88 220 LYS A N 1
ATOM 1421 C CA . LYS A 1 199 ? 61.331 17.180 13.162 1.00 14.46 220 LYS A CA 1
ATOM 1422 C C . LYS A 1 199 ? 62.666 16.469 13.378 1.00 14.34 220 LYS A C 1
ATOM 1423 O O . LYS A 1 199 ? 63.211 16.456 14.475 1.00 14.41 220 LYS A O 1
ATOM 1429 N N . ILE A 1 200 ? 63.146 15.799 12.349 1.00 15.07 221 ILE A N 1
ATOM 1430 C CA . ILE A 1 200 ? 64.382 15.039 12.424 1.00 15.09 221 ILE A CA 1
ATOM 1431 C C . ILE A 1 200 ? 65.579 15.912 12.022 1.00 15.13 221 ILE A C 1
ATOM 1432 O O . ILE A 1 200 ? 65.666 16.398 10.901 1.00 15.42 221 ILE A O 1
ATOM 1437 N N . ASP A 1 201 ? 66.535 16.084 12.922 1.00 14.49 222 ASP A N 1
ATOM 1438 C CA . ASP A 1 201 ? 67.781 16.774 12.633 1.00 13.98 222 ASP A CA 1
ATOM 1439 C C . ASP A 1 201 ? 68.932 15.783 12.861 1.00 14.44 222 ASP A C 1
ATOM 1440 O O . ASP A 1 201 ? 68.700 14.570 12.991 1.00 14.87 222 ASP A O 1
ATOM 1445 N N . ASN A 1 202 ? 70.156 16.280 12.785 1.00 13.87 223 ASN A N 1
ATOM 1446 C CA . ASN A 1 202 ? 71.335 15.417 12.945 1.00 14.73 223 ASN A CA 1
ATOM 1447 C C . ASN A 1 202 ? 71.279 14.661 14.271 1.00 13.64 223 ASN A C 1
ATOM 1448 O O . ASN A 1 202 ? 71.541 13.481 14.282 1.00 14.46 223 ASN A O 1
ATOM 1453 N N . GLU A 1 203 ? 70.955 15.332 15.369 1.00 14.20 224 GLU A N 1
ATOM 1454 C CA . GLU A 1 203 ? 70.878 14.669 16.672 1.00 14.85 224 GLU A CA 1
ATOM 1455 C C . GLU A 1 203 ? 69.851 13.530 16.707 1.00 14.75 224 GLU A C 1
ATOM 1456 O O . GLU A 1 203 ? 70.108 12.449 17.258 1.00 14.28 224 GLU A O 1
ATOM 1462 N N . VAL A 1 204 ? 68.671 13.779 16.140 1.00 14.06 225 VAL A N 1
ATOM 1463 C CA . VAL A 1 204 ? 67.625 12.764 16.081 1.00 13.59 225 VAL A CA 1
ATOM 1464 C C . VAL A 1 204 ? 68.124 11.555 15.311 1.00 13.56 225 VAL A C 1
ATOM 1465 O O . VAL A 1 204 ? 67.983 10.427 15.777 1.00 14.15 225 VAL A O 1
ATOM 1469 N N . VAL A 1 205 ? 68.768 11.783 14.151 1.00 13.12 226 VAL A N 1
ATOM 1470 C CA . VAL A 1 205 ? 69.337 10.662 13.378 1.00 13.65 226 VAL A CA 1
ATOM 1471 C C . VAL A 1 205 ? 70.367 9.852 14.212 1.00 13.92 226 VAL A C 1
ATOM 1472 O O . VAL A 1 205 ? 70.323 8.628 14.222 1.00 14.08 226 VAL A O 1
ATOM 1476 N N . LEU A 1 206 ? 71.285 10.529 14.903 1.00 14.65 227 LEU A N 1
ATOM 1477 C CA . LEU A 1 206 ? 72.258 9.842 15.729 1.00 15.03 227 LEU A CA 1
ATOM 1478 C C . LEU A 1 206 ? 71.538 8.979 16.770 1.00 14.35 227 LEU A C 1
ATOM 1479 O O . LEU A 1 206 ? 71.965 7.851 17.053 1.00 15.41 227 LEU A O 1
ATOM 1484 N N . GLY A 1 207 ? 70.449 9.503 17.340 1.00 15.83 228 GLY A N 1
ATOM 1485 C CA . GLY A 1 207 ? 69.769 8.778 18.387 1.00 15.42 228 GLY A CA 1
ATOM 1486 C C . GLY A 1 207 ? 69.081 7.543 17.829 1.00 15.18 228 GLY A C 1
ATOM 1487 O O . GLY A 1 207 ? 69.147 6.434 18.435 1.00 14.19 228 GLY A O 1
ATOM 1488 N N . ILE A 1 208 ? 68.342 7.710 16.720 1.00 15.48 229 ILE A N 1
ATOM 1489 C CA . ILE A 1 208 ? 67.648 6.524 16.155 1.00 15.72 229 ILE A CA 1
ATOM 1490 C C . ILE A 1 208 ? 68.681 5.482 15.665 1.00 15.85 229 ILE A C 1
ATOM 1491 O O . ILE A 1 208 ? 68.490 4.244 15.819 1.00 14.23 229 ILE A O 1
ATOM 1496 N N . LEU A 1 209 ? 69.791 5.972 15.096 1.00 14.91 230 LEU A N 1
ATOM 1497 C CA . LEU A 1 209 ? 70.907 5.085 14.704 1.00 15.99 230 LEU A CA 1
ATOM 1498 C C . LEU A 1 209 ? 71.463 4.306 15.871 1.00 15.56 230 LEU A C 1
ATOM 1499 O O . LEU A 1 209 ? 71.770 3.099 15.731 1.00 14.94 230 LEU A O 1
ATOM 1504 N N . SER A 1 210 ? 71.630 4.992 17.006 1.00 14.23 231 SER A N 1
ATOM 1505 C CA . SER A 1 210 ? 72.142 4.372 18.240 1.00 15.11 231 SER A CA 1
ATOM 1506 C C . SER A 1 210 ? 71.245 3.227 18.662 1.00 14.97 231 SER A C 1
ATOM 1507 O O . SER A 1 210 ? 71.711 2.124 19.004 1.00 15.41 231 SER A O 1
ATOM 1510 N N . ARG A 1 211 ? 69.931 3.493 18.674 1.00 13.96 232 ARG A N 1
ATOM 1511 C CA . ARG A 1 211 ? 68.944 2.488 19.013 1.00 14.47 232 ARG A CA 1
ATOM 1512 C C . ARG A 1 211 ? 68.988 1.307 18.018 1.00 13.32 232 ARG A C 1
ATOM 1513 O O . ARG A 1 211 ? 69.068 0.142 18.391 1.00 12.84 232 ARG A O 1
ATOM 1521 N N . ALA A 1 212 ? 68.922 1.631 16.740 1.00 12.73 233 ALA A N 1
ATOM 1522 C CA . ALA A 1 212 ? 68.898 0.595 15.700 1.00 12.72 233 ALA A CA 1
ATOM 1523 C C . ALA A 1 212 ? 70.130 -0.302 15.719 1.00 12.43 233 ALA A C 1
ATOM 1524 O O . ALA A 1 212 ? 70.027 -1.539 15.603 1.00 12.24 233 ALA A O 1
ATOM 1526 N N . CYS A 1 213 ? 71.301 0.312 15.901 1.00 12.36 234 CYS A N 1
ATOM 1527 C CA . CYS A 1 213 ? 72.511 -0.422 15.969 1.00 12.03 234 CYS A CA 1
ATOM 1528 C C . CYS A 1 213 ? 72.598 -1.270 17.203 1.00 13.03 234 CYS A C 1
ATOM 1529 O O . CYS A 1 213 ? 73.060 -2.387 17.109 1.00 12.59 234 CYS A O 1
ATOM 1532 N N . LEU A 1 214 ? 72.114 -0.777 18.332 1.00 12.68 235 LEU A N 1
ATOM 1533 C CA . LEU A 1 214 ? 72.025 -1.620 19.524 1.00 13.32 235 LEU A CA 1
ATOM 1534 C C . LEU A 1 214 ? 71.150 -2.860 19.291 1.00 13.41 235 LEU A C 1
ATOM 1535 O O . LEU A 1 214 ? 71.542 -3.992 19.634 1.00 14.05 235 LEU A O 1
ATOM 1540 N N . TYR A 1 215 ? 69.936 -2.651 18.763 1.00 13.00 236 TYR A N 1
ATOM 1541 C CA . TYR A 1 215 ? 69.012 -3.742 18.567 1.00 12.83 236 TYR A CA 1
ATOM 1542 C C . TYR A 1 215 ? 69.512 -4.775 17.564 1.00 13.19 236 TYR A C 1
ATOM 1543 O O . TYR A 1 215 ? 69.265 -5.966 17.737 1.00 12.79 236 TYR A O 1
ATOM 1552 N N . ALA A 1 216 ? 70.261 -4.310 16.567 1.00 13.31 237 ALA A N 1
ATOM 1553 C CA . ALA A 1 216 ? 70.912 -5.151 15.566 1.00 13.17 237 ALA A CA 1
ATOM 1554 C C . ALA A 1 216 ? 72.217 -5.825 16.028 1.00 13.37 237 ALA A C 1
ATOM 1555 O O . ALA A 1 216 ? 72.839 -6.563 15.251 1.00 13.70 237 ALA A O 1
ATOM 1557 N N . ARG A 1 217 ? 72.645 -5.549 17.266 1.00 12.58 238 ARG A N 1
ATOM 1558 C CA . ARG A 1 217 ? 73.879 -6.094 17.850 1.00 13.24 238 ARG A CA 1
ATOM 1559 C C . ARG A 1 217 ? 75.161 -5.616 17.168 1.00 14.27 238 ARG A C 1
ATOM 1560 O O . ARG A 1 217 ? 76.180 -6.336 17.140 1.00 14.95 238 ARG A O 1
ATOM 1568 N N . GLN A 1 218 ? 75.084 -4.398 16.598 1.00 13.41 239 GLN A N 1
ATOM 1569 C CA A GLN A 1 218 ? 76.217 -3.691 15.998 0.50 13.49 239 GLN A CA 1
ATOM 1570 C CA B GLN A 1 218 ? 76.239 -3.726 16.009 0.50 14.19 239 GLN A CA 1
ATOM 1571 C C . GLN A 1 218 ? 76.811 -2.774 17.069 1.00 13.59 239 GLN A C 1
ATOM 1572 O O . GLN A 1 218 ? 76.588 -1.554 17.073 1.00 12.50 239 GLN A O 1
ATOM 1583 N N . TRP A 1 219 ? 77.500 -3.392 18.033 1.00 14.28 240 TRP A N 1
ATOM 1584 C CA . TRP A 1 219 ? 77.890 -2.700 19.258 1.00 14.43 240 TRP A CA 1
ATOM 1585 C C . TRP A 1 219 ? 78.824 -1.522 18.972 1.00 14.37 240 TRP A C 1
ATOM 1586 O O . TRP A 1 219 ? 78.659 -0.458 19.555 1.00 13.01 240 TRP A O 1
ATOM 1597 N N . GLU A 1 220 ? 79.828 -1.735 18.117 1.00 14.41 241 GLU A N 1
ATOM 1598 C CA . GLU A 1 220 ? 80.792 -0.679 17.773 1.00 16.05 241 GLU A CA 1
ATOM 1599 C C . GLU A 1 220 ? 80.077 0.539 17.184 1.00 15.17 241 GLU A C 1
ATOM 1600 O O . GLU A 1 220 ? 80.324 1.679 17.595 1.00 13.16 241 GLU A O 1
ATOM 1606 N N . LYS A 1 221 ? 79.141 0.298 16.261 1.00 14.32 242 LYS A N 1
ATOM 1607 C CA . LYS A 1 221 ? 78.356 1.405 15.698 1.00 14.55 242 LYS A CA 1
ATOM 1608 C C . LYS A 1 221 ? 77.481 2.101 16.749 1.00 13.80 242 LYS A C 1
ATOM 1609 O O . LYS A 1 221 ? 77.382 3.316 16.765 1.00 15.06 242 LYS A O 1
ATOM 1615 N N . ALA A 1 222 ? 76.828 1.323 17.609 1.00 12.73 243 ALA A N 1
ATOM 1616 C CA . ALA A 1 222 ? 75.946 1.869 18.648 1.00 12.51 243 ALA A CA 1
ATOM 1617 C C . ALA A 1 222 ? 76.736 2.766 19.577 1.00 12.14 243 ALA A C 1
ATOM 1618 O O . ALA A 1 222 ? 76.288 3.854 19.957 1.00 13.02 243 ALA A O 1
ATOM 1620 N N . LYS A 1 223 ? 77.924 2.307 19.940 1.00 13.05 244 LYS A N 1
ATOM 1621 C CA . LYS A 1 223 ? 78.852 3.127 20.753 1.00 13.30 244 LYS A CA 1
ATOM 1622 C C . LYS A 1 223 ? 79.255 4.408 20.012 1.00 13.68 244 LYS A C 1
ATOM 1623 O O . LYS A 1 223 ? 79.272 5.505 20.599 1.00 14.05 244 LYS A O 1
ATOM 1629 N N . THR A 1 224 ? 79.618 4.271 18.747 1.00 13.43 245 THR A N 1
ATOM 1630 C CA . THR A 1 224 ? 80.106 5.418 17.951 1.00 14.20 245 THR A CA 1
ATOM 1631 C C . THR A 1 224 ? 79.052 6.499 17.826 1.00 13.71 245 THR A C 1
ATOM 1632 O O . THR A 1 224 ? 79.313 7.691 18.094 1.00 14.66 245 THR A O 1
ATOM 1636 N N . TYR A 1 225 ? 77.836 6.099 17.476 1.00 14.08 246 TYR A N 1
ATOM 1637 C CA . TYR A 1 225 ? 76.799 7.080 17.247 1.00 13.03 246 TYR A CA 1
ATOM 1638 C C . TYR A 1 225 ? 76.297 7.671 18.573 1.00 13.64 246 TYR A C 1
ATOM 1639 O O . TYR A 1 225 ? 75.998 8.864 18.647 1.00 13.58 246 TYR A O 1
ATOM 1648 N N . SER A 1 226 ? 76.177 6.857 19.632 1.00 13.38 247 SER A N 1
ATOM 1649 C CA . SER A 1 226 ? 75.707 7.408 20.920 1.00 13.21 247 SER A CA 1
ATOM 1650 C C . SER A 1 226 ? 76.782 8.299 21.570 1.00 13.22 247 SER A C 1
ATOM 1651 O O . SER A 1 226 ? 76.439 9.306 22.220 1.00 13.44 247 SER A O 1
ATOM 1654 N N . ASP A 1 227 ? 78.060 7.946 21.432 1.00 13.58 248 ASP A N 1
ATOM 1655 C CA . ASP A 1 227 ? 79.135 8.848 21.856 1.00 14.08 248 ASP A CA 1
ATOM 1656 C C . ASP A 1 227 ? 79.000 10.229 21.153 1.00 14.01 248 ASP A C 1
ATOM 1657 O O . ASP A 1 227 ? 79.106 11.279 21.793 1.00 14.38 248 ASP A O 1
ATOM 1662 N N . LYS A 1 228 ? 78.805 10.226 19.838 1.00 14.89 249 LYS A N 1
ATOM 1663 C CA . LYS A 1 228 ? 78.664 11.498 19.062 1.00 15.23 249 LYS A CA 1
ATOM 1664 C C . LYS A 1 228 ? 77.513 12.320 19.587 1.00 14.64 249 LYS A C 1
ATOM 1665 O O . LYS A 1 228 ? 77.634 13.531 19.736 1.00 15.41 249 LYS A O 1
ATOM 1671 N N . LEU A 1 229 ? 76.376 11.656 19.842 1.00 14.52 250 LEU A N 1
ATOM 1672 C CA . LEU A 1 229 ? 75.168 12.307 20.371 1.00 14.20 250 LEU A CA 1
ATOM 1673 C C . LEU A 1 229 ? 75.462 12.918 21.738 1.00 13.73 250 LEU A C 1
ATOM 1674 O O . LEU A 1 229 ? 75.271 14.138 21.944 1.00 14.09 250 LEU A O 1
ATOM 1679 N N . LEU A 1 230 ? 76.055 12.141 22.634 1.00 14.68 251 LEU A N 1
ATOM 1680 C CA . LEU A 1 230 ? 76.302 12.665 23.979 1.00 15.07 251 LEU A CA 1
ATOM 1681 C C . LEU A 1 230 ? 77.330 13.793 24.005 1.00 15.68 251 LEU A C 1
ATOM 1682 O O . LEU A 1 230 ? 77.269 14.656 24.907 1.00 15.78 251 LEU A O 1
ATOM 1687 N N . ALA A 1 231 ? 78.242 13.807 23.023 1.00 15.24 252 ALA A N 1
ATOM 1688 C CA . ALA A 1 231 ? 79.231 14.913 22.885 1.00 16.66 252 ALA A CA 1
ATOM 1689 C C . ALA A 1 231 ? 78.536 16.221 22.516 1.00 18.29 252 ALA A C 1
ATOM 1690 O O . ALA A 1 231 ? 79.056 17.285 22.795 1.00 18.46 252 ALA A O 1
ATOM 1692 N N . LYS A 1 232 ? 77.373 16.128 21.883 1.00 19.38 253 LYS A N 1
ATOM 1693 C CA . LYS A 1 232 ? 76.556 17.291 21.491 1.00 21.09 253 LYS A CA 1
ATOM 1694 C C . LYS A 1 232 ? 75.461 17.628 22.508 1.00 19.82 253 LYS A C 1
ATOM 1695 O O . LYS A 1 232 ? 75.021 18.765 22.563 1.00 20.24 253 LYS A O 1
ATOM 1701 N N . ASP A 1 233 ? 74.948 16.623 23.232 1.00 17.97 254 ASP A N 1
ATOM 1702 C CA . ASP A 1 233 ? 73.793 16.793 24.092 1.00 17.29 254 ASP A CA 1
ATOM 1703 C C . ASP A 1 233 ? 73.768 15.718 25.175 1.00 17.54 254 ASP A C 1
ATOM 1704 O O . ASP A 1 233 ? 73.457 14.572 24.885 1.00 16.58 254 ASP A O 1
ATOM 1709 N N . ASN A 1 234 ? 74.121 16.084 26.402 1.00 16.21 255 ASN A N 1
ATOM 1710 C CA . ASN A 1 234 ? 74.186 15.108 27.508 1.00 15.73 255 ASN A CA 1
ATOM 1711 C C . ASN A 1 234 ? 73.272 15.486 28.669 1.00 15.74 255 ASN A C 1
ATOM 1712 O O . ASN A 1 234 ? 73.393 14.967 29.789 1.00 14.38 255 ASN A O 1
ATOM 1717 N N . TYR A 1 235 ? 72.289 16.333 28.365 1.00 15.93 256 TYR A N 1
ATOM 1718 C CA . TYR A 1 235 ? 71.369 16.864 29.362 1.00 16.37 256 TYR A CA 1
ATOM 1719 C C . TYR A 1 235 ? 70.507 15.766 29.987 1.00 15.31 256 TYR A C 1
ATOM 1720 O O . TYR A 1 235 ? 69.954 14.912 29.293 1.00 14.52 256 TYR A O 1
ATOM 1729 N N . LEU A 1 236 ? 70.428 15.783 31.308 1.00 15.75 257 LEU A N 1
ATOM 1730 C CA . LEU A 1 236 ? 69.488 14.946 32.018 1.00 15.41 257 LEU A CA 1
ATOM 1731 C C . LEU A 1 236 ? 68.599 15.859 32.858 1.00 15.81 257 LEU A C 1
ATOM 1732 O O . LEU A 1 236 ? 69.106 16.762 33.543 1.00 16.28 257 LEU A O 1
ATOM 1745 N N . THR A 1 238 ? 65.914 17.629 35.504 1.00 15.22 259 THR A N 1
ATOM 1746 C CA . THR A 1 238 ? 65.872 17.764 36.945 1.00 15.18 259 THR A CA 1
ATOM 1747 C C . THR A 1 238 ? 64.701 16.984 37.548 1.00 14.79 259 THR A C 1
ATOM 1748 O O . THR A 1 238 ? 63.767 16.513 36.843 1.00 15.02 259 THR A O 1
ATOM 1752 N N . GLU A 1 239 ? 64.722 16.879 38.870 1.00 14.61 260 GLU A N 1
ATOM 1753 C CA . GLU A 1 239 ? 63.621 16.244 39.577 1.00 15.99 260 GLU A CA 1
ATOM 1754 C C . GLU A 1 239 ? 62.276 16.929 39.278 1.00 15.72 260 GLU A C 1
ATOM 1755 O O . GLU A 1 239 ? 61.280 16.261 39.036 1.00 15.46 260 GLU A O 1
ATOM 1761 N N . SER A 1 240 ? 62.215 18.263 39.353 1.00 16.22 261 SER A N 1
ATOM 1762 C CA A SER A 1 240 ? 60.968 18.983 39.075 0.34 15.92 261 SER A CA 1
ATOM 1763 C CA B SER A 1 240 ? 60.951 18.954 39.100 0.33 16.19 261 SER A CA 1
ATOM 1764 C CA C SER A 1 240 ? 60.980 18.997 39.078 0.33 16.22 261 SER A CA 1
ATOM 1765 C C . SER A 1 240 ? 60.470 18.676 37.673 1.00 16.50 261 SER A C 1
ATOM 1766 O O . SER A 1 240 ? 59.286 18.467 37.464 1.00 17.03 261 SER A O 1
ATOM 1773 N N . GLU A 1 241 ? 61.381 18.651 36.707 1.00 16.02 262 GLU A N 1
ATOM 1774 C CA . GLU A 1 241 ? 61.023 18.317 35.300 1.00 16.49 262 GLU A CA 1
ATOM 1775 C C . GLU A 1 241 ? 60.499 16.862 35.167 1.00 16.38 262 GLU A C 1
ATOM 1776 O O . GLU A 1 241 ? 59.495 16.588 34.486 1.00 15.58 262 GLU A O 1
ATOM 1782 N N . TYR A 1 242 ? 61.174 15.943 35.822 1.00 15.50 263 TYR A N 1
ATOM 1783 C CA . TYR A 1 242 ? 60.736 14.524 35.812 1.00 14.81 263 TYR A CA 1
ATOM 1784 C C . TYR A 1 242 ? 59.329 14.330 36.422 1.00 15.27 263 TYR A C 1
ATOM 1785 O O . TYR A 1 242 ? 58.558 13.444 36.000 1.00 15.78 263 TYR A O 1
ATOM 1794 N N . LYS A 1 243 ? 58.998 15.163 37.410 1.00 14.66 264 LYS A N 1
ATOM 1795 C CA . LYS A 1 243 ? 57.708 15.118 38.076 1.00 15.63 264 LYS A CA 1
ATOM 1796 C C . LYS A 1 243 ? 56.619 15.967 37.418 1.00 15.68 264 LYS A C 1
ATOM 1797 O O . LYS A 1 243 ? 55.497 16.025 37.916 1.00 15.29 264 LYS A O 1
ATOM 1803 N N . ALA A 1 244 ? 56.936 16.620 36.299 1.00 15.69 265 ALA A N 1
ATOM 1804 C CA . ALA A 1 244 ? 56.017 17.543 35.648 1.00 15.85 265 ALA A CA 1
ATOM 1805 C C . ALA A 1 244 ? 54.979 16.907 34.738 1.00 15.85 265 ALA A C 1
ATOM 1806 O O . ALA A 1 244 ? 54.168 17.625 34.158 1.00 18.08 265 ALA A O 1
ATOM 1808 N N . GLY A 1 245 ? 54.976 15.581 34.596 1.00 15.04 266 GLY A N 1
ATOM 1809 C CA . GLY A 1 245 ? 53.871 14.878 33.930 1.00 15.02 266 GLY A CA 1
ATOM 1810 C C . GLY A 1 245 ? 54.197 14.238 32.582 1.00 14.71 266 GLY A C 1
ATOM 1811 O O . GLY A 1 245 ? 53.315 13.667 31.946 1.00 13.37 266 GLY A O 1
ATOM 1812 N N . PHE A 1 246 ? 55.462 14.328 32.112 1.00 14.29 267 PHE A N 1
ATOM 1813 C CA . PHE A 1 246 ? 55.881 13.662 30.841 1.00 13.56 267 PHE A CA 1
ATOM 1814 C C . PHE A 1 246 ? 54.925 13.983 29.665 1.00 12.99 267 PHE A C 1
ATOM 1815 O O . PHE A 1 246 ? 54.580 13.111 28.864 1.00 14.28 267 PHE A O 1
ATOM 1823 N N . ASN A 1 247 ? 54.579 15.259 29.543 1.00 13.03 268 ASN A N 1
ATOM 1824 C CA . ASN A 1 247 ? 53.466 15.702 28.698 1.00 13.89 268 ASN A CA 1
ATOM 1825 C C . ASN A 1 247 ? 53.743 16.953 27.840 1.00 13.92 268 ASN A C 1
ATOM 1826 O O . ASN A 1 247 ? 52.817 17.505 27.270 1.00 14.11 268 ASN A O 1
ATOM 1831 N N . SER A 1 248 ? 55.008 17.339 27.738 1.00 13.45 269 SER A N 1
ATOM 1832 C CA . SER A 1 248 ? 55.414 18.523 26.916 1.00 14.47 269 SER A CA 1
ATOM 1833 C C . SER A 1 248 ? 56.722 18.312 26.191 1.00 14.58 269 SER A C 1
ATOM 1834 O O . SER A 1 248 ? 57.756 17.988 26.829 1.00 15.10 269 SER A O 1
ATOM 1837 N N . VAL A 1 249 ? 56.737 18.565 24.878 1.00 15.96 270 VAL A N 1
ATOM 1838 C CA . VAL A 1 249 ? 57.961 18.467 24.086 1.00 16.10 270 VAL A CA 1
ATOM 1839 C C . VAL A 1 249 ? 58.996 19.559 24.432 1.00 16.38 270 VAL A C 1
ATOM 1840 O O . VAL A 1 249 ? 60.179 19.436 24.037 1.00 17.23 270 VAL A O 1
ATOM 1844 N N . ASP A 1 250 ? 58.569 20.579 25.170 1.00 16.05 271 ASP A N 1
ATOM 1845 C CA . ASP A 1 250 ? 59.432 21.657 25.600 1.00 17.16 271 ASP A CA 1
ATOM 1846 C C . ASP A 1 250 ? 60.565 21.156 26.550 1.00 17.84 271 ASP A C 1
ATOM 1847 O O . ASP A 1 250 ? 61.559 21.812 26.730 1.00 19.70 271 ASP A O 1
ATOM 1852 N N . ASN A 1 251 ? 60.436 19.969 27.120 1.00 18.47 272 ASN A N 1
ATOM 1853 C CA . ASN A 1 251 ? 61.451 19.440 28.036 1.00 17.73 272 ASN A CA 1
ATOM 1854 C C . ASN A 1 251 ? 62.796 19.260 27.318 1.00 17.37 272 ASN A C 1
ATOM 1855 O O . ASN A 1 251 ? 62.864 18.641 26.229 1.00 16.01 272 ASN A O 1
ATOM 1860 N N . LYS A 1 252 ? 63.885 19.775 27.913 1.00 16.87 273 LYS A N 1
ATOM 1861 C CA . LYS A 1 252 ? 65.208 19.729 27.256 1.00 16.99 273 LYS A CA 1
ATOM 1862 C C . LYS A 1 252 ? 65.811 18.328 27.125 1.00 16.06 273 LYS A C 1
ATOM 1863 O O . LYS A 1 252 ? 66.774 18.139 26.384 1.00 17.19 273 LYS A O 1
ATOM 1869 N N . GLU A 1 253 ? 65.285 17.360 27.855 1.00 15.46 274 GLU A N 1
ATOM 1870 C CA . GLU A 1 253 ? 65.789 16.001 27.712 1.00 15.17 274 GLU A CA 1
ATOM 1871 C C . GLU A 1 253 ? 65.104 15.251 26.573 1.00 14.31 274 GLU A C 1
ATOM 1872 O O . GLU A 1 253 ? 65.551 14.178 26.147 1.00 14.18 274 GLU A O 1
ATOM 1878 N N . TRP A 1 254 ? 63.966 15.748 26.109 1.00 14.58 275 TRP A N 1
ATOM 1879 C CA . TRP A 1 254 ? 63.279 15.114 24.982 1.00 14.55 275 TRP A CA 1
ATOM 1880 C C . TRP A 1 254 ? 64.011 15.479 23.703 1.00 14.40 275 TRP A C 1
ATOM 1881 O O . TRP A 1 254 ? 64.040 16.633 23.299 1.00 15.87 275 TRP A O 1
ATOM 1892 N N . ILE A 1 255 ? 64.560 14.467 23.053 1.00 13.97 276 ILE A N 1
ATOM 1893 C CA . ILE A 1 255 ? 65.179 14.605 21.742 1.00 15.09 276 ILE A CA 1
ATOM 1894 C C . ILE A 1 255 ? 64.127 14.607 20.643 1.00 14.24 276 ILE A C 1
ATOM 1895 O O . ILE A 1 255 ? 64.237 15.359 19.683 1.00 14.39 276 ILE A O 1
ATOM 1900 N N . TRP A 1 256 ? 63.073 13.816 20.832 1.00 13.73 277 TRP A N 1
ATOM 1901 C CA . TRP A 1 256 ? 62.085 13.608 19.806 1.00 13.41 277 TRP A CA 1
ATOM 1902 C C . TRP A 1 256 ? 60.752 13.363 20.450 1.00 13.65 277 TRP A C 1
ATOM 1903 O O . TRP A 1 256 ? 60.640 12.545 21.384 1.00 13.50 277 TRP A O 1
ATOM 1914 N N . GLY A 1 257 ? 59.739 14.040 19.943 1.00 14.34 278 GLY A N 1
ATOM 1915 C CA . GLY A 1 257 ? 58.418 13.860 20.453 1.00 13.32 278 GLY A CA 1
ATOM 1916 C C . GLY A 1 257 ? 57.356 14.538 19.615 1.00 14.68 278 GLY A C 1
ATOM 1917 O O . GLY A 1 257 ? 57.647 15.361 18.743 1.00 16.63 278 GLY A O 1
ATOM 1918 N N . HIS A 1 258 ? 56.112 14.216 19.896 1.00 14.30 279 HIS A N 1
ATOM 1919 C CA . HIS A 1 258 ? 54.961 14.692 19.104 1.00 14.00 279 HIS A CA 1
ATOM 1920 C C . HIS A 1 258 ? 54.090 15.650 19.942 1.00 14.90 279 HIS A C 1
ATOM 1921 O O . HIS A 1 258 ? 53.488 15.252 20.947 1.00 15.03 279 HIS A O 1
ATOM 1928 N N . ALA A 1 259 ? 54.016 16.903 19.534 1.00 14.72 280 ALA A N 1
ATOM 1929 C CA . ALA A 1 259 ? 53.246 17.921 20.279 1.00 14.34 280 ALA A CA 1
ATOM 1930 C C . ALA A 1 259 ? 51.749 17.750 20.014 1.00 15.16 280 ALA A C 1
ATOM 1931 O O . ALA A 1 259 ? 51.326 17.177 18.995 1.00 15.07 280 ALA A O 1
ATOM 1933 N N . GLN A 1 260 ? 50.970 18.267 20.954 1.00 13.89 281 GLN A N 1
ATOM 1934 C CA . GLN A 1 260 ? 49.502 18.212 20.922 1.00 13.90 281 GLN A CA 1
ATOM 1935 C C . GLN A 1 260 ? 48.874 19.561 21.181 1.00 14.78 281 GLN A C 1
ATOM 1936 O O . GLN A 1 260 ? 49.327 20.318 22.063 1.00 13.80 281 GLN A O 1
ATOM 1942 N N . THR A 1 261 ? 47.844 19.877 20.390 1.00 14.51 282 THR A N 1
ATOM 1943 C CA . THR A 1 261 ? 47.133 21.127 20.492 1.00 15.53 282 THR A CA 1
ATOM 1944 C C . THR A 1 261 ? 45.681 20.831 20.202 1.00 16.40 282 THR A C 1
ATOM 1945 O O . THR A 1 261 ? 45.347 19.745 19.759 1.00 15.89 282 THR A O 1
ATOM 1949 N N . ASN A 1 262 ? 44.807 21.805 20.407 1.00 18.77 283 ASN A N 1
ATOM 1950 C CA . ASN A 1 262 ? 43.382 21.571 20.172 1.00 20.78 283 ASN A CA 1
ATOM 1951 C C . ASN A 1 262 ? 43.102 21.160 18.735 1.00 21.35 283 ASN A C 1
ATOM 1952 O O . ASN A 1 262 ? 42.182 20.370 18.505 1.00 23.92 283 ASN A O 1
ATOM 1957 N N . ASP A 1 263 ? 43.925 21.617 17.783 1.00 20.83 284 ASP A N 1
ATOM 1958 C CA A ASP A 1 263 ? 43.865 21.307 16.354 0.50 21.14 284 ASP A CA 1
ATOM 1959 C CA B ASP A 1 263 ? 43.649 21.186 16.415 0.50 21.14 284 ASP A CA 1
ATOM 1960 C C . ASP A 1 263 ? 44.434 19.933 15.994 1.00 20.74 284 ASP A C 1
ATOM 1961 O O . ASP A 1 263 ? 44.183 19.380 14.930 1.00 22.05 284 ASP A O 1
ATOM 1970 N N . GLN A 1 264 ? 45.303 19.426 16.847 1.00 18.78 285 GLN A N 1
ATOM 1971 C CA . GLN A 1 264 ? 46.022 18.185 16.582 1.00 17.53 285 GLN A CA 1
ATOM 1972 C C . GLN A 1 264 ? 46.076 17.431 17.919 1.00 15.97 285 GLN A C 1
ATOM 1973 O O . GLN A 1 264 ? 47.061 17.533 18.655 1.00 14.59 285 GLN A O 1
ATOM 1979 N N . SER A 1 265 ? 45.002 16.723 18.227 1.00 14.81 286 SER A N 1
ATOM 1980 C CA . SER A 1 265 ? 44.774 16.193 19.583 1.00 14.79 286 SER A CA 1
ATOM 1981 C C . SER A 1 265 ? 44.443 14.706 19.667 1.00 14.87 286 SER A C 1
ATOM 1982 O O . SER A 1 265 ? 44.143 14.216 20.775 1.00 14.75 286 SER A O 1
ATOM 1985 N N . ASN A 1 266 ? 44.531 13.973 18.568 1.00 13.12 287 ASN A N 1
ATOM 1986 C CA . ASN A 1 266 ? 44.186 12.547 18.646 1.00 13.61 287 ASN A CA 1
ATOM 1987 C C . ASN A 1 266 ? 45.154 11.751 19.490 1.00 13.28 287 ASN A C 1
ATOM 1988 O O . ASN A 1 266 ? 44.718 10.890 20.288 1.00 14.07 287 ASN A O 1
ATOM 1993 N N . ALA A 1 267 ? 46.465 11.988 19.365 1.00 12.31 288 ALA A N 1
ATOM 1994 C CA . ALA A 1 267 ? 47.420 11.182 20.081 1.00 13.27 288 ALA A CA 1
ATOM 1995 C C . ALA A 1 267 ? 47.240 11.297 21.599 1.00 12.87 288 ALA A C 1
ATOM 1996 O O . ALA A 1 267 ? 47.507 10.327 22.314 1.00 13.38 288 ALA A O 1
ATOM 1998 N N . SER A 1 268 ? 46.786 12.470 22.040 1.00 12.51 289 SER A N 1
ATOM 1999 C CA . SER A 1 268 ? 46.585 12.738 23.470 1.00 13.50 289 SER A CA 1
ATOM 2000 C C . SER A 1 268 ? 45.654 11.710 24.136 1.00 13.74 289 SER A C 1
ATOM 2001 O O . SER A 1 268 ? 45.704 11.520 25.355 1.00 14.53 289 SER A O 1
ATOM 2004 N N . TYR A 1 269 ? 44.769 11.103 23.362 1.00 14.40 290 TYR A N 1
ATOM 2005 C CA . TYR A 1 269 ? 43.799 10.167 23.906 1.00 13.94 290 TYR A CA 1
ATOM 2006 C C . TYR A 1 269 ? 44.489 9.027 24.659 1.00 14.12 290 TYR A C 1
ATOM 2007 O O . TYR A 1 269 ? 43.919 8.468 25.630 1.00 14.75 290 TYR A O 1
ATOM 2016 N N . GLN A 1 270 ? 45.720 8.702 24.293 1.00 13.83 291 GLN A N 1
ATOM 2017 C CA . GLN A 1 270 ? 46.438 7.660 25.011 1.00 14.77 291 GLN A CA 1
ATOM 2018 C C . GLN A 1 270 ? 46.808 7.983 26.454 1.00 13.76 291 GLN A C 1
ATOM 2019 O O . GLN A 1 270 ? 47.076 7.072 27.238 1.00 14.22 291 GLN A O 1
ATOM 2025 N N . PHE A 1 271 ? 46.776 9.260 26.834 1.00 13.40 292 PHE A N 1
ATOM 2026 C CA . PHE A 1 271 ? 46.842 9.637 28.258 1.00 12.74 292 PHE A CA 1
ATOM 2027 C C . PHE A 1 271 ? 45.641 9.137 29.067 1.00 12.95 292 PHE A C 1
ATOM 2028 O O . PHE A 1 271 ? 45.730 9.012 30.297 1.00 13.52 292 PHE A O 1
ATOM 2036 N N . HIS A 1 272 ? 44.517 8.815 28.433 1.00 12.75 293 HIS A N 1
ATOM 2037 C CA . HIS A 1 272 ? 43.453 8.156 29.160 1.00 12.83 293 HIS A CA 1
ATOM 2038 C C . HIS A 1 272 ? 43.823 6.768 29.707 1.00 13.80 293 HIS A C 1
ATOM 2039 O O . HIS A 1 272 ? 43.194 6.281 30.653 1.00 13.51 293 HIS A O 1
ATOM 2046 N N . TYR A 1 273 ? 44.843 6.155 29.116 1.00 13.43 294 TYR A N 1
ATOM 2047 C CA . TYR A 1 273 ? 45.428 4.865 29.545 1.00 14.28 294 TYR A CA 1
ATOM 2048 C C . TYR A 1 273 ? 46.588 5.103 30.526 1.00 14.59 294 TYR A C 1
ATOM 2049 O O . TYR A 1 273 ? 46.683 4.447 31.596 1.00 14.56 294 TYR A O 1
ATOM 2058 N N . LEU A 1 274 ? 47.468 6.022 30.162 1.00 14.90 295 LEU A N 1
ATOM 2059 C CA . LEU A 1 274 ? 48.728 6.255 30.913 1.00 14.20 295 LEU A CA 1
ATOM 2060 C C . LEU A 1 274 ? 48.574 7.074 32.193 1.00 14.36 295 LEU A C 1
ATOM 2061 O O . LEU A 1 274 ? 49.372 6.915 33.114 1.00 15.01 295 LEU A O 1
ATOM 2066 N N . ASP A 1 275 ? 47.586 7.956 32.235 1.00 13.12 296 ASP A N 1
ATOM 2067 C CA . ASP A 1 275 ? 47.374 8.818 33.399 1.00 12.94 296 ASP A CA 1
ATOM 2068 C C . ASP A 1 275 ? 46.447 8.073 34.335 1.00 12.69 296 ASP A C 1
ATOM 2069 O O . ASP A 1 275 ? 45.265 7.869 34.031 1.00 13.03 296 ASP A O 1
ATOM 2074 N N . THR A 1 276 ? 47.005 7.645 35.465 1.00 13.58 297 THR A N 1
ATOM 2075 C CA . THR A 1 276 ? 46.286 6.862 36.465 1.00 13.83 297 THR A CA 1
ATOM 2076 C C . THR A 1 276 ? 46.002 7.693 37.711 1.00 13.79 297 THR A C 1
ATOM 2077 O O . THR A 1 276 ? 45.582 7.156 38.747 1.00 14.51 297 THR A O 1
ATOM 2081 N N . THR A 1 277 ? 46.259 8.997 37.615 1.00 13.50 298 THR A N 1
ATOM 2082 C CA . THR A 1 277 ? 46.151 9.881 38.786 1.00 14.67 298 THR A CA 1
ATOM 2083 C C . THR A 1 277 ? 45.280 11.144 38.634 1.00 14.86 298 THR A C 1
ATOM 2084 O O . THR A 1 277 ? 44.771 11.665 39.636 1.00 15.41 298 THR A O 1
ATOM 2088 N N . THR A 1 278 ? 45.149 11.699 37.418 1.00 15.61 299 THR A N 1
ATOM 2089 C CA . THR A 1 278 ? 44.329 12.890 37.234 1.00 16.59 299 THR A CA 1
ATOM 2090 C C . THR A 1 278 ? 42.818 12.581 37.224 1.00 16.40 299 THR A C 1
ATOM 2091 O O . THR A 1 278 ? 42.350 11.744 36.454 1.00 16.68 299 THR A O 1
ATOM 2095 N N . LYS A 1 279 ? 42.048 13.270 38.060 1.00 17.57 300 LYS A N 1
ATOM 2096 C CA . LYS A 1 279 ? 40.595 13.193 37.977 1.00 18.50 300 LYS A CA 1
ATOM 2097 C C . LYS A 1 279 ? 40.141 13.648 36.613 1.00 18.61 300 LYS A C 1
ATOM 2098 O O . LYS A 1 279 ? 40.445 14.774 36.213 1.00 17.65 300 LYS A O 1
ATOM 2104 N N . GLY A 1 280 ? 39.414 12.773 35.914 1.00 19.18 301 GLY A N 1
ATOM 2105 C CA . GLY A 1 280 ? 39.029 13.031 34.522 1.00 18.76 301 GLY A CA 1
ATOM 2106 C C . GLY A 1 280 ? 39.658 12.095 33.503 1.00 18.16 301 GLY A C 1
ATOM 2107 O O . GLY A 1 280 ? 39.165 12.017 32.379 1.00 18.37 301 GLY A O 1
ATOM 2108 N N . SER A 1 281 ? 40.756 11.406 33.845 1.00 16.95 302 SER A N 1
ATOM 2109 C CA . SER A 1 281 ? 41.268 10.353 32.965 1.00 16.64 302 SER A CA 1
ATOM 2110 C C . SER A 1 281 ? 40.225 9.246 32.828 1.00 16.61 302 SER A C 1
ATOM 2111 O O . SER A 1 281 ? 39.579 8.889 33.778 1.00 17.60 302 SER A O 1
ATOM 2114 N N . TYR A 1 282 ? 39.999 8.761 31.622 1.00 15.28 303 TYR A N 1
ATOM 2115 C CA . TYR A 1 282 ? 38.827 7.958 31.380 1.00 15.09 303 TYR A CA 1
ATOM 2116 C C . TYR A 1 282 ? 39.038 6.523 31.847 1.00 15.00 303 TYR A C 1
ATOM 2117 O O . TYR A 1 282 ? 38.072 5.885 32.224 1.00 15.23 303 TYR A O 1
ATOM 2126 N N . TYR A 1 283 ? 40.263 5.995 31.741 1.00 14.10 304 TYR A N 1
ATOM 2127 C CA . TYR A 1 283 ? 40.500 4.553 31.928 1.00 13.81 304 TYR A CA 1
ATOM 2128 C C . TYR A 1 283 ? 41.566 4.209 32.981 1.00 13.48 304 TYR A C 1
ATOM 2129 O O . TYR A 1 283 ? 41.505 3.131 33.603 1.00 13.61 304 TYR A O 1
ATOM 2138 N N . TYR A 1 284 ? 42.486 5.139 33.226 1.00 14.47 305 TYR A N 1
ATOM 2139 C CA . TYR A 1 284 ? 43.493 5.014 34.299 1.00 13.47 305 TYR A CA 1
ATOM 2140 C C . TYR A 1 284 ? 44.003 3.569 34.419 1.00 13.89 305 TYR A C 1
ATOM 2141 O O . TYR A 1 284 ? 44.026 2.995 35.509 1.00 13.51 305 TYR A O 1
ATOM 2150 N N . SER A 1 285 ? 44.421 2.994 33.302 1.00 13.75 306 SER A N 1
ATOM 2151 C CA . SER A 1 285 ? 44.529 1.523 33.211 1.00 13.79 306 SER A CA 1
ATOM 2152 C C . SER A 1 285 ? 45.948 0.965 33.303 1.00 13.75 306 SER A C 1
ATOM 2153 O O . SER A 1 285 ? 46.112 -0.200 33.682 1.00 13.90 306 SER A O 1
ATOM 2156 N N . PHE A 1 286 ? 46.936 1.788 32.961 1.00 13.50 307 PHE A N 1
ATOM 2157 C CA . PHE A 1 286 ? 48.377 1.392 33.008 1.00 13.06 307 PHE A CA 1
ATOM 2158 C C . PHE A 1 286 ? 48.927 1.534 34.415 1.00 14.32 307 PHE A C 1
ATOM 2159 O O . PHE A 1 286 ? 49.605 2.498 34.747 1.00 13.59 307 PHE A O 1
ATOM 2167 N N . ASN A 1 287 ? 48.593 0.557 35.262 1.00 13.01 308 ASN A N 1
ATOM 2168 C CA . ASN A 1 287 ? 49.002 0.612 36.635 1.00 13.78 308 ASN A CA 1
ATOM 2169 C C . ASN A 1 287 ? 50.314 -0.149 36.787 1.00 13.64 308 ASN A C 1
ATOM 2170 O O . ASN A 1 287 ? 50.814 -0.780 35.827 1.00 14.27 308 ASN A O 1
ATOM 2175 N N . VAL A 1 288 ? 50.853 -0.083 37.980 1.00 12.88 309 VAL A N 1
ATOM 2176 C CA . VAL A 1 288 ? 52.225 -0.526 38.199 1.00 12.94 309 VAL A CA 1
ATOM 2177 C C . VAL A 1 288 ? 52.232 -1.887 38.916 1.00 12.84 309 VAL A C 1
ATOM 2178 O O . VAL A 1 288 ? 51.470 -2.104 39.849 1.00 13.19 309 VAL A O 1
ATOM 2182 N N . ASP A 1 289 ? 53.109 -2.794 38.508 1.00 13.16 310 ASP A N 1
ATOM 2183 C CA . ASP A 1 289 ? 53.409 -3.968 39.377 1.00 13.12 310 ASP A CA 1
ATOM 2184 C C . ASP A 1 289 ? 53.924 -3.451 40.720 1.00 13.54 310 ASP A C 1
ATOM 2185 O O . ASP A 1 289 ? 54.969 -2.797 40.786 1.00 12.42 310 ASP A O 1
ATOM 2190 N N . PRO A 1 290 ? 53.252 -3.822 41.842 1.00 12.84 311 PRO A N 1
ATOM 2191 C CA . PRO A 1 290 ? 53.743 -3.283 43.088 1.00 13.57 311 PRO A CA 1
ATOM 2192 C C . PRO A 1 290 ? 55.196 -3.668 43.351 1.00 13.73 311 PRO A C 1
ATOM 2193 O O . PRO A 1 290 ? 55.919 -2.924 43.973 1.00 13.70 311 PRO A O 1
ATOM 2197 N N . TYR A 1 291 ? 55.614 -4.838 42.882 1.00 15.26 312 TYR A N 1
ATOM 2198 C CA . TYR A 1 291 ? 57.017 -5.249 43.015 1.00 14.90 312 TYR A CA 1
ATOM 2199 C C . TYR A 1 291 ? 58.026 -4.388 42.232 1.00 16.25 312 TYR A C 1
ATOM 2200 O O . TYR A 1 291 ? 59.212 -4.389 42.574 1.00 16.06 312 TYR A O 1
ATOM 2209 N N . PHE A 1 292 ? 57.573 -3.666 41.207 1.00 15.72 313 PHE A N 1
ATOM 2210 C CA . PHE A 1 292 ? 58.444 -2.748 40.464 1.00 16.71 313 PHE A CA 1
ATOM 2211 C C . PHE A 1 292 ? 59.016 -1.637 41.350 1.00 16.88 313 PHE A C 1
ATOM 2212 O O . PHE A 1 292 ? 60.138 -1.216 41.156 1.00 16.37 313 PHE A O 1
ATOM 2220 N N . ARG A 1 293 ? 58.266 -1.210 42.365 1.00 16.75 314 ARG A N 1
ATOM 2221 C CA . ARG A 1 293 ? 58.718 -0.161 43.274 1.00 16.73 314 ARG A CA 1
ATOM 2222 C C . ARG A 1 293 ? 59.938 -0.642 44.086 1.00 17.42 314 ARG A C 1
ATOM 2223 O O . ARG A 1 293 ? 60.808 0.153 44.407 1.00 16.87 314 ARG A O 1
ATOM 2231 N N . ASP A 1 294 ? 60.003 -1.940 44.384 1.00 17.31 315 ASP A N 1
ATOM 2232 C CA . ASP A 1 294 ? 61.154 -2.510 45.073 1.00 18.94 315 ASP A CA 1
ATOM 2233 C C . ASP A 1 294 ? 62.467 -2.535 44.283 1.00 18.22 315 ASP A C 1
ATOM 2234 O O . ASP A 1 294 ? 63.529 -2.843 44.860 1.00 19.32 315 ASP A O 1
ATOM 2239 N N . LEU A 1 295 ? 62.418 -2.263 42.988 1.00 17.17 316 LEU A N 1
ATOM 2240 C CA . LEU A 1 295 ? 63.620 -2.129 42.189 1.00 17.33 316 LEU A CA 1
ATOM 2241 C C . LEU A 1 295 ? 64.383 -0.839 42.453 1.00 17.27 316 LEU A C 1
ATOM 2242 O O . LEU A 1 295 ? 65.525 -0.724 41.987 1.00 17.25 316 LEU A O 1
ATOM 2247 N N . PHE A 1 296 ? 63.769 0.116 43.178 1.00 16.76 317 PHE A N 1
ATOM 2248 C CA . PHE A 1 296 ? 64.338 1.420 43.450 1.00 16.69 317 PHE A CA 1
ATOM 2249 C C . PHE A 1 296 ? 64.872 1.504 44.859 1.00 17.97 317 PHE A C 1
ATOM 2250 O O . PHE A 1 296 ? 64.255 0.994 45.799 1.00 18.61 317 PHE A O 1
ATOM 2258 N N . GLU A 1 297 ? 66.023 2.150 45.018 1.00 17.84 318 GLU A N 1
ATOM 2259 C CA . GLU A 1 297 ? 66.543 2.466 46.342 1.00 18.10 318 GLU A CA 1
ATOM 2260 C C . GLU A 1 297 ? 65.866 3.717 46.932 1.00 18.54 318 GLU A C 1
ATOM 2261 O O . GLU A 1 297 ? 65.579 4.679 46.240 1.00 18.65 318 GLU A O 1
ATOM 2267 N N . ASP A 1 298 ? 65.657 3.725 48.231 1.00 18.66 319 ASP A N 1
ATOM 2268 C CA . ASP A 1 298 ? 65.192 4.929 48.907 1.00 18.81 319 ASP A CA 1
ATOM 2269 C C . ASP A 1 298 ? 66.188 6.058 48.635 1.00 18.03 319 ASP A C 1
ATOM 2270 O O . ASP A 1 298 ? 67.411 5.844 48.679 1.00 16.60 319 ASP A O 1
ATOM 2275 N N . GLY A 1 299 ? 65.675 7.247 48.338 1.00 17.66 320 GLY A N 1
ATOM 2276 C CA . GLY A 1 299 ? 66.511 8.360 47.872 1.00 16.98 320 GLY A CA 1
ATOM 2277 C C . GLY A 1 299 ? 66.385 8.612 46.374 1.00 16.59 320 GLY A C 1
ATOM 2278 O O . GLY A 1 299 ? 66.634 9.722 45.908 1.00 16.14 320 GLY A O 1
ATOM 2279 N N . ASP A 1 300 ? 65.977 7.597 45.606 1.00 16.64 321 ASP A N 1
ATOM 2280 C CA . ASP A 1 300 ? 65.742 7.759 44.174 1.00 15.99 321 ASP A CA 1
ATOM 2281 C C . ASP A 1 300 ? 64.388 8.408 44.046 1.00 16.22 321 ASP A C 1
ATOM 2282 O O . ASP A 1 300 ? 63.411 7.859 44.530 1.00 16.19 321 ASP A O 1
ATOM 2287 N N . TYR A 1 301 ? 64.320 9.586 43.452 1.00 16.75 322 TYR A N 1
ATOM 2288 C CA . TYR A 1 301 ? 63.057 10.309 43.427 1.00 16.52 322 TYR A CA 1
ATOM 2289 C C . TYR A 1 301 ? 61.990 9.660 42.567 1.00 16.89 322 TYR A C 1
ATOM 2290 O O . TYR A 1 301 ? 60.817 9.982 42.723 1.00 18.22 322 TYR A O 1
ATOM 2299 N N . ARG A 1 302 ? 62.368 8.722 41.688 1.00 16.25 323 ARG A N 1
ATOM 2300 C CA . ARG A 1 302 ? 61.382 7.997 40.912 1.00 16.11 323 ARG A CA 1
ATOM 2301 C C . ARG A 1 302 ? 60.509 7.086 41.802 1.00 16.79 323 ARG A C 1
ATOM 2302 O O . ARG A 1 302 ? 59.333 6.812 41.461 1.00 16.73 323 ARG A O 1
ATOM 2310 N N . LYS A 1 303 ? 61.086 6.635 42.907 1.00 16.60 324 LYS A N 1
ATOM 2311 C CA . LYS A 1 303 ? 60.423 5.702 43.816 1.00 17.82 324 LYS A CA 1
ATOM 2312 C C . LYS A 1 303 ? 59.219 6.399 44.479 1.00 18.55 324 LYS A C 1
ATOM 2313 O O . LYS A 1 303 ? 58.190 5.770 44.712 1.00 19.22 324 LYS A O 1
ATOM 2319 N N . GLU A 1 304 ? 59.342 7.707 44.688 1.00 18.89 325 GLU A N 1
ATOM 2320 C CA A GLU A 1 304 ? 58.332 8.610 45.278 0.50 18.91 325 GLU A CA 1
ATOM 2321 C CA B GLU A 1 304 ? 58.259 8.396 45.376 0.50 19.69 325 GLU A CA 1
ATOM 2322 C C . GLU A 1 304 ? 57.091 8.735 44.408 1.00 19.30 325 GLU A C 1
ATOM 2323 O O . GLU A 1 304 ? 56.012 9.112 44.876 1.00 19.06 325 GLU A O 1
ATOM 2342 N N . LEU A 1 306 ? 55.666 6.377 42.741 1.00 15.22 327 LEU A N 1
ATOM 2343 C CA . LEU A 1 306 ? 54.957 5.093 42.760 1.00 15.21 327 LEU A CA 1
ATOM 2344 C C . LEU A 1 306 ? 54.234 4.975 44.118 1.00 14.88 327 LEU A C 1
ATOM 2345 O O . LEU A 1 306 ? 54.852 4.950 45.170 1.00 14.77 327 LEU A O 1
ATOM 2350 N N . PHE A 1 307 ? 52.910 4.940 44.084 1.00 14.33 328 PHE A N 1
ATOM 2351 C CA . PHE A 1 307 ? 52.143 4.919 45.314 1.00 14.56 328 PHE A CA 1
ATOM 2352 C C . PHE A 1 307 ? 50.767 4.317 45.100 1.00 14.60 328 PHE A C 1
ATOM 2353 O O . PHE A 1 307 ? 50.224 4.383 44.017 1.00 14.11 328 PHE A O 1
ATOM 2361 N N . TRP A 1 308 ? 50.221 3.736 46.170 1.00 13.79 329 TRP A N 1
ATOM 2362 C CA . TRP A 1 308 ? 48.841 3.229 46.159 1.00 13.84 329 TRP A CA 1
ATOM 2363 C C . TRP A 1 308 ? 47.856 4.367 46.054 1.00 14.18 329 TRP A C 1
ATOM 2364 O O . TRP A 1 308 ? 48.001 5.397 46.726 1.00 14.76 329 TRP A O 1
ATOM 2375 N N . ALA A 1 309 ? 46.811 4.173 45.277 1.00 13.70 330 ALA A N 1
ATOM 2376 C CA . ALA A 1 309 ? 45.704 5.106 45.261 1.00 13.96 330 ALA A CA 1
ATOM 2377 C C . ALA A 1 309 ? 44.479 4.410 44.722 1.00 13.04 330 ALA A C 1
ATOM 2378 O O . ALA A 1 309 ? 44.565 3.455 43.914 1.00 13.31 330 ALA A O 1
ATOM 2380 N N . THR A 1 310 ? 43.333 4.938 45.092 1.00 13.60 331 THR A N 1
ATOM 2381 C CA . THR A 1 310 ? 42.079 4.530 44.497 1.00 13.77 331 THR A CA 1
ATOM 2382 C C . THR A 1 310 ? 41.950 5.171 43.093 1.00 14.94 331 THR A C 1
ATOM 2383 O O . THR A 1 310 ? 42.676 6.130 42.745 1.00 15.78 331 THR A O 1
ATOM 2387 N N . ASP A 1 311 ? 41.011 4.653 42.302 1.00 14.99 332 ASP A N 1
ATOM 2388 C CA . ASP A 1 311 ? 40.800 5.121 40.913 1.00 15.78 332 ASP A CA 1
ATOM 2389 C C . ASP A 1 311 ? 40.525 6.635 40.907 1.00 17.01 332 ASP A C 1
ATOM 2390 O O . ASP A 1 311 ? 39.763 7.144 41.737 1.00 18.42 332 ASP A O 1
ATOM 2395 N N . PRO A 1 312 ? 41.192 7.369 40.007 1.00 18.89 333 PRO A N 1
ATOM 2396 C CA . PRO A 1 312 ? 41.081 8.831 40.063 1.00 19.81 333 PRO A CA 1
ATOM 2397 C C . PRO A 1 312 ? 39.645 9.258 39.730 1.00 20.63 333 PRO A C 1
ATOM 2398 O O . PRO A 1 312 ? 39.051 8.802 38.755 1.00 21.21 333 PRO A O 1
ATOM 2402 N N . GLY A 1 313 ? 39.074 10.083 40.581 1.00 21.51 334 GLY A N 1
ATOM 2403 C CA . GLY A 1 313 ? 37.680 10.490 40.418 1.00 23.01 334 GLY A CA 1
ATOM 2404 C C . GLY A 1 313 ? 36.655 9.677 41.213 1.00 24.35 334 GLY A C 1
ATOM 2405 O O . GLY A 1 313 ? 35.556 10.180 41.454 1.00 25.58 334 GLY A O 1
ATOM 2406 N N . ALA A 1 314 ? 36.976 8.423 41.583 1.00 24.21 335 ALA A N 1
ATOM 2407 C CA . ALA A 1 314 ? 36.017 7.540 42.276 1.00 24.01 335 ALA A CA 1
ATOM 2408 C C . ALA A 1 314 ? 35.925 7.968 43.716 1.00 24.25 335 ALA A C 1
ATOM 2409 O O . ALA A 1 314 ? 36.900 8.474 44.268 1.00 24.48 335 ALA A O 1
ATOM 2411 N N . ASP A 1 315 ? 34.770 7.729 44.320 1.00 24.37 336 ASP A N 1
ATOM 2412 C CA . ASP A 1 315 ? 34.576 7.974 45.740 1.00 25.55 336 ASP A CA 1
ATOM 2413 C C . ASP A 1 315 ? 35.517 7.065 46.542 1.00 25.58 336 ASP A C 1
ATOM 2414 O O . ASP A 1 315 ? 35.474 5.855 46.380 1.00 24.90 336 ASP A O 1
ATOM 2419 N N . VAL A 1 316 ? 36.366 7.636 47.397 1.00 26.18 337 VAL A N 1
ATOM 2420 C CA . VAL A 1 316 ? 37.418 6.845 48.058 1.00 26.95 337 VAL A CA 1
ATOM 2421 C C . VAL A 1 316 ? 36.798 5.795 49.009 1.00 27.74 337 VAL A C 1
ATOM 2422 O O . VAL A 1 316 ? 37.277 4.658 49.060 1.00 27.12 337 VAL A O 1
ATOM 2426 N N . GLU A 1 317 ? 35.749 6.174 49.746 1.00 28.85 338 GLU A N 1
ATOM 2427 C CA . GLU A 1 317 ? 35.049 5.240 50.643 1.00 29.18 338 GLU A CA 1
ATOM 2428 C C . GLU A 1 317 ? 34.338 4.071 49.908 1.00 29.23 338 GLU A C 1
ATOM 2429 O O . GLU A 1 317 ? 34.276 2.973 50.427 1.00 31.29 338 GLU A O 1
ATOM 2431 N N . SER A 1 318 ? 33.816 4.294 48.713 1.00 28.71 339 SER A N 1
ATOM 2432 C CA . SER A 1 318 ? 33.089 3.276 47.934 1.00 27.90 339 SER A CA 1
ATOM 2433 C C . SER A 1 318 ? 34.065 2.247 47.236 1.00 26.22 339 SER A C 1
ATOM 2434 O O . SER A 1 318 ? 33.654 1.159 46.790 1.00 26.53 339 SER A O 1
ATOM 2437 N N . ALA A 1 319 ? 35.359 2.571 47.159 1.00 22.50 340 ALA A N 1
ATOM 2438 C CA . ALA A 1 319 ? 36.308 1.770 46.371 1.00 20.57 340 ALA A CA 1
ATOM 2439 C C . ALA A 1 319 ? 36.882 0.621 47.206 1.00 19.09 340 ALA A C 1
ATOM 2440 O O . ALA A 1 319 ? 37.348 0.851 48.324 1.00 19.96 340 ALA A O 1
ATOM 2442 N N . ALA A 1 320 ? 36.825 -0.605 46.675 1.00 16.67 341 ALA A N 1
ATOM 2443 C CA . ALA A 1 320 ? 37.338 -1.794 47.372 1.00 16.07 341 ALA A CA 1
ATOM 2444 C C . ALA A 1 320 ? 38.863 -1.922 47.266 1.00 14.87 341 ALA A C 1
ATOM 2445 O O . ALA A 1 320 ? 39.472 -2.487 48.165 1.00 14.89 341 ALA A O 1
ATOM 2447 N N . TYR A 1 321 ? 39.451 -1.455 46.157 1.00 13.73 342 TYR A N 1
ATOM 2448 C CA . TYR A 1 321 ? 40.867 -1.684 45.904 1.00 13.10 342 TYR A CA 1
ATOM 2449 C C . TYR A 1 321 ? 41.652 -0.405 45.762 1.00 13.73 342 TYR A C 1
ATOM 2450 O O . TYR A 1 321 ? 41.127 0.624 45.296 1.00 15.04 342 TYR A O 1
ATOM 2459 N N . VAL A 1 322 ? 42.939 -0.496 46.086 1.00 13.38 343 VAL A N 1
ATOM 2460 C CA . VAL A 1 322 ? 43.924 0.437 45.600 1.00 12.81 343 VAL A CA 1
ATOM 2461 C C . VAL A 1 322 ? 44.807 -0.327 44.590 1.00 13.69 343 VAL A C 1
ATOM 2462 O O . VAL A 1 322 ? 45.008 -1.536 44.718 1.00 13.12 343 VAL A O 1
ATOM 2466 N N . TRP A 1 323 ? 45.304 0.392 43.589 1.00 13.16 344 TRP A N 1
ATOM 2467 C CA . TRP A 1 323 ? 46.271 -0.125 42.647 1.00 13.43 344 TRP A CA 1
ATOM 2468 C C . TRP A 1 323 ? 47.510 0.754 42.792 1.00 13.67 344 TRP A C 1
ATOM 2469 O O . TRP A 1 323 ? 47.417 1.897 43.257 1.00 13.41 344 TRP A O 1
ATOM 2493 N N . ARG A 1 325 ? 49.945 3.276 41.420 1.00 14.07 346 ARG A N 1
ATOM 2494 C CA . ARG A 1 325 ? 49.956 4.275 40.379 1.00 14.07 346 ARG A CA 1
ATOM 2495 C C . ARG A 1 325 ? 51.336 4.824 40.185 1.00 14.99 346 ARG A C 1
ATOM 2496 O O . ARG A 1 325 ? 52.163 4.805 41.086 1.00 13.77 346 ARG A O 1
ATOM 2504 N N . ASN A 1 326 ? 51.594 5.309 38.960 1.00 16.12 347 ASN A N 1
ATOM 2505 C CA . ASN A 1 326 ? 52.767 6.093 38.657 1.00 15.51 347 ASN A CA 1
ATOM 2506 C C . ASN A 1 326 ? 52.309 7.518 38.286 1.00 15.52 347 ASN A C 1
ATOM 2507 O O . ASN A 1 326 ? 51.539 7.680 37.355 1.00 13.93 347 ASN A O 1
ATOM 2512 N N . SER A 1 327 ? 52.751 8.529 39.042 1.00 14.10 348 SER A N 1
ATOM 2513 C CA . SER A 1 327 ? 52.473 9.920 38.673 1.00 14.20 348 SER A CA 1
ATOM 2514 C C . SER A 1 327 ? 53.247 10.358 37.401 1.00 14.76 348 SER A C 1
ATOM 2515 O O . SER A 1 327 ? 53.084 11.502 36.926 1.00 14.45 348 SER A O 1
ATOM 2518 N N . LYS A 1 328 ? 54.049 9.469 36.821 1.00 13.82 349 LYS A N 1
ATOM 2519 C CA . LYS A 1 328 ? 54.951 9.844 35.702 1.00 14.48 349 LYS A CA 1
ATOM 2520 C C . LYS A 1 328 ? 54.240 10.577 34.559 1.00 14.53 349 LYS A C 1
ATOM 2521 O O . LYS A 1 328 ? 54.667 11.672 34.161 1.00 13.69 349 LYS A O 1
ATOM 2527 N N . PHE A 1 329 ? 53.172 9.969 34.036 1.00 14.15 350 PHE A N 1
ATOM 2528 C CA . PHE A 1 329 ? 52.432 10.513 32.895 1.00 14.81 350 PHE A CA 1
ATOM 2529 C C . PHE A 1 329 ? 51.126 11.136 33.395 1.00 14.64 350 PHE A C 1
ATOM 2530 O O . PHE A 1 329 ? 50.318 10.461 34.068 1.00 15.46 350 PHE A O 1
ATOM 2538 N N . ARG A 1 330 ? 50.959 12.431 33.132 1.00 13.78 351 ARG A N 1
ATOM 2539 C CA . ARG A 1 330 ? 49.704 13.104 33.387 1.00 13.48 351 ARG A CA 1
ATOM 2540 C C . ARG A 1 330 ? 49.292 13.992 32.248 1.00 13.30 351 ARG A C 1
ATOM 2541 O O . ARG A 1 330 ? 50.117 14.570 31.626 1.00 14.03 351 ARG A O 1
ATOM 2549 N N . PHE A 1 331 ? 47.990 14.097 31.987 1.00 13.05 352 PHE A N 1
ATOM 2550 C CA . PHE A 1 331 ? 47.503 15.084 31.038 1.00 12.84 352 PHE A CA 1
ATOM 2551 C C . PHE A 1 331 ? 48.086 16.459 31.360 1.00 14.16 352 PHE A C 1
ATOM 2552 O O . PHE A 1 331 ? 48.188 16.874 32.519 1.00 13.56 352 PHE A O 1
ATOM 2560 N N . ARG A 1 332 ? 48.474 17.171 30.320 1.00 14.95 353 ARG A N 1
ATOM 2561 C CA . ARG A 1 332 ? 48.892 18.569 30.450 1.00 15.68 353 ARG A CA 1
ATOM 2562 C C . ARG A 1 332 ? 47.694 19.471 30.648 1.00 16.42 353 ARG A C 1
ATOM 2563 O O . ARG A 1 332 ? 47.667 20.303 31.562 1.00 16.40 353 ARG A O 1
ATOM 2571 N N . ASP A 1 333 ? 46.664 19.272 29.826 1.00 16.87 354 ASP A N 1
ATOM 2572 C CA . ASP A 1 333 ? 45.432 20.063 29.885 1.00 17.14 354 ASP A CA 1
ATOM 2573 C C . ASP A 1 333 ? 44.300 19.046 29.997 1.00 17.17 354 ASP A C 1
ATOM 2574 O O . ASP A 1 333 ? 43.972 18.387 29.025 1.00 17.45 354 ASP A O 1
ATOM 2579 N N . ILE A 1 334 ? 43.734 18.866 31.191 1.00 17.00 355 ILE A N 1
ATOM 2580 C CA . ILE A 1 334 ? 42.773 17.766 31.382 1.00 16.49 355 ILE A CA 1
ATOM 2581 C C . ILE A 1 334 ? 41.392 18.127 30.785 1.00 16.54 355 ILE A C 1
ATOM 2582 O O . ILE A 1 334 ? 40.743 17.292 30.181 1.00 16.91 355 ILE A O 1
ATOM 2587 N N . GLU A 1 335 ? 41.002 19.386 30.858 1.00 15.35 356 GLU A N 1
ATOM 2588 C CA . GLU A 1 335 ? 39.714 19.810 30.299 1.00 16.27 356 GLU A CA 1
ATOM 2589 C C . GLU A 1 335 ? 39.670 19.624 28.771 1.00 15.70 356 GLU A C 1
ATOM 2590 O O . GLU A 1 335 ? 38.627 19.294 28.226 1.00 16.10 356 GLU A O 1
ATOM 2596 N N . ASN A 1 336 ? 40.779 19.920 28.106 1.00 13.78 357 ASN A N 1
ATOM 2597 C CA . ASN A 1 336 ? 40.871 19.831 26.639 1.00 14.23 357 ASN A CA 1
ATOM 2598 C C . ASN A 1 336 ? 41.594 18.588 26.178 1.00 15.16 357 ASN A C 1
ATOM 2599 O O . ASN A 1 336 ? 41.760 18.367 24.966 1.00 16.06 357 ASN A O 1
ATOM 2604 N N . GLN A 1 337 ? 41.965 17.746 27.141 1.00 15.49 358 GLN A N 1
ATOM 2605 C CA . GLN A 1 337 ? 42.553 16.417 26.895 1.00 15.28 358 GLN A CA 1
ATOM 2606 C C . GLN A 1 337 ? 43.795 16.461 25.999 1.00 15.81 358 GLN A C 1
ATOM 2607 O O . GLN A 1 337 ? 43.828 15.874 24.925 1.00 15.15 358 GLN A O 1
ATOM 2613 N N . LEU A 1 338 ? 44.813 17.196 26.445 1.00 14.75 359 LEU A N 1
ATOM 2614 C CA . LEU A 1 338 ? 46.058 17.311 25.706 1.00 14.28 359 LEU A CA 1
ATOM 2615 C C . LEU A 1 338 ? 47.218 16.784 26.532 1.00 13.77 359 LEU A C 1
ATOM 2616 O O . LEU A 1 338 ? 47.327 17.042 27.718 1.00 12.98 359 LEU A O 1
ATOM 2621 N N . GLY A 1 339 ? 48.100 16.068 25.858 1.00 13.53 360 GLY A N 1
ATOM 2622 C CA . GLY A 1 339 ? 49.396 15.663 26.424 1.00 13.71 360 GLY A CA 1
ATOM 2623 C C . GLY A 1 339 ? 50.297 15.212 25.321 1.00 14.06 360 GLY A C 1
ATOM 2624 O O . GLY A 1 339 ? 49.873 14.444 24.461 1.00 13.73 360 GLY A O 1
ATOM 2625 N N . ASP A 1 340 ? 51.563 15.658 25.335 1.00 14.26 361 ASP A N 1
ATOM 2626 C CA . ASP A 1 340 ? 52.488 15.357 24.248 1.00 14.19 361 ASP A CA 1
ATOM 2627 C C . ASP A 1 340 ? 53.060 13.943 24.413 1.00 13.84 361 ASP A C 1
ATOM 2628 O O . ASP A 1 340 ? 53.136 13.407 25.515 1.00 13.39 361 ASP A O 1
ATOM 2633 N N . ILE A 1 341 ? 53.515 13.389 23.304 1.00 13.53 362 ILE A N 1
ATOM 2634 C CA . ILE A 1 341 ? 53.972 11.999 23.256 1.00 13.56 362 ILE A CA 1
ATOM 2635 C C . ILE A 1 341 ? 55.500 11.950 23.092 1.00 14.28 362 ILE A C 1
ATOM 2636 O O . ILE A 1 341 ? 56.015 12.323 22.052 1.00 14.75 362 ILE A O 1
ATOM 2641 N N . VAL A 1 342 ? 56.181 11.473 24.113 1.00 13.80 363 VAL A N 1
ATOM 2642 C CA . VAL A 1 342 ? 57.654 11.323 24.064 1.00 13.79 363 VAL A CA 1
ATOM 2643 C C . VAL A 1 342 ? 58.051 10.114 23.180 1.00 13.60 3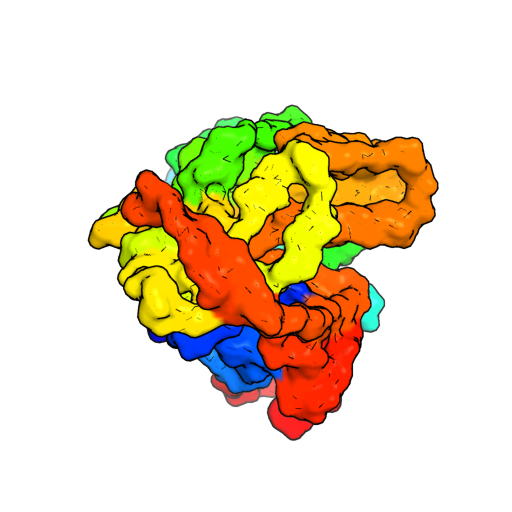63 VAL A C 1
ATOM 2644 O O . VAL A 1 342 ? 57.450 9.055 23.279 1.00 13.34 363 VAL A O 1
ATOM 2648 N N . LEU A 1 343 ? 59.075 10.281 22.321 1.00 13.88 364 LEU A N 1
ATOM 2649 C CA . LEU A 1 343 ? 59.543 9.211 21.488 1.00 14.23 364 LEU A CA 1
ATOM 2650 C C . LEU A 1 343 ? 61.022 8.857 21.802 1.00 14.31 364 LEU A C 1
ATOM 2651 O O . LEU A 1 343 ? 61.416 7.710 21.668 1.00 14.49 364 LEU A O 1
ATOM 2664 N N . ARG A 1 345 ? 64.435 10.207 24.549 1.00 13.82 366 ARG A N 1
ATOM 2665 C CA . ARG A 1 345 ? 65.073 11.107 25.495 1.00 12.92 366 ARG A CA 1
ATOM 2666 C C . ARG A 1 345 ? 66.569 10.826 25.617 1.00 12.67 366 ARG A C 1
ATOM 2667 O O . ARG A 1 345 ? 67.058 9.715 25.328 1.00 14.72 366 ARG A O 1
ATOM 2675 N N . VAL A 1 346 ? 67.288 11.821 26.107 1.00 12.43 367 VAL A N 1
ATOM 2676 C CA . VAL A 1 346 ? 68.731 11.665 26.324 1.00 12.93 367 VAL A CA 1
ATOM 2677 C C . VAL A 1 346 ? 69.044 10.494 27.293 1.00 13.30 367 VAL A C 1
ATOM 2678 O O . VAL A 1 346 ? 70.034 9.787 27.096 1.00 14.02 367 VAL A O 1
ATOM 2682 N N . ALA A 1 347 ? 68.233 10.270 28.317 1.00 13.24 368 ALA A N 1
ATOM 2683 C CA . ALA A 1 347 ? 68.492 9.164 29.210 1.00 12.66 368 ALA A CA 1
ATOM 2684 C C . ALA A 1 347 ? 68.618 7.825 28.478 1.00 13.64 368 ALA A C 1
ATOM 2685 O O . ALA A 1 347 ? 69.409 6.978 28.897 1.00 14.02 368 ALA A O 1
ATOM 2687 N N . GLU A 1 348 ? 67.788 7.579 27.467 1.00 12.81 369 GLU A N 1
ATOM 2688 C CA . GLU A 1 348 ? 67.908 6.367 26.672 1.00 13.46 369 GLU A CA 1
ATOM 2689 C C . GLU A 1 348 ? 69.270 6.266 25.995 1.00 13.75 369 GLU A C 1
ATOM 2690 O O . GLU A 1 348 ? 69.804 5.161 25.839 1.00 13.98 369 GLU A O 1
ATOM 2696 N N . ILE A 1 349 ? 69.810 7.410 25.546 1.00 13.05 370 ILE A N 1
ATOM 2697 C CA . ILE A 1 349 ? 71.121 7.429 24.871 1.00 13.69 370 ILE A CA 1
ATOM 2698 C C . ILE A 1 349 ? 72.220 7.072 25.851 1.00 13.37 370 ILE A C 1
ATOM 2699 O O . ILE A 1 349 ? 73.114 6.313 25.501 1.00 12.96 370 ILE A O 1
ATOM 2704 N N . TYR A 1 350 ? 72.135 7.552 27.095 1.00 12.72 371 TYR A N 1
ATOM 2705 C CA . TYR A 1 350 ? 73.098 7.117 28.123 1.00 13.01 371 TYR A CA 1
ATOM 2706 C C . TYR A 1 350 ? 73.029 5.595 28.306 1.00 12.68 371 TYR A C 1
ATOM 2707 O O . TYR A 1 350 ? 74.039 4.915 28.403 1.00 13.10 371 TYR A O 1
ATOM 2716 N N . LEU A 1 351 ? 71.813 5.065 28.335 1.00 11.77 372 LEU A N 1
ATOM 2717 C CA . LEU A 1 351 ? 71.627 3.617 28.535 1.00 12.61 372 LEU A CA 1
ATOM 2718 C C . LEU A 1 351 ? 72.089 2.783 27.326 1.00 12.64 372 LEU A C 1
ATOM 2719 O O . LEU A 1 351 ? 72.686 1.737 27.514 1.00 14.32 372 LEU A O 1
ATOM 2724 N N . ILE A 1 352 ? 71.836 3.259 26.100 1.00 12.53 373 ILE A N 1
ATOM 2725 C CA . ILE A 1 352 ? 72.340 2.608 24.885 1.00 12.35 373 ILE A CA 1
ATOM 2726 C C . ILE A 1 352 ? 73.892 2.600 24.867 1.00 12.52 373 ILE A C 1
ATOM 2727 O O . ILE A 1 352 ? 74.502 1.588 24.565 1.00 11.82 373 ILE A O 1
ATOM 2732 N N . ASN A 1 353 ? 74.475 3.754 25.142 1.00 13.22 374 ASN A N 1
ATOM 2733 C CA . ASN A 1 353 ? 75.923 3.888 25.253 1.00 13.37 374 ASN A CA 1
ATOM 2734 C C . ASN A 1 353 ? 76.499 2.896 26.279 1.00 13.67 374 ASN A C 1
ATOM 2735 O O . ASN A 1 353 ? 77.465 2.152 25.983 1.00 13.29 374 ASN A O 1
ATOM 2740 N N . ALA A 1 354 ? 75.901 2.854 27.474 1.00 13.51 375 ALA A N 1
ATOM 2741 C CA . ALA A 1 354 ? 76.316 1.884 28.497 1.00 13.78 375 ALA A CA 1
ATOM 2742 C C . ALA A 1 354 ? 76.234 0.444 28.031 1.00 13.02 375 ALA A C 1
ATOM 2743 O O . ALA A 1 354 ? 77.174 -0.325 28.189 1.00 14.10 375 ALA A O 1
ATOM 2745 N N . GLU A 1 355 ? 75.125 0.066 27.423 1.00 12.68 376 GLU A N 1
ATOM 2746 C CA . GLU A 1 355 ? 74.941 -1.317 26.994 1.00 12.89 376 GLU A CA 1
ATOM 2747 C C . GLU A 1 355 ? 75.892 -1.735 25.851 1.00 13.33 376 GLU A C 1
ATOM 2748 O O . GLU A 1 355 ? 76.471 -2.827 25.874 1.00 12.38 376 GLU A O 1
ATOM 2754 N N . ALA A 1 356 ? 76.059 -0.858 24.852 1.00 12.26 377 ALA A N 1
ATOM 2755 C CA . ALA A 1 356 ? 76.981 -1.139 23.772 1.00 12.61 377 ALA A CA 1
ATOM 2756 C C . ALA A 1 356 ? 78.392 -1.316 24.344 1.00 12.78 377 ALA A C 1
ATOM 2757 O O . ALA A 1 356 ? 79.106 -2.265 24.013 1.00 12.12 377 ALA A O 1
ATOM 2759 N N . LYS A 1 357 ? 78.773 -0.418 25.240 1.00 12.46 378 LYS A N 1
ATOM 2760 C CA . LYS A 1 357 ? 80.089 -0.533 25.866 1.00 12.03 378 LYS A CA 1
ATOM 2761 C C . LYS A 1 357 ? 80.277 -1.849 26.703 1.00 12.42 378 LYS A C 1
ATOM 2762 O O . LYS A 1 357 ? 81.368 -2.428 26.718 1.00 11.65 378 LYS A O 1
ATOM 2768 N N . ALA A 1 358 ? 79.230 -2.297 27.378 1.00 12.98 379 ALA A N 1
ATOM 2769 C CA . ALA A 1 358 ? 79.262 -3.558 28.158 1.00 13.29 379 ALA A CA 1
ATOM 2770 C C . ALA A 1 358 ? 79.549 -4.734 27.224 1.00 14.09 379 ALA A C 1
ATOM 2771 O O . ALA A 1 358 ? 80.408 -5.546 27.507 1.00 14.59 379 ALA A O 1
ATOM 2773 N N . HIS A 1 359 ? 78.898 -4.759 26.069 1.00 14.84 380 HIS A N 1
ATOM 2774 C CA . HIS A 1 359 ? 79.164 -5.789 25.053 1.00 15.39 380 HIS A CA 1
ATOM 2775 C C . HIS A 1 359 ? 80.558 -5.730 24.475 1.00 15.15 380 HIS A C 1
ATOM 2776 O O . HIS A 1 359 ? 81.112 -6.758 24.099 1.00 15.96 380 HIS A O 1
ATOM 2783 N N . LEU A 1 360 ? 81.129 -4.529 24.401 1.00 14.44 381 LEU A N 1
ATOM 2784 C CA . LEU A 1 360 ? 82.480 -4.321 23.902 1.00 14.50 381 LEU A CA 1
ATOM 2785 C C . LEU A 1 360 ? 83.572 -4.470 24.978 1.00 15.45 381 LEU A C 1
ATOM 2786 O O . LEU A 1 360 ? 84.758 -4.321 24.694 1.00 15.10 381 LEU A O 1
ATOM 2791 N N . ASN A 1 361 ? 83.154 -4.730 26.218 1.00 16.54 382 ASN A N 1
ATOM 2792 C CA . ASN A 1 361 ? 84.053 -4.745 27.367 1.00 17.62 382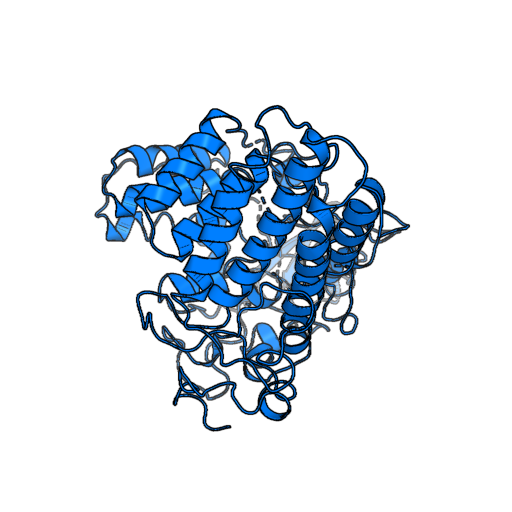 ASN A CA 1
ATOM 2793 C C . ASN A 1 361 ? 84.840 -3.470 27.598 1.00 15.24 382 ASN A C 1
ATOM 2794 O O . ASN A 1 361 ? 85.988 -3.487 28.043 1.00 14.97 382 ASN A O 1
ATOM 2799 N N . ASP A 1 362 ? 84.169 -2.372 27.291 1.00 14.54 383 ASP A N 1
ATOM 2800 C CA . ASP A 1 362 ? 84.695 -1.009 27.494 1.00 13.94 383 ASP A CA 1
ATOM 2801 C C . ASP A 1 362 ? 84.345 -0.573 28.930 1.00 13.43 383 ASP A C 1
ATOM 2802 O O . ASP A 1 362 ? 83.166 -0.438 29.270 1.00 12.11 383 ASP A O 1
ATOM 2807 N N . PRO A 1 363 ? 85.354 -0.349 29.768 1.00 13.69 384 PRO A N 1
ATOM 2808 C CA . PRO A 1 363 ? 85.102 0.035 31.178 1.00 14.16 384 PRO A CA 1
ATOM 2809 C C . PRO A 1 363 ? 84.239 1.254 31.388 1.00 14.22 384 PRO A C 1
ATOM 2810 O O . PRO A 1 363 ? 83.649 1.414 32.481 1.00 15.71 384 PRO A O 1
ATOM 2814 N N . ASP A 1 364 ? 84.123 2.123 30.377 1.00 14.22 385 ASP A N 1
ATOM 2815 C CA . ASP A 1 364 ? 83.314 3.340 30.514 1.00 13.15 385 ASP A CA 1
ATOM 2816 C C . ASP A 1 364 ? 81.801 3.065 30.648 1.00 13.63 385 ASP A C 1
ATOM 2817 O O . ASP A 1 364 ? 81.071 3.951 31.057 1.00 13.20 385 ASP A O 1
ATOM 2822 N N . ALA A 1 365 ? 81.351 1.838 30.351 1.00 13.51 386 ALA A N 1
ATOM 2823 C CA . ALA A 1 365 ? 79.953 1.475 30.487 1.00 13.82 386 ALA A CA 1
ATOM 2824 C C . ALA A 1 365 ? 79.392 1.869 31.853 1.00 14.13 386 ALA A C 1
ATOM 2825 O O . ALA A 1 365 ? 78.314 2.433 31.959 1.00 14.11 386 ALA A O 1
ATOM 2827 N N . ILE A 1 366 ? 80.123 1.545 32.901 1.00 13.58 387 ILE A N 1
ATOM 2828 C CA . ILE A 1 366 ? 79.616 1.769 34.236 1.00 14.56 387 ILE A CA 1
ATOM 2829 C C . ILE A 1 366 ? 79.501 3.256 34.545 1.00 14.41 387 ILE A C 1
ATOM 2830 O O . ILE A 1 366 ? 78.669 3.653 35.355 1.00 15.07 387 ILE A O 1
ATOM 2835 N N . ASN A 1 367 ? 80.300 4.097 33.900 1.00 14.63 388 ASN A N 1
ATOM 2836 C CA . ASN A 1 367 ? 80.239 5.526 34.208 1.00 14.31 388 ASN A CA 1
ATOM 2837 C C . ASN A 1 367 ? 78.963 6.155 33.646 1.00 14.95 388 ASN A C 1
ATOM 2838 O O . ASN A 1 367 ? 78.355 7.010 34.302 1.00 14.97 388 ASN A O 1
ATOM 2843 N N . LYS A 1 368 ? 78.582 5.725 32.445 1.00 14.22 389 LYS A N 1
ATOM 2844 C CA . LYS A 1 368 ? 77.356 6.217 31.819 1.00 15.49 389 LYS A CA 1
ATOM 2845 C C . LYS A 1 368 ? 76.130 5.750 32.595 1.00 15.11 389 LYS A C 1
ATOM 2846 O O . LYS A 1 368 ? 75.225 6.540 32.839 1.00 15.60 389 LYS A O 1
ATOM 2852 N N . LEU A 1 369 ? 76.139 4.501 33.042 1.00 14.68 390 LEU A N 1
ATOM 2853 C CA . LEU A 1 369 ? 75.093 3.994 33.908 1.00 14.38 390 LEU A CA 1
ATOM 2854 C C . LEU A 1 369 ? 75.000 4.791 35.217 1.00 14.17 390 LEU A C 1
ATOM 2855 O O . LEU A 1 369 ? 73.922 5.200 35.643 1.00 14.70 390 LEU A O 1
ATOM 2860 N N . ASN A 1 370 ? 76.153 5.033 35.834 1.00 14.08 391 ASN A N 1
ATOM 2861 C CA . ASN A 1 370 ? 76.207 5.778 37.085 1.00 14.08 391 ASN A CA 1
ATOM 2862 C C . ASN A 1 370 ? 75.823 7.246 36.922 1.00 14.05 391 ASN A C 1
ATOM 2863 O O . ASN A 1 370 ? 75.328 7.837 37.868 1.00 14.67 391 ASN A O 1
ATOM 2868 N N . ASP A 1 371 ? 76.096 7.854 35.766 1.00 14.53 392 ASP A N 1
ATOM 2869 C CA . ASP A 1 371 ? 75.656 9.245 35.493 1.00 15.10 392 ASP A CA 1
ATOM 2870 C C . ASP A 1 371 ? 74.107 9.324 35.597 1.00 15.15 392 ASP A C 1
ATOM 2871 O O . ASP A 1 371 ? 73.565 10.256 36.208 1.00 14.18 392 ASP A O 1
ATOM 2876 N N . LEU A 1 372 ? 73.414 8.368 34.961 1.00 15.15 393 LEU A N 1
ATOM 2877 C CA . LEU A 1 372 ? 71.959 8.352 34.992 1.00 15.07 393 LEU 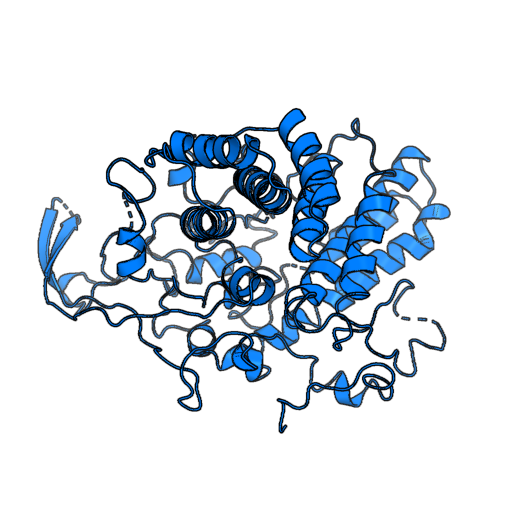A CA 1
ATOM 2878 C C . LEU A 1 372 ? 71.494 8.078 36.418 1.00 15.41 393 LEU A C 1
ATOM 2879 O O . LEU A 1 372 ? 70.620 8.764 36.941 1.00 14.73 393 LEU A O 1
ATOM 2884 N N . LYS A 1 373 ? 72.088 7.077 37.057 1.00 14.94 394 LYS A N 1
ATOM 2885 C CA . LYS A 1 373 ? 71.698 6.752 38.429 1.00 15.00 394 LYS A CA 1
ATOM 2886 C C . LYS A 1 373 ? 71.846 7.974 39.377 1.00 15.60 394 LYS A C 1
ATOM 2887 O O . LYS A 1 373 ? 70.918 8.304 40.139 1.00 15.82 394 LYS A O 1
ATOM 2893 N N . THR A 1 374 ? 73.012 8.620 39.340 1.00 15.20 395 THR A N 1
ATOM 2894 C CA . THR A 1 374 ? 73.255 9.826 40.095 1.00 14.70 395 THR A CA 1
ATOM 2895 C C . THR A 1 374 ? 72.181 10.904 39.853 1.00 14.46 395 THR A C 1
ATOM 2896 O O . THR A 1 374 ? 71.681 11.549 40.815 1.00 13.54 395 THR A O 1
ATOM 2900 N N . ALA A 1 375 ? 71.842 11.124 38.592 1.00 14.49 396 ALA A N 1
ATOM 2901 C CA . ALA A 1 375 ? 70.892 12.156 38.227 1.00 14.35 396 ALA A CA 1
ATOM 2902 C C . ALA A 1 375 ? 69.532 11.883 38.890 1.00 14.64 396 ALA A C 1
ATOM 2903 O O . ALA A 1 375 ? 68.814 12.837 39.295 1.00 15.19 396 ALA A O 1
ATOM 2905 N N . ARG A 1 376 ? 69.186 10.608 39.068 1.00 13.49 397 ARG A N 1
ATOM 2906 C CA . ARG A 1 376 ? 67.881 10.279 39.643 1.00 13.63 397 ARG A CA 1
ATOM 2907 C C . ARG A 1 376 ? 67.910 10.044 41.164 1.00 13.96 397 ARG A C 1
ATOM 2908 O O . ARG A 1 376 ? 66.867 9.855 41.777 1.00 14.56 397 ARG A O 1
ATOM 2916 N N . GLY A 1 377 ? 69.085 10.037 41.776 1.00 13.87 398 GLY A N 1
ATOM 2917 C CA . GLY A 1 377 ? 69.178 9.749 43.213 1.00 15.22 398 GLY A CA 1
ATOM 2918 C C . GLY A 1 377 ? 69.318 8.273 43.569 1.00 15.40 398 GLY A C 1
ATOM 2919 O O . GLY A 1 377 ? 69.224 7.906 44.727 1.00 15.73 398 GLY A O 1
ATOM 2920 N N . ALA A 1 378 ? 69.542 7.437 42.563 1.00 16.42 399 ALA A N 1
ATOM 2921 C CA . ALA A 1 378 ? 69.749 6.013 42.731 1.00 16.91 399 ALA A CA 1
ATOM 2922 C C . ALA A 1 378 ? 71.177 5.722 43.228 1.00 17.75 399 ALA A C 1
ATOM 2923 O O . ALA A 1 378 ? 72.105 6.496 42.989 1.00 17.50 399 ALA A O 1
ATOM 2925 N N . LYS A 1 379 ? 71.338 4.588 43.903 1.00 18.08 400 LYS A N 1
ATOM 2926 C CA . LYS A 1 379 ? 72.644 4.198 44.385 1.00 19.35 400 LYS A CA 1
ATOM 2927 C C . LYS A 1 379 ? 73.512 3.840 43.179 1.00 19.32 400 LYS A C 1
ATOM 2928 O O . LYS A 1 379 ? 73.062 3.113 42.278 1.00 18.90 400 LYS A O 1
ATOM 2931 N N . THR A 1 380 ? 74.731 4.376 43.160 1.00 19.80 401 THR A N 1
ATOM 2932 C CA . THR A 1 380 ? 75.694 4.052 42.105 1.00 19.90 401 THR A CA 1
ATOM 2933 C C . THR A 1 380 ? 76.330 2.670 42.317 1.00 19.39 401 THR A C 1
ATOM 2934 O O . THR A 1 380 ? 76.325 2.134 43.427 1.00 18.57 401 THR A O 1
ATOM 2938 N N . ILE A 1 381 ? 76.834 2.108 41.233 1.00 19.52 402 ILE A N 1
ATOM 2939 C CA . ILE A 1 381 ? 77.446 0.789 41.260 1.00 21.15 402 ILE A CA 1
ATOM 2940 C C . ILE A 1 381 ? 78.908 1.026 41.626 1.00 19.97 402 ILE A C 1
ATOM 2941 O O . ILE A 1 381 ? 79.595 1.783 40.935 1.00 19.37 402 ILE A O 1
ATOM 2946 N N . HIS A 1 382 ? 79.373 0.377 42.680 1.00 20.10 403 HIS A N 1
ATOM 2947 C CA A HIS A 1 382 ? 80.797 0.535 43.065 0.50 20.22 403 HIS A CA 1
ATOM 2948 C CA B HIS A 1 382 ? 80.718 0.518 43.242 0.50 20.66 403 HIS A CA 1
ATOM 2949 C C . HIS A 1 382 ? 81.488 -0.810 43.268 1.00 19.86 403 HIS A C 1
ATOM 2950 O O . HIS A 1 382 ? 82.516 -0.920 43.953 1.00 19.14 403 HIS A O 1
ATOM 2963 N N . THR A 1 383 ? 80.979 -1.816 42.559 1.00 19.18 404 THR A N 1
ATOM 2964 C CA A THR A 1 383 ? 81.671 -3.080 42.426 0.50 19.65 404 THR A CA 1
ATOM 2965 C CA B THR A 1 383 ? 81.657 -3.091 42.413 0.50 19.80 404 THR A CA 1
ATOM 2966 C C . THR A 1 383 ? 81.747 -3.450 40.945 1.00 20.06 404 THR A C 1
ATOM 2967 O O . THR A 1 383 ? 80.862 -3.124 40.159 1.00 21.30 404 THR A O 1
ATOM 2974 N N . ASN A 1 384 ? 82.821 -4.107 40.547 1.00 20.15 405 ASN A N 1
ATOM 2975 C CA . ASN A 1 384 ? 82.928 -4.624 39.184 1.00 21.44 405 ASN A CA 1
ATOM 2976 C C . ASN A 1 384 ? 82.066 -5.857 38.974 1.00 21.43 405 ASN A C 1
ATOM 2977 O O . ASN A 1 384 ? 82.247 -6.883 39.631 1.00 22.16 405 ASN A O 1
ATOM 2982 N N . LEU A 1 385 ? 81.191 -5.789 37.997 1.00 19.98 406 LEU A N 1
ATOM 2983 C CA . LEU A 1 385 ? 80.342 -6.904 37.681 1.00 19.74 406 LEU A CA 1
ATOM 2984 C C . LEU A 1 385 ? 80.898 -7.657 36.468 1.00 19.05 406 LEU A C 1
ATOM 2985 O O . LEU A 1 385 ? 81.601 -7.083 35.627 1.00 19.55 406 LEU A O 1
ATOM 2990 N N . SER A 1 386 ? 80.563 -8.937 36.363 1.00 18.91 407 SER A N 1
ATOM 2991 C CA . SER A 1 386 ? 80.789 -9.665 35.115 1.00 18.42 407 SER A CA 1
ATOM 2992 C C . SER A 1 386 ? 80.035 -8.920 34.008 1.00 18.41 407 SER A C 1
ATOM 2993 O O . SER A 1 386 ? 79.094 -8.149 34.301 1.00 17.56 407 SER A O 1
ATOM 2996 N N . GLN A 1 387 ? 80.459 -9.139 32.765 1.00 18.28 408 GLN A N 1
ATOM 2997 C CA . GLN A 1 387 ? 79.778 -8.557 31.608 1.00 18.27 408 GLN A CA 1
ATOM 2998 C C . GLN A 1 387 ? 78.288 -8.926 31.695 1.00 17.55 408 GLN A C 1
ATOM 2999 O O . GLN A 1 387 ? 77.431 -8.046 31.521 1.00 15.65 408 GLN A O 1
ATOM 3005 N N . GLN A 1 388 ? 77.971 -10.190 32.003 1.00 16.56 409 GLN A N 1
ATOM 3006 C CA . GLN A 1 388 ? 76.560 -10.593 32.062 1.00 18.06 409 GLN A CA 1
ATOM 3007 C C . GLN A 1 388 ? 75.779 -9.856 33.171 1.00 17.35 409 GLN A C 1
ATOM 3008 O O . GLN A 1 388 ? 74.652 -9.427 32.930 1.00 16.37 409 GLN A O 1
ATOM 3014 N N . ASP A 1 389 ? 76.363 -9.730 34.364 1.00 17.27 410 ASP A N 1
ATOM 3015 C CA . ASP A 1 389 ? 75.695 -9.030 35.476 1.00 17.89 410 ASP A CA 1
ATOM 3016 C C . ASP A 1 389 ? 75.582 -7.521 35.207 1.00 17.11 410 ASP A C 1
ATOM 3017 O O . ASP A 1 389 ? 74.605 -6.902 35.618 1.00 16.73 410 ASP A O 1
ATOM 3022 N N . LEU A 1 390 ? 76.569 -6.949 34.527 1.00 16.03 411 LEU A N 1
ATOM 3023 C CA . LEU A 1 390 ? 76.507 -5.528 34.118 1.00 15.62 411 LEU A CA 1
ATOM 3024 C C . LEU A 1 390 ? 75.394 -5.334 33.125 1.00 15.41 411 LEU A C 1
ATOM 3025 O O . LEU A 1 390 ? 74.578 -4.424 33.285 1.00 15.36 411 LEU A O 1
ATOM 3030 N N . LEU A 1 391 ? 75.306 -6.201 32.113 1.00 14.92 412 LEU A N 1
ATOM 3031 C CA . LEU A 1 391 ? 74.161 -6.153 31.206 1.00 15.14 412 LEU A CA 1
ATOM 3032 C C . LEU A 1 391 ? 72.829 -6.247 31.932 1.00 15.17 412 LEU A C 1
ATOM 3033 O O . LEU A 1 391 ? 71.910 -5.465 31.659 1.00 15.73 412 LEU A O 1
ATOM 3038 N N . GLU A 1 392 ? 72.689 -7.173 32.884 1.00 14.54 413 GLU A N 1
ATOM 3039 C CA A GLU A 1 392 ? 71.407 -7.279 33.581 0.50 15.27 413 GLU A CA 1
ATOM 3040 C CA B GLU A 1 392 ? 71.429 -7.304 33.645 0.50 15.40 413 GLU A CA 1
ATOM 3041 C C . GLU A 1 392 ? 71.096 -6.023 34.406 1.00 14.81 413 GLU A C 1
ATOM 3042 O O . GLU A 1 392 ? 69.939 -5.639 34.516 1.00 14.29 413 GLU A O 1
ATOM 3053 N N . THR A 1 393 ? 72.115 -5.396 34.944 1.00 14.65 414 THR A N 1
ATOM 3054 C CA . THR A 1 393 ? 71.965 -4.156 35.728 1.00 15.19 414 THR A CA 1
ATOM 3055 C C . THR A 1 393 ? 71.527 -2.994 34.824 1.00 14.53 414 THR A C 1
ATOM 3056 O O . THR A 1 393 ? 70.675 -2.174 35.196 1.00 14.75 414 THR A O 1
ATOM 3060 N N . ILE A 1 394 ? 72.083 -2.966 33.623 1.00 13.91 415 ILE A N 1
ATOM 3061 C CA . ILE A 1 394 ? 71.677 -1.993 32.596 1.00 13.84 415 ILE A CA 1
ATOM 3062 C C . ILE A 1 394 ? 70.222 -2.223 32.153 1.00 13.23 415 ILE A C 1
ATOM 3063 O O . ILE A 1 394 ? 69.420 -1.294 32.091 1.00 13.58 415 ILE A O 1
ATOM 3068 N N . TRP A 1 395 ? 69.875 -3.465 31.879 1.00 13.08 416 TRP A N 1
ATOM 3069 C CA . TRP A 1 395 ? 68.498 -3.820 31.505 1.00 13.32 416 TRP A CA 1
ATOM 3070 C C . TRP A 1 395 ? 67.492 -3.436 32.614 1.00 13.90 416 TRP A C 1
ATOM 3071 O O . TRP A 1 395 ? 66.357 -3.016 32.305 1.00 14.72 416 TRP A O 1
ATOM 3082 N N . LEU A 1 396 ? 67.876 -3.608 33.879 1.00 14.27 417 LEU A N 1
ATOM 3083 C CA A LEU A 1 396 ? 67.010 -3.224 34.990 0.50 14.42 417 LEU A CA 1
ATOM 3084 C CA B LEU A 1 396 ? 67.038 -3.229 35.005 0.50 14.63 417 LEU A CA 1
ATOM 3085 C C . LEU A 1 396 ? 66.832 -1.717 35.020 1.00 14.58 417 LEU A C 1
ATOM 3086 O O . LEU A 1 396 ? 65.717 -1.224 35.194 1.00 14.95 417 LEU A O 1
ATOM 3095 N N . GLU A 1 397 ? 67.918 -0.989 34.838 1.00 15.04 418 GLU A N 1
ATOM 3096 C CA . GLU A 1 397 ? 67.821 0.490 34.811 1.00 14.78 418 GLU A CA 1
ATOM 3097 C C . GLU A 1 397 ? 66.981 0.978 33.614 1.00 14.15 418 GLU A C 1
ATOM 3098 O O . GLU A 1 397 ? 66.276 1.980 33.733 1.00 14.04 418 GLU A O 1
ATOM 3104 N N . ARG A 1 398 ? 67.029 0.293 32.456 1.00 13.76 419 ARG A N 1
ATOM 3105 C CA . ARG A 1 398 ? 66.083 0.596 31.374 1.00 13.56 419 ARG A CA 1
ATOM 3106 C C . ARG A 1 398 ? 64.612 0.469 31.824 1.00 12.97 419 ARG A C 1
ATOM 3107 O O . ARG A 1 398 ? 63.815 1.322 31.508 1.00 13.73 419 ARG A O 1
ATOM 3115 N N . ARG A 1 399 ? 64.260 -0.623 32.518 1.00 12.41 420 ARG A N 1
ATOM 3116 C CA . ARG A 1 399 ? 62.896 -0.826 32.999 1.00 13.56 420 ARG A CA 1
ATOM 3117 C C . ARG A 1 399 ? 62.505 0.273 33.973 1.00 12.59 420 ARG A C 1
ATOM 3118 O O . ARG A 1 399 ? 61.358 0.731 33.954 1.00 13.40 420 ARG A O 1
ATOM 3126 N N . LYS A 1 400 ? 63.454 0.678 34.788 1.00 12.72 421 LYS A N 1
ATOM 3127 C CA . LYS A 1 400 ? 63.201 1.679 35.837 1.00 12.98 421 LYS A CA 1
ATOM 3128 C C . LYS A 1 400 ? 63.034 3.073 35.227 1.00 14.28 421 LYS A C 1
ATOM 3129 O O . LYS A 1 400 ? 62.099 3.779 35.562 1.00 15.55 421 LYS A O 1
ATOM 3135 N N . GLU A 1 401 ? 63.932 3.439 34.342 1.00 13.42 422 GLU A N 1
ATOM 3136 C CA . GLU A 1 401 ? 63.960 4.803 33.766 1.00 12.86 422 GLU A CA 1
ATOM 3137 C C . GLU A 1 401 ? 62.943 5.000 32.656 1.00 14.15 422 GLU A C 1
ATOM 3138 O O . GLU A 1 401 ? 62.442 6.116 32.482 1.00 13.28 422 GLU A O 1
ATOM 3144 N N . LEU A 1 402 ? 62.706 3.947 31.858 1.00 14.12 423 LEU A N 1
ATOM 3145 C CA . LEU A 1 402 ? 61.869 4.024 30.649 1.00 14.63 423 LEU A CA 1
ATOM 3146 C C . LEU A 1 402 ? 60.453 3.430 30.816 1.00 14.53 423 LEU A C 1
ATOM 3147 O O . LEU A 1 402 ? 59.752 3.203 29.826 1.00 14.05 423 LEU A O 1
ATOM 3152 N N . TRP A 1 403 ? 60.053 3.195 32.049 1.00 14.91 424 TRP A N 1
ATOM 3153 C CA . TRP A 1 403 ? 58.741 2.613 32.361 1.00 14.34 424 TRP A CA 1
ATOM 3154 C C . TRP A 1 403 ? 57.648 3.367 31.630 1.00 13.98 424 TRP A C 1
ATOM 3155 O O . TRP A 1 403 ? 57.565 4.598 31.696 1.00 14.66 424 TRP A O 1
ATOM 3166 N N . GLY A 1 404 ? 56.798 2.644 30.923 1.00 14.70 425 GLY A N 1
ATOM 3167 C CA . GLY A 1 404 ? 55.686 3.294 30.262 1.00 14.13 425 GLY A CA 1
ATOM 3168 C C . GLY A 1 404 ? 55.963 4.001 28.933 1.00 14.05 425 GLY A C 1
ATOM 3169 O O . GLY A 1 404 ? 55.024 4.471 28.298 1.00 15.52 425 GLY A O 1
ATOM 3170 N N . GLU A 1 405 ? 57.224 4.048 28.516 1.00 13.60 426 GLU A N 1
ATOM 3171 C CA . GLU A 1 405 ? 57.606 4.755 27.287 1.00 13.41 426 GLU A CA 1
ATOM 3172 C C . GLU A 1 405 ? 57.725 3.881 26.041 1.00 13.41 426 GLU A C 1
ATOM 3173 O O . GLU A 1 405 ? 58.047 4.392 24.976 1.00 14.68 426 GLU A O 1
ATOM 3179 N N . GLY A 1 406 ? 57.422 2.596 26.162 1.00 14.17 427 GLY A N 1
ATOM 3180 C CA . GLY A 1 406 ? 57.265 1.726 25.005 1.00 14.17 427 GLY A CA 1
ATOM 3181 C C . GLY A 1 406 ? 58.337 0.690 24.703 1.00 15.09 427 GLY A C 1
ATOM 3182 O O . GLY A 1 406 ? 58.393 0.196 23.582 1.00 15.87 427 GLY A O 1
ATOM 3183 N N . PHE A 1 407 ? 59.144 0.321 25.693 1.00 14.86 428 PHE A N 1
ATOM 3184 C CA . PHE A 1 407 ? 60.304 -0.523 25.458 1.00 14.99 428 PHE A CA 1
ATOM 3185 C C . PHE A 1 407 ? 60.201 -1.924 26.069 1.00 14.98 428 PHE A C 1
ATOM 3186 O O . PHE A 1 407 ? 61.049 -2.760 25.755 1.00 15.50 428 PHE A O 1
ATOM 3194 N N . SER A 1 408 ? 59.224 -2.204 26.932 1.00 15.08 429 SER A N 1
ATOM 3195 C CA . SER A 1 408 ? 59.326 -3.466 27.699 1.00 14.20 429 SER A CA 1
ATOM 3196 C C . SER A 1 408 ? 59.388 -4.707 26.808 1.00 14.36 429 SER A C 1
ATOM 3197 O O . SER A 1 408 ? 60.273 -5.539 26.954 1.00 14.40 429 SER A O 1
ATOM 3200 N N . LEU A 1 409 ? 58.455 -4.827 25.860 1.00 14.57 430 LEU A N 1
ATOM 3201 C CA . LEU A 1 409 ? 58.438 -6.007 24.959 1.00 13.51 430 LEU A CA 1
ATOM 3202 C C . LEU A 1 409 ? 59.647 -6.002 24.051 1.00 13.73 430 LEU A C 1
ATOM 3203 O O . LEU A 1 409 ? 60.168 -7.048 23.696 1.00 13.69 430 LEU A O 1
ATOM 3208 N N . ILE A 1 410 ? 60.079 -4.809 23.631 1.00 13.79 431 ILE A N 1
ATOM 3209 C CA . ILE A 1 410 ? 61.206 -4.704 22.685 1.00 13.74 431 ILE A CA 1
ATOM 3210 C C . ILE A 1 410 ? 62.476 -5.249 23.306 1.00 13.84 431 ILE A C 1
ATOM 3211 O O . ILE A 1 410 ? 63.215 -6.006 22.695 1.00 12.83 431 ILE A O 1
ATOM 3216 N N . ASP A 1 411 ? 62.640 -4.992 24.589 1.00 14.01 432 ASP A N 1
ATOM 3217 C CA . ASP A 1 411 ? 63.769 -5.528 25.356 1.00 13.05 432 ASP A CA 1
ATOM 3218 C C . ASP A 1 411 ? 63.651 -7.017 25.607 1.00 14.26 432 ASP A C 1
ATOM 3219 O O . ASP A 1 411 ? 64.635 -7.730 25.484 1.00 15.72 432 ASP A O 1
ATOM 3224 N N . ILE A 1 412 ? 62.443 -7.494 25.941 1.00 13.80 433 ILE A N 1
ATOM 3225 C CA . ILE A 1 412 ? 62.178 -8.931 26.132 1.00 13.77 433 ILE A CA 1
ATOM 3226 C C . ILE A 1 412 ? 62.570 -9.730 24.867 1.00 14.00 433 ILE A C 1
ATOM 3227 O O . ILE A 1 412 ? 63.249 -10.779 24.926 1.00 14.67 433 ILE A O 1
ATOM 3232 N N . ILE A 1 413 ? 62.155 -9.222 23.737 1.00 13.75 434 ILE A N 1
ATOM 3233 C CA . ILE A 1 413 ? 62.459 -9.827 22.419 1.00 14.14 434 ILE A CA 1
ATOM 3234 C C . ILE A 1 413 ? 63.977 -9.774 22.142 1.00 14.43 434 ILE A C 1
ATOM 3235 O O . ILE A 1 413 ? 64.611 -10.808 21.982 1.00 13.21 434 ILE A O 1
ATOM 3240 N N . ARG A 1 414 ? 64.553 -8.578 22.110 1.00 13.69 435 ARG A N 1
ATOM 3241 C CA . ARG A 1 414 ? 65.957 -8.477 21.657 1.00 13.71 435 ARG A CA 1
ATOM 3242 C C . ARG A 1 414 ? 66.953 -9.147 22.597 1.00 13.78 435 ARG A C 1
ATOM 3243 O O . ARG A 1 414 ? 67.985 -9.647 22.168 1.00 14.77 435 ARG A O 1
ATOM 3251 N N . ASN A 1 415 ? 66.647 -9.195 23.885 1.00 13.51 436 ASN A N 1
ATOM 3252 C CA . ASN A 1 415 ? 67.558 -9.811 24.865 1.00 14.50 436 ASN A CA 1
ATOM 3253 C C . ASN A 1 415 ? 67.267 -11.306 25.128 1.00 14.87 436 ASN A C 1
ATOM 3254 O O . ASN A 1 415 ? 67.949 -11.941 25.936 1.00 15.12 436 ASN A O 1
ATOM 3259 N N . GLN A 1 416 ? 66.227 -11.844 24.483 1.00 15.35 437 GLN A N 1
ATOM 3260 C CA . GLN A 1 416 ? 65.783 -13.239 24.706 1.00 16.20 437 GLN A CA 1
ATOM 3261 C C . GLN A 1 416 ? 65.493 -13.480 26.182 1.00 17.05 437 GLN A C 1
ATOM 3262 O O . GLN A 1 416 ? 65.863 -14.508 26.761 1.00 17.39 437 GLN A O 1
ATOM 3268 N N . GLN A 1 417 ? 64.795 -12.525 26.788 1.00 16.86 438 GLN A N 1
ATOM 3269 C CA . GLN A 1 417 ? 64.443 -12.641 28.176 1.00 17.22 438 GLN A CA 1
ATOM 3270 C C . GLN A 1 417 ? 63.043 -13.169 28.313 1.00 17.19 438 GLN A C 1
ATOM 3271 O O . GLN A 1 417 ? 62.336 -13.329 27.317 1.00 18.67 438 GLN A O 1
ATOM 3277 N N . THR A 1 418 ? 62.657 -13.506 29.550 1.00 16.89 439 THR A N 1
ATOM 3278 C CA A THR A 1 418 ? 61.276 -13.871 29.803 0.50 15.90 439 THR A CA 1
ATOM 3279 C CA B THR A 1 418 ? 61.313 -13.948 29.907 0.50 17.01 439 THR A CA 1
ATOM 3280 C C . THR A 1 418 ? 60.558 -12.801 30.596 1.00 17.01 439 THR A C 1
ATOM 3281 O O . THR A 1 418 ? 61.133 -12.091 31.414 1.00 17.63 439 THR A O 1
ATOM 3288 N N . VAL A 1 419 ? 59.268 -12.644 30.313 1.00 16.78 440 VAL A N 1
ATOM 3289 C CA A VAL A 1 419 ? 58.354 -11.879 31.155 0.50 15.80 440 VAL A CA 1
ATOM 3290 C CA B VAL A 1 419 ? 58.452 -11.806 31.159 0.50 15.96 440 VAL A CA 1
ATOM 3291 C C . VAL A 1 419 ? 58.345 -12.505 32.530 1.00 15.92 440 VAL A C 1
ATOM 3292 O O . VAL A 1 419 ? 58.325 -13.727 32.638 1.00 16.08 440 VAL A O 1
ATOM 3299 N N . VAL A 1 420 ? 58.345 -11.699 33.583 1.00 15.83 441 VAL A N 1
ATOM 3300 C CA . VAL A 1 420 ? 58.311 -12.209 34.953 1.00 16.35 441 VAL A CA 1
ATOM 3301 C C . VAL A 1 420 ? 57.207 -11.442 35.694 1.00 16.96 441 VAL A C 1
ATOM 3302 O O . VAL A 1 420 ? 57.166 -10.198 35.664 1.00 16.43 441 VAL A O 1
ATOM 3306 N N . ARG A 1 421 ? 56.309 -12.190 36.319 1.00 15.39 442 ARG A N 1
ATOM 3307 C CA . ARG A 1 421 ? 55.161 -11.610 37.045 1.00 15.51 442 ARG A CA 1
ATOM 3308 C C . ARG A 1 421 ? 54.813 -12.419 38.278 1.00 14.92 442 ARG A C 1
ATOM 3309 O O . ARG A 1 421 ? 54.296 -13.545 38.179 1.00 15.03 442 ARG A O 1
ATOM 3317 N N . ASN A 1 422 ? 55.020 -11.810 39.432 1.00 15.28 443 ASN A N 1
ATOM 3318 C CA . ASN A 1 422 ? 54.681 -12.432 40.694 1.00 15.66 443 ASN A CA 1
ATOM 3319 C C . ASN A 1 422 ? 53.399 -11.875 41.309 1.00 15.70 443 ASN A C 1
ATOM 3320 O O . ASN A 1 422 ? 53.077 -10.717 41.143 1.00 15.51 443 ASN A O 1
ATOM 3325 N N . ALA A 1 423 ? 52.682 -12.744 42.022 1.00 15.88 444 ALA A N 1
ATOM 3326 C CA . ALA A 1 423 ? 51.425 -12.409 42.674 1.00 16.70 444 ALA A CA 1
ATOM 3327 C C . ALA A 1 423 ? 51.698 -11.508 43.891 1.00 16.68 444 ALA A C 1
ATOM 3328 O O . ALA A 1 423 ? 52.597 -11.778 44.665 1.00 16.67 444 ALA A O 1
ATOM 3330 N N . TYR A 1 424 ? 50.917 -10.435 44.035 1.00 16.83 445 TYR A N 1
ATOM 3331 C CA . TYR A 1 424 ? 50.957 -9.559 45.209 1.00 16.64 445 TYR A CA 1
ATOM 3332 C C . TYR A 1 424 ? 49.778 -9.852 46.125 1.00 17.29 445 TYR A C 1
ATOM 3333 O O . TYR A 1 424 ? 48.656 -10.042 45.643 1.00 16.29 445 TYR A O 1
ATOM 3342 N N . PRO A 1 425 ? 49.998 -9.891 47.458 1.00 18.31 446 PRO A N 1
ATOM 3343 C CA . PRO A 1 425 ? 48.843 -10.155 48.331 1.00 19.07 446 PRO A CA 1
ATOM 3344 C C . PRO A 1 425 ? 47.782 -9.046 48.262 1.00 19.92 446 PRO A C 1
ATOM 3345 O O . PRO A 1 425 ? 48.069 -7.898 47.844 1.00 18.75 446 PRO A O 1
ATOM 3349 N N . GLU A 1 426 ? 46.556 -9.421 48.617 1.00 20.88 447 GLU A N 1
ATOM 3350 C CA . GLU A 1 426 ? 45.427 -8.508 48.649 1.00 22.25 447 GLU A CA 1
ATOM 3351 C C . GLU A 1 426 ? 45.314 -7.623 49.882 1.00 22.30 447 GLU A C 1
ATOM 3352 O O . GLU A 1 426 ? 44.520 -6.683 49.891 1.00 21.00 447 GLU A O 1
ATOM 3358 N N . GLY A 1 427 ? 46.074 -7.906 50.937 1.00 23.39 448 GLY A N 1
ATOM 3359 C CA . GLY A 1 427 ? 45.986 -7.094 52.152 1.00 23.90 448 GLY A CA 1
ATOM 3360 C C . GLY A 1 427 ? 44.741 -7.501 52.936 1.00 24.68 448 GLY A C 1
ATOM 3361 O O . GLY A 1 427 ? 44.510 -8.689 53.136 1.00 24.78 448 GLY A O 1
ATOM 3362 N N . PRO A 1 428 ? 43.921 -6.530 53.375 1.00 25.23 449 PRO A N 1
ATOM 3363 C CA . PRO A 1 428 ? 43.990 -5.091 53.141 1.00 25.94 449 PRO A CA 1
ATOM 3364 C C . PRO A 1 428 ? 45.127 -4.387 53.872 1.00 26.98 449 PRO A C 1
ATOM 3365 O O . PRO A 1 428 ? 45.751 -4.965 54.745 1.00 27.31 449 PRO A O 1
ATOM 3369 N N . ILE A 1 429 ? 45.357 -3.139 53.500 1.00 28.15 450 ILE A N 1
ATOM 3370 C CA . ILE A 1 429 ? 46.350 -2.277 54.103 1.00 29.33 450 ILE A CA 1
ATOM 3371 C C . ILE A 1 429 ? 45.647 -0.999 54.541 1.00 30.89 450 ILE A C 1
ATOM 3372 O O . ILE A 1 429 ? 44.510 -0.752 54.140 1.00 29.91 450 ILE A O 1
ATOM 3377 N N . ASP A 1 430 ? 46.348 -0.165 55.307 1.00 32.46 451 ASP A N 1
ATOM 3378 C CA . ASP A 1 430 ? 45.864 1.160 55.609 1.00 33.81 451 ASP A CA 1
ATOM 3379 C C . ASP A 1 430 ? 46.252 2.164 54.557 1.00 34.32 451 ASP A C 1
ATOM 3380 O O . ASP A 1 430 ? 47.427 2.480 54.405 1.00 35.27 451 ASP A O 1
ATOM 3385 N N . TYR A 1 431 ? 45.251 2.694 53.863 1.00 34.28 452 TYR A N 1
ATOM 3386 C CA . TYR A 1 431 ? 45.460 3.643 52.766 1.00 34.26 452 TYR A CA 1
ATOM 3387 C C . TYR A 1 431 ? 45.331 5.071 53.325 1.00 35.67 452 TYR A C 1
ATOM 3388 O O . TYR A 1 431 ? 44.300 5.403 53.928 1.00 36.24 452 TYR A O 1
ATOM 3397 N N . ILE A 1 432 ? 46.379 5.887 53.156 1.00 36.82 453 ILE A N 1
ATOM 3398 C CA . ILE A 1 432 ? 46.375 7.291 53.574 1.00 37.83 453 ILE A CA 1
ATOM 3399 C C . ILE A 1 432 ? 46.253 8.200 52.361 1.00 38.53 453 ILE A C 1
ATOM 3400 O O . ILE A 1 432 ? 47.010 8.046 51.395 1.00 38.84 453 ILE A O 1
ATOM 3405 N N . TYR A 1 433 ? 45.308 9.141 52.406 1.00 39.41 454 TYR A N 1
ATOM 3406 C CA . TYR A 1 433 ? 45.053 10.075 51.290 1.00 40.24 454 TYR A CA 1
ATOM 3407 C C . TYR A 1 433 ? 44.576 11.446 51.788 1.00 41.30 454 TYR A C 1
ATOM 3408 O O . TYR A 1 433 ? 44.313 11.615 52.975 1.00 40.91 454 TYR A O 1
ATOM 3417 N N . THR A 1 434 ? 44.395 12.396 50.867 1.00 42.70 455 THR A N 1
ATOM 3418 C CA . THR A 1 434 ? 43.894 13.738 51.222 1.00 43.77 455 THR A CA 1
ATOM 3419 C C . THR A 1 434 ? 42.655 14.168 50.385 1.00 44.30 455 THR A C 1
ATOM 3420 O O . THR A 1 434 ? 42.533 13.781 49.221 1.00 44.52 455 THR A O 1
ATOM 3424 N N . ASP A 1 435 ? 41.765 14.982 50.976 1.00 44.48 456 ASP A N 1
ATOM 3425 C CA . ASP A 1 435 ? 40.443 15.347 50.376 1.00 44.73 456 ASP A CA 1
ATOM 3426 C C . ASP A 1 435 ? 40.482 16.488 49.342 1.00 44.63 456 ASP A C 1
ATOM 3427 O O . ASP A 1 435 ? 41.478 17.200 49.213 1.00 44.34 456 ASP A O 1
ATOM 3429 N N . GLN A 1 439 ? 43.736 17.962 53.513 1.00 54.37 460 GLN A N 1
ATOM 3430 C CA . GLN A 1 439 ? 43.154 17.299 54.682 1.00 54.52 460 GLN A CA 1
ATOM 3431 C C . GLN A 1 439 ? 43.189 15.783 54.532 1.00 54.28 460 GLN A C 1
ATOM 3432 O O . GLN A 1 439 ? 42.610 15.257 53.567 1.00 54.21 460 GLN A O 1
ATOM 3438 N N . THR A 1 440 ? 43.803 15.084 55.497 1.00 53.42 461 THR A N 1
ATOM 3439 C CA . THR A 1 440 ? 44.108 13.655 55.330 1.00 52.62 461 THR A CA 1
ATOM 3440 C C . THR A 1 440 ? 43.257 12.690 56.188 1.00 51.78 461 THR A C 1
ATOM 3441 O O . THR A 1 440 ? 42.960 12.966 57.351 1.00 51.26 461 THR A O 1
ATOM 3445 N N . HIS A 1 441 ? 42.885 11.551 55.587 1.00 50.75 462 HIS A N 1
ATOM 3446 C CA . HIS A 1 441 ? 42.130 10.470 56.258 1.00 49.91 462 HIS A CA 1
ATOM 3447 C C . HIS A 1 441 ? 42.747 9.092 55.973 1.00 48.24 462 HIS A C 1
ATOM 3448 O O . HIS A 1 441 ? 43.568 8.953 55.058 1.00 48.15 462 HIS A O 1
ATOM 3455 N N . THR A 1 442 ? 42.348 8.081 56.743 1.00 46.22 463 THR A N 1
ATOM 3456 C CA . THR A 1 442 ? 42.791 6.691 56.521 1.00 44.71 463 THR A CA 1
ATOM 3457 C C . THR A 1 442 ? 41.622 5.705 56.454 1.00 42.69 463 THR A C 1
ATOM 3458 O O . THR A 1 442 ? 40.683 5.809 57.243 1.00 41.70 463 THR A O 1
ATOM 3462 N N . LEU A 1 443 ? 41.734 4.736 55.530 1.00 39.97 464 LEU A N 1
ATOM 3463 C CA . LEU A 1 443 ? 40.761 3.656 55.308 1.00 37.66 464 LEU A CA 1
ATOM 3464 C C . LEU A 1 443 ? 41.482 2.330 54.977 1.00 35.29 464 LEU A C 1
ATOM 3465 O O . LEU A 1 443 ? 42.575 2.340 54.389 1.00 34.98 464 LEU A O 1
ATOM 3470 N N . LYS A 1 444 ? 40.852 1.199 55.296 1.00 31.79 46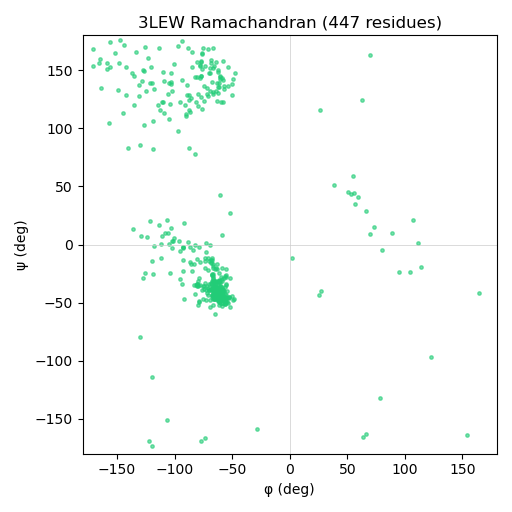5 LYS A N 1
ATOM 3471 C CA . LYS A 1 444 ? 41.351 -0.113 54.877 1.00 29.48 465 LYS A CA 1
ATOM 3472 C C . LYS A 1 444 ? 40.965 -0.380 53.409 1.00 26.51 465 LYS A C 1
ATOM 3473 O O . LYS A 1 444 ? 39.804 -0.229 53.035 1.00 24.68 465 LYS A O 1
ATOM 3479 N N . LYS A 1 445 ? 41.949 -0.765 52.594 1.00 23.84 466 LYS A N 1
ATOM 3480 C CA . LYS A 1 445 ? 41.723 -1.138 51.188 1.00 21.29 466 LYS A CA 1
ATOM 3481 C C . LYS A 1 445 ? 42.509 -2.387 50.791 1.00 20.07 466 LYS A C 1
ATOM 3482 O O . LYS A 1 445 ? 43.622 -2.603 51.245 1.00 19.82 466 LYS A O 1
ATOM 3488 N N . LYS A 1 446 ? 41.9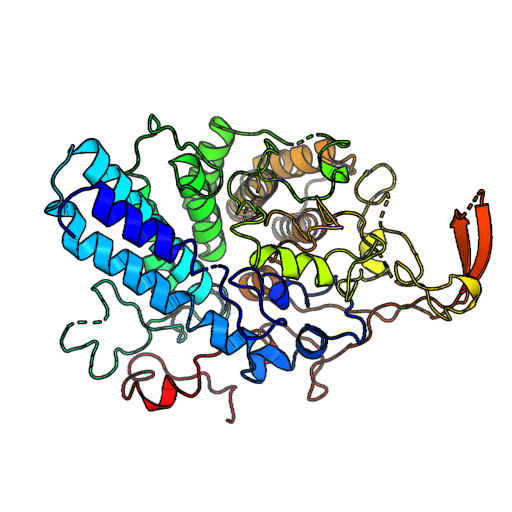54 -3.177 49.885 1.00 18.51 467 LYS A N 1
ATOM 3489 C CA . LYS A 1 446 ? 42.665 -4.293 49.277 1.00 17.82 467 LYS A CA 1
ATOM 3490 C C . LYS A 1 446 ? 43.650 -3.819 48.217 1.00 15.89 467 LYS A C 1
ATOM 3491 O O . LYS A 1 446 ? 43.367 -2.872 47.520 1.00 15.13 467 LYS A O 1
ATOM 3497 N N . THR A 1 447 ? 44.785 -4.498 48.114 1.00 14.81 468 THR A N 1
ATOM 3498 C CA . THR A 1 447 ? 45.861 -4.104 47.195 1.00 13.96 468 THR A CA 1
ATOM 3499 C C . THR A 1 447 ? 45.840 -5.007 45.959 1.00 14.50 468 THR A C 1
ATOM 3500 O O . THR A 1 447 ? 45.795 -6.222 46.068 1.00 14.80 468 THR A O 1
ATOM 3504 N N . GLN A 1 448 ? 45.911 -4.413 44.770 1.00 13.78 469 GLN A N 1
ATOM 3505 C CA . GLN A 1 448 ? 45.942 -5.178 43.520 1.00 14.46 469 GLN A CA 1
ATOM 3506 C C . GLN A 1 448 ? 47.300 -5.117 42.835 1.00 14.30 469 GLN A C 1
ATOM 3507 O O . GLN A 1 448 ? 47.763 -4.017 42.462 1.00 14.09 469 GLN A O 1
ATOM 3513 N N . GLY A 1 449 ? 47.879 -6.298 42.609 1.00 13.32 470 GLY A N 1
ATOM 3514 C CA . GLY A 1 449 ? 49.055 -6.456 41.751 1.00 13.83 470 GLY A CA 1
ATOM 3515 C C . GLY A 1 449 ? 48.745 -7.111 40.394 1.00 13.74 470 GLY A C 1
ATOM 3516 O O . GLY A 1 449 ? 47.631 -7.018 39.874 1.00 12.24 470 GLY A O 1
ATOM 3517 N N . HIS A 1 450 ? 49.722 -7.810 39.844 1.00 13.27 471 HIS A N 1
ATOM 3518 C CA . HIS A 1 450 ? 49.531 -8.485 38.563 1.00 13.71 471 HIS A CA 1
ATOM 3519 C C . HIS A 1 450 ? 48.314 -9.409 38.558 1.00 14.58 471 HIS A C 1
ATOM 3520 O O . HIS A 1 450 ? 47.930 -9.959 39.600 1.00 13.72 471 HIS A O 1
ATOM 3527 N N . ARG A 1 451 ? 47.751 -9.597 37.373 1.00 14.87 472 ARG A N 1
ATOM 3528 C CA . ARG A 1 451 ? 46.583 -10.441 37.174 1.00 15.90 472 ARG A CA 1
ATOM 3529 C C . ARG A 1 451 ? 46.807 -11.626 36.237 1.00 15.98 472 ARG A C 1
ATOM 3530 O O . ARG A 1 451 ? 46.072 -12.615 36.310 1.00 15.99 472 ARG A O 1
ATOM 3538 N N . PHE A 1 452 ? 47.766 -11.497 35.340 1.00 15.68 473 PHE A N 1
ATOM 3539 C CA . PHE A 1 452 ? 47.965 -12.501 34.271 1.00 15.32 473 PHE A CA 1
ATOM 3540 C C . PHE A 1 452 ? 49.328 -13.088 34.439 1.00 15.86 473 PHE A C 1
ATOM 3541 O O . PHE A 1 452 ? 50.334 -12.406 34.216 1.00 15.44 473 PHE A O 1
ATOM 3549 N N . PHE A 1 453 ? 49.372 -14.329 34.913 1.00 14.77 474 PHE A N 1
ATOM 3550 C CA . PHE A 1 453 ? 50.641 -14.946 35.350 1.00 15.39 474 PHE A CA 1
ATOM 3551 C C . PHE A 1 453 ? 51.251 -15.999 34.386 1.00 15.72 474 PHE A C 1
ATOM 3552 O O . PHE A 1 453 ? 52.282 -16.618 34.684 1.00 15.61 474 PHE A O 1
ATOM 3560 N N . ASN A 1 454 ? 50.572 -16.217 33.277 1.00 16.90 475 ASN A N 1
ATOM 3561 C CA . ASN A 1 454 ? 51.007 -17.171 32.254 1.00 17.09 475 ASN A CA 1
ATOM 3562 C C . ASN A 1 454 ? 50.396 -16.767 30.940 1.00 16.57 475 ASN A C 1
ATOM 3563 O O . ASN A 1 454 ? 49.631 -15.800 30.876 1.00 17.04 475 ASN A O 1
ATOM 3568 N N . PHE A 1 455 ? 50.782 -17.465 29.862 1.00 16.61 476 PHE A N 1
ATOM 3569 C CA . PHE A 1 455 ? 50.274 -17.169 28.550 1.00 16.48 476 PHE A CA 1
ATOM 3570 C C . PHE A 1 455 ? 48.850 -17.700 28.400 1.00 17.27 476 PHE A C 1
ATOM 3571 O O . PHE A 1 455 ? 48.424 -18.506 29.229 1.00 17.97 476 PHE A O 1
ATOM 3579 N N . PRO A 1 456 ? 48.099 -17.247 27.379 1.00 17.53 477 PRO A N 1
ATOM 3580 C CA . PRO A 1 456 ? 46.692 -17.650 27.277 1.00 18.76 477 PRO A CA 1
ATOM 3581 C C . PRO A 1 456 ? 46.447 -19.156 27.212 1.00 19.22 477 PRO A C 1
ATOM 3582 O O . PRO A 1 456 ? 45.406 -19.620 27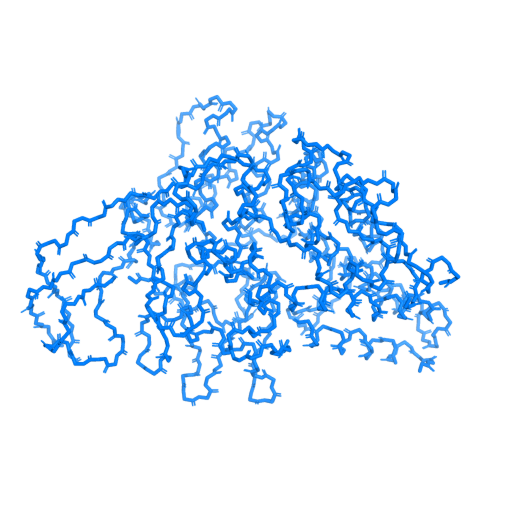.665 1.00 21.42 477 PRO A O 1
ATOM 3586 N N . ASP A 1 457 ? 47.393 -19.925 26.680 1.00 18.21 478 ASP A N 1
ATOM 3587 C CA . ASP A 1 457 ? 47.211 -21.385 26.611 1.00 18.13 478 ASP A CA 1
ATOM 3588 C C . ASP A 1 457 ? 47.792 -22.123 27.845 1.00 17.78 478 ASP A C 1
ATOM 3589 O O . ASP A 1 457 ? 48.068 -23.346 27.811 1.00 17.04 478 ASP A O 1
ATOM 3594 N N . LYS A 1 458 ? 47.998 -21.352 28.910 1.00 19.16 479 LYS A N 1
ATOM 3595 C CA . LYS A 1 458 ? 48.522 -21.796 30.214 1.00 19.68 479 LYS A CA 1
ATOM 3596 C C . LYS A 1 458 ? 49.995 -22.199 30.152 1.00 19.74 479 LYS A C 1
ATOM 3597 O O . LYS A 1 458 ? 50.525 -22.752 31.107 1.00 20.10 479 LYS A O 1
ATOM 3603 N N . SER A 1 459 ? 50.660 -21.943 29.032 1.00 18.56 480 SER A N 1
ATOM 3604 C CA . SER A 1 459 ? 52.106 -22.068 29.018 1.00 18.28 480 SER A CA 1
ATOM 3605 C C . SER A 1 459 ? 52.729 -21.093 29.996 1.00 17.95 480 SER A C 1
ATOM 3606 O O . SER A 1 459 ? 52.310 -19.929 30.087 1.00 17.40 480 SER A O 1
ATOM 3609 N N . ALA A 1 460 ? 53.749 -21.563 30.708 1.00 17.17 481 ALA A N 1
ATOM 3610 C CA . ALA A 1 460 ? 54.580 -20.705 31.537 1.00 16.41 481 ALA A CA 1
ATOM 3611 C C . ALA A 1 460 ? 55.282 -19.673 30.653 1.00 15.40 481 ALA A C 1
ATOM 3612 O O . ALA A 1 460 ? 55.653 -19.936 29.509 1.00 14.15 481 ALA A O 1
ATOM 3614 N N . PHE A 1 461 ? 55.519 -18.503 31.209 1.00 13.61 482 PHE A N 1
ATOM 3615 C CA . PHE A 1 461 ? 56.255 -17.480 30.485 1.00 14.19 482 PHE A CA 1
ATOM 3616 C C . PHE A 1 461 ? 57.657 -18.012 30.223 1.00 14.56 482 PHE A C 1
ATOM 3617 O O . PHE A 1 461 ? 58.236 -18.685 31.065 1.00 14.59 482 PHE A O 1
ATOM 3625 N N . CYS A 1 462 ? 58.159 -17.765 29.031 1.00 14.62 483 CYS A N 1
ATOM 3626 C CA . CYS A 1 462 ? 59.484 -18.242 28.644 1.00 14.79 483 CYS A CA 1
ATOM 3627 C C . CYS A 1 462 ? 60.060 -17.276 27.601 1.00 15.32 483 CYS A C 1
ATOM 3628 O O . CYS A 1 462 ? 59.342 -16.433 27.049 1.00 14.66 483 CYS A O 1
ATOM 3631 N N . PRO A 1 463 ? 61.379 -17.356 27.349 1.00 15.82 484 PRO A N 1
ATOM 3632 C CA . PRO A 1 463 ? 61.909 -16.588 26.245 1.00 16.44 484 PRO A CA 1
ATOM 3633 C C . PRO A 1 463 ? 61.392 -17.058 24.878 1.00 15.14 484 PRO A C 1
ATOM 3634 O O . PRO A 1 463 ? 61.002 -18.206 24.677 1.00 16.27 484 PRO A O 1
ATOM 3638 N N . ASN A 1 464 ? 61.381 -16.130 23.937 1.00 14.39 485 ASN A N 1
ATOM 3639 C CA . ASN A 1 464 ? 61.143 -16.463 22.548 1.00 15.12 485 ASN A CA 1
ATOM 3640 C C . ASN A 1 464 ? 59.789 -17.136 22.315 1.00 15.08 485 ASN A C 1
ATOM 3641 O O . ASN A 1 464 ? 59.663 -18.101 21.537 1.00 14.67 485 ASN A O 1
ATOM 3646 N N . SER A 1 465 ? 58.774 -16.635 22.992 1.00 14.20 486 SER A N 1
ATOM 3647 C CA . SER A 1 465 ? 57.399 -17.136 22.815 1.00 15.24 486 SER A CA 1
ATOM 3648 C C . SER A 1 465 ? 56.727 -16.514 21.612 1.00 15.18 486 SER A C 1
ATOM 3649 O O . SER A 1 465 ? 56.860 -15.313 21.386 1.00 14.88 486 SER A O 1
ATOM 3652 N N . LYS A 1 466 ? 55.911 -17.316 20.921 1.00 15.82 487 LYS A N 1
ATOM 3653 C CA . LYS A 1 466 ? 55.007 -16.803 19.889 1.00 16.33 487 LYS A CA 1
ATOM 3654 C C . LYS A 1 466 ? 54.149 -15.649 20.372 1.00 15.29 487 LYS A C 1
ATOM 3655 O O . LYS A 1 466 ? 53.769 -14.807 19.589 1.00 15.45 487 LYS A O 1
ATOM 3661 N N . TYR A 1 467 ? 53.846 -15.606 21.664 1.00 13.75 488 TYR A N 1
ATOM 3662 C CA . TYR A 1 467 ? 52.990 -14.551 22.188 1.00 14.40 488 TYR A CA 1
ATOM 3663 C C . TYR A 1 467 ? 53.647 -13.157 22.219 1.00 14.55 488 TYR A C 1
ATOM 3664 O O . TYR A 1 467 ? 52.963 -12.156 22.446 1.00 15.54 488 TYR A O 1
ATOM 3673 N N . TYR A 1 468 ? 54.968 -13.099 22.010 1.00 13.91 489 TYR A N 1
ATOM 3674 C CA . TYR A 1 468 ? 55.678 -11.830 22.018 1.00 13.33 489 TYR A CA 1
ATOM 3675 C C . TYR A 1 468 ? 55.649 -11.096 20.683 1.00 13.90 489 TYR A C 1
ATOM 3676 O O . TYR A 1 468 ? 55.908 -9.924 20.660 1.00 15.10 489 TYR A O 1
ATOM 3685 N N . LEU A 1 469 ? 55.430 -11.798 19.569 1.00 13.38 490 LEU A N 1
ATOM 3686 C CA . LEU A 1 469 ? 55.655 -11.129 18.269 1.00 12.82 490 LEU A CA 1
ATOM 3687 C C . LEU A 1 469 ? 54.448 -10.488 17.629 1.00 12.87 490 LEU A C 1
ATOM 3688 O O . LEU A 1 469 ? 53.330 -11.060 17.644 1.00 13.51 490 LEU A O 1
ATOM 3693 N N . TYR A 1 470 ? 54.665 -9.321 17.019 1.00 12.70 491 TYR A N 1
ATOM 3694 C CA . TYR A 1 470 ? 53.659 -8.769 16.099 1.00 12.79 491 TYR A CA 1
ATOM 3695 C C . TYR A 1 470 ? 53.644 -9.669 14.850 1.00 12.79 491 TYR A C 1
ATOM 3696 O O . TYR A 1 470 ? 54.634 -10.379 14.565 1.00 13.56 491 TYR A O 1
ATOM 3705 N N . ARG A 1 471 ? 52.497 -9.730 14.198 1.00 12.47 492 ARG A N 1
ATOM 3706 C CA . ARG A 1 471 ? 52.245 -10.634 13.075 1.00 12.19 492 ARG A CA 1
ATOM 3707 C C . ARG A 1 471 ? 51.851 -9.937 11.785 1.00 13.07 492 ARG A C 1
ATOM 3708 O O . ARG A 1 471 ? 51.066 -9.012 11.743 1.00 13.33 492 ARG A O 1
ATOM 3716 N N . ILE A 1 472 ? 52.394 -10.434 10.685 1.00 12.80 493 ILE A N 1
ATOM 3717 C CA . ILE A 1 472 ? 51.914 -10.049 9.368 1.00 12.16 493 ILE A CA 1
ATOM 3718 C C . ILE A 1 472 ? 50.397 -10.292 9.346 1.00 13.18 493 ILE A C 1
ATOM 3719 O O . ILE A 1 472 ? 49.885 -11.316 9.878 1.00 14.57 493 ILE A O 1
ATOM 3724 N N . THR A 1 473 ? 49.665 -9.332 8.784 1.00 13.06 494 THR A N 1
ATOM 3725 C CA . THR A 1 473 ? 48.184 -9.379 8.771 1.00 14.01 494 THR A CA 1
ATOM 3726 C C . THR A 1 473 ? 47.614 -10.470 7.896 1.00 14.81 494 THR A C 1
ATOM 3727 O O . THR A 1 473 ? 48.258 -10.910 6.912 1.00 14.53 494 THR A O 1
ATOM 3731 N N . ASP A 1 474 ? 46.391 -10.875 8.214 1.00 15.31 495 ASP A N 1
ATOM 3732 C CA . ASP A 1 474 ? 45.649 -11.793 7.361 1.00 16.53 495 ASP A CA 1
ATOM 3733 C C . ASP A 1 474 ? 45.509 -11.247 5.928 1.00 15.61 495 ASP A C 1
ATOM 3734 O O . ASP A 1 474 ? 45.626 -12.022 4.945 1.00 14.70 495 ASP A O 1
ATOM 3739 N N . SER A 1 475 ? 45.217 -9.952 5.799 1.00 15.07 496 SER A N 1
ATOM 3740 C CA A SER A 1 475 ? 45.037 -9.341 4.482 0.50 14.79 496 SER A CA 1
ATOM 3741 C CA B SER A 1 475 ? 45.032 -9.347 4.488 0.50 15.20 496 SER A CA 1
ATOM 3742 C C . SER A 1 475 ? 46.305 -9.470 3.659 1.00 14.48 496 SER A C 1
ATOM 3743 O O . SER A 1 475 ? 46.249 -9.812 2.479 1.00 15.03 496 SER A O 1
ATOM 3748 N N . GLU A 1 476 ? 47.459 -9.218 4.285 1.00 14.02 497 GLU A N 1
ATOM 3749 C CA . GLU A 1 476 ? 48.724 -9.343 3.570 1.00 14.36 497 GLU A CA 1
ATOM 3750 C C . GLU A 1 476 ? 48.975 -10.787 3.134 1.00 13.60 497 GLU A C 1
ATOM 3751 O O . GLU A 1 476 ? 49.442 -11.036 2.046 1.00 13.23 497 GLU A O 1
ATOM 3757 N N . GLU A 1 477 ? 48.654 -11.748 3.999 1.00 13.90 498 GLU A N 1
ATOM 3758 C CA . GLU A 1 477 ? 48.814 -13.182 3.608 1.00 15.70 498 GLU A CA 1
ATOM 3759 C C . GLU A 1 477 ? 47.973 -13.592 2.417 1.00 16.34 498 GLU A C 1
ATOM 3760 O O . GLU A 1 477 ? 48.355 -14.481 1.630 1.00 16.93 498 GLU A O 1
ATOM 3766 N N . LEU A 1 478 ? 46.825 -12.949 2.250 1.00 16.20 499 LEU A N 1
ATOM 3767 C CA . LEU A 1 478 ? 45.991 -13.209 1.082 1.00 17.33 499 LEU A CA 1
ATOM 3768 C C . LEU A 1 478 ? 46.492 -12.501 -0.145 1.00 16.36 499 LEU A C 1
ATOM 3769 O O . LEU A 1 478 ? 46.611 -13.097 -1.196 1.00 17.94 499 LEU A O 1
ATOM 3774 N N . ALA A 1 479 ? 46.765 -11.223 -0.001 1.00 15.44 500 ALA A N 1
ATOM 3775 C CA . ALA A 1 479 ? 47.084 -10.368 -1.128 1.00 15.62 500 ALA A CA 1
ATOM 3776 C C . ALA A 1 479 ? 48.477 -10.605 -1.682 1.00 15.81 500 ALA A C 1
ATOM 3777 O O . ALA A 1 479 ? 48.707 -10.455 -2.877 1.00 16.13 500 ALA A O 1
ATOM 3779 N N . ASN A 1 480 ? 49.445 -10.906 -0.818 1.00 15.35 501 ASN A N 1
ATOM 3780 C CA . ASN A 1 480 ? 50.828 -11.091 -1.244 1.00 14.27 501 ASN A CA 1
ATOM 3781 C C . ASN A 1 480 ? 51.121 -12.560 -1.438 1.00 14.57 501 ASN A C 1
ATOM 3782 O O . ASN A 1 480 ? 51.441 -13.267 -0.505 1.00 15.82 501 ASN A O 1
ATOM 3787 N N . LYS A 1 481 ? 51.048 -13.029 -2.680 1.00 15.31 502 LYS A N 1
ATOM 3788 C CA . LYS A 1 481 ? 51.165 -14.451 -2.952 1.00 16.74 502 LYS A CA 1
ATOM 3789 C C . LYS A 1 481 ? 52.584 -14.952 -2.810 1.00 16.76 502 LYS A C 1
ATOM 3790 O O . LYS A 1 481 ? 52.795 -16.144 -2.741 1.00 19.81 502 LYS A O 1
ATOM 3796 N N . ASN A 1 482 ? 53.554 -14.045 -2.758 1.00 16.95 503 ASN A N 1
ATOM 3797 C CA . ASN A 1 482 ? 54.965 -14.425 -2.631 1.00 16.74 503 ASN A CA 1
ATOM 3798 C C . ASN A 1 482 ? 55.587 -14.182 -1.244 1.00 16.11 503 ASN A C 1
ATOM 3799 O O . ASN A 1 482 ? 56.819 -14.257 -1.073 1.00 15.80 503 ASN A O 1
ATOM 3804 N N . LEU A 1 483 ? 54.735 -13.851 -0.268 1.00 14.57 504 LEU A N 1
ATOM 3805 C CA . LEU A 1 483 ? 55.175 -13.372 1.025 1.00 14.11 504 LEU A CA 1
ATOM 3806 C C . LEU A 1 483 ? 56.277 -14.227 1.664 1.00 13.73 504 LEU A C 1
ATOM 3807 O O . LEU A 1 483 ? 57.272 -13.688 2.159 1.00 13.04 504 LEU A O 1
ATOM 3812 N N . TYR A 1 484 ? 56.090 -15.562 1.656 1.00 13.66 505 TYR A N 1
ATOM 3813 C CA . TYR A 1 484 ? 56.978 -16.482 2.371 1.00 12.85 505 TYR A CA 1
ATOM 3814 C C . TYR A 1 484 ? 57.882 -17.255 1.421 1.00 13.40 505 TYR A C 1
ATOM 3815 O O . TYR A 1 484 ? 58.378 -18.336 1.764 1.00 14.11 505 TYR A O 1
ATOM 3824 N N . LYS A 1 485 ? 58.075 -16.726 0.223 1.00 12.82 506 LYS A N 1
ATOM 3825 C CA . LYS A 1 485 ? 58.876 -17.407 -0.769 1.00 15.11 506 LYS A CA 1
ATOM 3826 C C . LYS A 1 485 ? 60.350 -17.602 -0.364 1.00 15.27 506 LYS A C 1
ATOM 3827 O O . LYS A 1 485 ? 60.913 -18.692 -0.618 1.00 16.13 506 LYS A O 1
ATOM 3833 N N . ASP A 1 486 ? 60.963 -16.575 0.205 1.00 15.64 507 ASP A N 1
ATOM 3834 C CA . ASP A 1 486 ? 62.392 -16.599 0.516 1.00 16.34 507 ASP A CA 1
ATOM 3835 C C . ASP A 1 486 ? 62.649 -17.063 1.956 1.00 17.13 507 ASP A C 1
ATOM 3836 O O . ASP A 1 486 ? 63.676 -17.705 2.236 1.00 17.16 507 ASP A O 1
ATOM 3841 N N . HIS A 1 487 ? 61.737 -16.706 2.861 1.00 16.24 508 HIS A N 1
ATOM 3842 C CA . HIS A 1 487 ? 61.857 -17.042 4.290 1.00 15.59 508 HIS A CA 1
ATOM 3843 C C . HIS A 1 487 ? 60.506 -17.545 4.759 1.00 16.23 508 HIS A C 1
ATOM 3844 O O . HIS A 1 487 ? 59.516 -16.827 4.693 1.00 17.23 508 HIS A O 1
ATOM 3851 N N . PRO A 1 488 ? 60.449 -18.790 5.257 1.00 15.90 509 PRO A N 1
ATOM 3852 C CA . PRO A 1 488 ? 59.155 -19.344 5.596 1.00 15.30 509 PRO A CA 1
ATOM 3853 C C . PRO A 1 488 ? 58.514 -18.779 6.872 1.00 14.07 509 PRO A C 1
ATOM 3854 O O . PRO A 1 488 ? 59.197 -18.327 7.785 1.00 13.19 509 PRO A O 1
ATOM 3858 N N . LYS A 1 489 ? 57.190 -18.834 6.902 1.00 13.43 510 LYS A N 1
ATOM 3859 C CA . LYS A 1 489 ? 56.437 -18.463 8.060 1.00 12.96 510 LYS A CA 1
ATOM 3860 C C . LYS A 1 489 ? 56.904 -19.353 9.216 1.00 13.38 510 LYS A C 1
ATOM 3861 O O . LYS A 1 489 ? 57.172 -20.547 9.031 1.00 11.70 510 LYS A O 1
ATOM 3867 N N . LEU A 1 490 ? 57.002 -18.783 10.404 1.00 12.97 511 LEU A N 1
ATOM 3868 C CA . LEU A 1 490 ? 57.493 -19.552 11.555 1.00 14.10 511 LEU A CA 1
ATOM 3869 C C . LEU A 1 490 ? 56.568 -20.731 11.838 1.00 14.61 511 LEU A C 1
ATOM 3870 O O . LEU A 1 490 ? 55.314 -20.583 11.825 1.00 15.18 511 LEU A O 1
ATOM 3875 N N . SER A 1 491 ? 57.168 -21.905 12.086 1.00 15.19 512 SER A N 1
ATOM 3876 C CA . SER A 1 491 ? 56.431 -23.136 12.319 1.00 16.52 512 SER A CA 1
ATOM 3877 C C . SER A 1 491 ? 55.744 -23.186 13.663 1.00 16.27 512 SER A C 1
ATOM 3878 O O . SER A 1 491 ? 55.042 -24.144 13.944 1.00 16.14 512 SER A O 1
ATOM 3881 N N . ILE A 1 492 ? 55.986 -22.191 14.504 1.00 16.51 513 ILE A N 1
ATOM 3882 C CA . ILE A 1 492 ? 55.302 -22.094 15.794 1.00 17.57 513 ILE A CA 1
ATOM 3883 C C . ILE A 1 492 ? 53.815 -21.729 15.616 1.00 18.42 513 ILE A C 1
ATOM 3884 O O . ILE A 1 492 ? 53.013 -21.958 16.515 1.00 17.74 513 ILE A O 1
ATOM 3889 N N . TYR A 1 493 ? 53.459 -21.135 14.469 1.00 17.42 514 TYR A N 1
ATOM 3890 C CA . TYR A 1 493 ? 52.061 -20.752 14.207 1.00 17.54 514 TYR A CA 1
ATOM 3891 C C . TYR A 1 493 ? 51.303 -21.929 13.630 1.00 19.47 514 TYR A C 1
ATOM 3892 O O . TYR A 1 493 ? 51.746 -22.554 12.651 1.00 17.70 514 TYR A O 1
ATOM 3901 N N . THR A 1 494 ? 50.181 -22.277 14.255 1.00 21.69 515 THR A N 1
ATOM 3902 C CA . THR A 1 494 ? 49.368 -23.416 13.779 1.00 24.07 515 THR A CA 1
ATOM 3903 C C . THR A 1 494 ? 48.150 -22.896 12.997 1.00 27.48 515 THR A C 1
ATOM 3904 O O . THR A 1 494 ? 47.369 -23.672 12.449 1.00 29.25 515 THR A O 1
ATOM 3908 N N . LYS A 1 495 ? 48.010 -21.579 12.938 1.00 30.92 516 LYS A N 1
ATOM 3909 C CA . LYS A 1 495 ? 46.898 -20.908 12.238 1.00 33.47 516 LYS A CA 1
ATOM 3910 C C . LYS A 1 495 ? 47.463 -19.547 11.790 1.00 34.76 516 LYS A C 1
ATOM 3911 O O . LYS A 1 495 ? 48.389 -19.039 12.431 1.00 35.31 516 LYS A O 1
#